Protein AF-A0A7S3PPT1-F1 (afdb_monomer_lite)

pLDDT: mean 77.65, std 18.07, range [27.86, 97.75]

Foldseek 3Di:
DDCDLVNVVVVVVPPDPPDDADPQLSVLLVVLQCLCVVLVVLLVQLVVCLVVVNDPDPSVVVSLVVSCQPPHHNPVVVSLVSVLVNLVVCPPALEPVGVAHDPSLVSSLVSCVSCLQRNDDPVRVVVRVSCVSSNVVSVVRVPVCPVVPPDDRPDDDDDDDDDDDPPDPVVVVVVVVVVVVVCVVPPPDQDPVNVVVVVVVVVPPDDDDDDDDDDPDQDACVPVPDAQVRLLVVLQVLCVVVVWHKDFDPDFDPPDPDTPPFQWDWFWKAFPPPRQIEIEIEGPPFDDDQVVVCVVVVGPGIDGDCACCNAQVGGDAQDWLLSLLRGNDAYEYEYAQVSLPQDPFWGKGFSDDSDRNDRNRTIIIGHHSVSSVVSQVNGPYPDYHYDHRD

Secondary structure (DSSP, 8-state):
----HHHHHHHHHSS--SSS--SHHHHHHHHHHHHHHHTHHHHHHHHHHHHTT--S-HHHHHHHHHHHTSSSTTHHHHHHHHHHHHHHHHTT-SBTTBSS--HHHHHHHHHHHHHHHHTS-HHHHTT-HHHHHHHHHHHHH-TT-TT----PPTTS---S--S--PPPHHHHHHHHHHHHHHTTT--PPPPHHHHHHHHHHHTTSS---------PPPPPTTTT---HHHHHHHHHHHHHHTT---EE-SS--SS-SS-TT-SEEEEEEEETTT--EEEEEEETT----HHHHHHHTT-S-EEE-S-BHHHHSB-SS---GGGGGG--S-EEEEEETTTS-SSSPPEEEE---SSTT-GGG-EEEEE-HHHHHHHHHTSSSS-PEEE---

InterPro domains:
  IPR007214 YbaK/aminoacyl-tRNA synthetase-associated domain [PF04073] (259-340)
  IPR036754 YbaK/aminoacyl-tRNA synthetase-associated domain superfamily [G3DSA:3.90.960.10] (240-366)
  IPR036754 YbaK/aminoacyl-tRNA synthetase-associated domain superfamily [SSF55826] (258-354)
  IPR040285 Prolyl-tRNA editing protein ProX/PRXD1 [PTHR31423] (261-341)

Radius of gyration: 31.99 Å; chains: 1; bounding box: 89×41×78 Å

Organism: NCBI:txid215587

Sequence (390 aa):
MILTVDSLRSALCENAPASGGNSVPIAVISYFSDLKEAKKQEVAICSLCARIGMLNSPDQNKARAVLQSFPGPGALGKMTSKFDKGLEKAGVNPFLGGATICENDLVALEAIFPIFSSVLLPQQRKEYPNIQKWFEACLMQDKDKKLGLHHHMIGEKRIGSQIDCFPNSITVRQNADVAKEINLGYKKKQTQREMEKAAKEQGKEATTPSSETEEAAPITIAQLGLVQEAAQKRLWDKLASMDVTPYKEENVDLDAKRPVGHSTHNLLVKDKKSKQLYLIATRQSVNANLKDLAKKLNAKELRLARSSKECLCIDNGCITLLSLYNNSGEVVPVIDSKLLTDGGQKLRICSGCTNPQDHSQHNVVDVTAAVVKDILKESNTSGPIYIDFE

Structure (mmCIF, N/CA/C/O backbone):
data_AF-A0A7S3PPT1-F1
#
_entry.id   AF-A0A7S3PPT1-F1
#
loop_
_atom_site.group_PDB
_atom_site.id
_atom_site.type_symbol
_atom_site.label_atom_id
_atom_site.label_alt_id
_atom_site.label_comp_id
_atom_site.label_asym_id
_atom_site.label_entity_id
_atom_site.label_seq_id
_atom_site.pdbx_PDB_ins_code
_atom_site.Cartn_x
_atom_site.Cartn_y
_atom_site.Cartn_z
_atom_site.occupancy
_atom_site.B_iso_or_equiv
_atom_site.auth_seq_id
_atom_site.auth_comp_id
_atom_site.auth_asym_id
_atom_site.auth_atom_id
_atom_site.pdbx_PDB_model_num
ATOM 1 N N . MET A 1 1 ? 25.289 -15.340 -9.596 1.00 30.47 1 MET A N 1
ATOM 2 C CA . MET A 1 1 ? 26.655 -14.939 -9.987 1.00 30.47 1 MET A CA 1
ATOM 3 C C . MET A 1 1 ? 26.503 -13.645 -10.773 1.00 30.47 1 MET A C 1
ATOM 5 O O . MET A 1 1 ? 25.865 -13.680 -11.815 1.00 30.47 1 MET A O 1
ATOM 9 N N . ILE A 1 2 ? 26.898 -12.497 -10.216 1.00 27.86 2 ILE A N 1
ATOM 10 C CA . ILE A 1 2 ? 26.760 -11.200 -10.901 1.00 27.86 2 ILE A CA 1
ATOM 11 C C . ILE A 1 2 ? 27.918 -11.123 -11.895 1.00 27.86 2 ILE A C 1
ATOM 13 O O . ILE A 1 2 ? 29.065 -10.986 -11.479 1.00 27.86 2 ILE A O 1
ATOM 17 N N . LEU A 1 3 ? 27.632 -11.302 -13.184 1.00 32.09 3 LEU A N 1
ATOM 18 C CA . LEU A 1 3 ? 28.622 -11.095 -14.238 1.00 32.09 3 LEU A CA 1
ATOM 19 C C . LEU A 1 3 ? 28.991 -9.609 -14.244 1.00 32.09 3 LEU A C 1
ATOM 21 O O . LEU A 1 3 ? 28.142 -8.749 -14.469 1.00 32.09 3 LEU A O 1
ATOM 25 N N . THR A 1 4 ? 30.247 -9.301 -13.928 1.00 39.94 4 THR A N 1
ATOM 26 C CA . THR A 1 4 ? 30.769 -7.935 -14.010 1.00 39.94 4 THR A CA 1
ATOM 27 C C . THR A 1 4 ? 30.955 -7.547 -15.476 1.00 39.94 4 THR A C 1
ATOM 29 O O . THR A 1 4 ? 31.220 -8.404 -16.322 1.00 39.94 4 THR A O 1
ATOM 32 N N . VAL A 1 5 ? 30.858 -6.250 -15.787 1.00 40.78 5 VAL A N 1
ATOM 33 C CA . VAL A 1 5 ? 31.139 -5.705 -17.133 1.00 40.78 5 V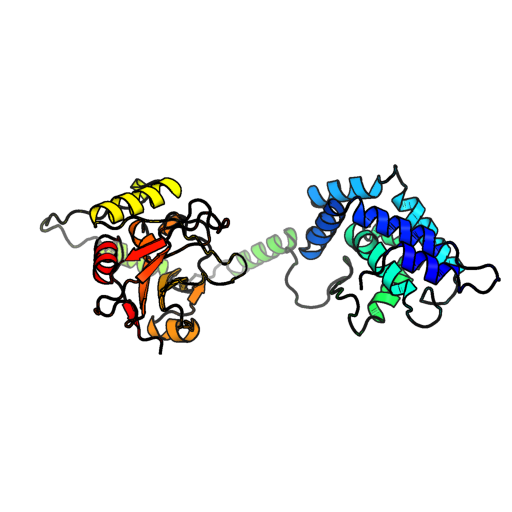AL A CA 1
ATOM 34 C C . VAL A 1 5 ? 32.510 -6.172 -17.644 1.00 40.78 5 VAL A C 1
ATOM 36 O O . VAL A 1 5 ? 32.654 -6.471 -18.827 1.00 40.78 5 VAL A O 1
ATOM 39 N N . ASP A 1 6 ? 33.484 -6.340 -16.746 1.00 42.41 6 ASP A N 1
ATOM 40 C CA . ASP A 1 6 ? 34.821 -6.851 -17.064 1.00 42.41 6 ASP A CA 1
ATOM 41 C C . ASP A 1 6 ? 34.833 -8.335 -17.461 1.00 42.41 6 ASP A C 1
ATOM 43 O O . ASP A 1 6 ? 35.559 -8.714 -18.378 1.00 42.41 6 ASP A O 1
ATOM 47 N N . SER A 1 7 ? 33.974 -9.164 -16.857 1.00 42.81 7 SER A N 1
ATOM 48 C CA . SER A 1 7 ? 33.832 -10.584 -17.228 1.00 42.81 7 SER A CA 1
ATOM 49 C C . SER A 1 7 ? 33.280 -10.734 -18.648 1.00 42.81 7 SER A C 1
ATOM 51 O O . SER A 1 7 ? 33.721 -11.584 -19.420 1.00 42.81 7 SER A O 1
ATOM 53 N N . LEU A 1 8 ? 32.353 -9.848 -19.016 1.00 39.72 8 LEU A N 1
ATOM 54 C CA . LEU A 1 8 ? 31.772 -9.776 -20.354 1.00 39.72 8 LEU A CA 1
ATOM 55 C C . LEU A 1 8 ? 32.784 -9.260 -21.390 1.00 39.72 8 LEU A C 1
ATOM 57 O O . LEU A 1 8 ? 32.807 -9.711 -22.533 1.00 39.72 8 LEU A O 1
ATOM 61 N N . ARG A 1 9 ? 33.663 -8.344 -20.968 1.00 43.81 9 ARG A N 1
ATOM 62 C CA . ARG A 1 9 ? 34.766 -7.796 -21.766 1.00 43.81 9 ARG A CA 1
ATOM 63 C C . ARG A 1 9 ? 35.802 -8.864 -22.119 1.00 43.81 9 ARG A C 1
ATOM 65 O O . ARG A 1 9 ? 36.207 -8.937 -23.275 1.00 43.81 9 ARG A O 1
ATOM 72 N N . SER A 1 10 ? 36.193 -9.704 -21.158 1.00 42.59 10 SER A N 1
ATOM 73 C CA . SER A 1 10 ? 37.139 -10.806 -21.389 1.00 42.59 10 SER A CA 1
ATOM 74 C C . SER A 1 10 ? 36.551 -11.906 -22.275 1.00 42.59 10 SER A C 1
ATOM 76 O O . SER A 1 10 ? 37.192 -12.305 -23.244 1.00 42.59 10 SER A O 1
ATOM 78 N N . ALA A 1 11 ? 35.304 -12.327 -22.029 1.00 44.00 11 ALA A N 1
ATOM 79 C CA . ALA A 1 11 ? 34.648 -13.375 -22.820 1.00 44.00 11 ALA A CA 1
ATOM 80 C C . ALA A 1 11 ? 34.485 -13.009 -24.311 1.00 44.00 11 ALA A C 1
ATOM 82 O O . ALA A 1 11 ? 34.495 -13.884 -25.179 1.00 44.00 11 ALA A O 1
ATOM 83 N N . LEU A 1 12 ? 34.369 -11.711 -24.612 1.00 39.66 12 LEU A N 1
ATOM 84 C CA . LEU A 1 12 ? 34.190 -11.186 -25.965 1.00 39.66 12 LEU A CA 1
ATOM 85 C C . LEU A 1 12 ? 35.491 -10.863 -26.703 1.00 39.66 12 LEU A C 1
ATOM 87 O O . LEU A 1 12 ? 35.509 -10.877 -27.934 1.00 39.66 12 LEU A O 1
ATOM 91 N N . CYS A 1 13 ? 36.569 -10.574 -25.977 1.00 41.97 13 CYS A N 1
ATOM 92 C CA . CYS A 1 13 ? 37.872 -10.280 -26.569 1.00 41.97 13 CYS A CA 1
ATOM 93 C C . CYS A 1 13 ? 38.675 -11.546 -26.905 1.00 41.97 13 CYS A C 1
ATOM 95 O O . CYS A 1 13 ? 39.474 -11.513 -27.836 1.00 41.97 13 CYS A O 1
ATOM 97 N N . GLU A 1 14 ? 38.469 -12.656 -26.190 1.00 39.44 14 GLU A N 1
ATOM 98 C CA . GLU A 1 14 ? 39.322 -13.849 -26.327 1.00 39.44 14 GLU A CA 1
ATOM 99 C C . GLU A 1 14 ? 38.870 -14.843 -27.413 1.00 39.44 14 GLU A C 1
ATOM 101 O O . GLU A 1 14 ? 39.676 -15.649 -27.865 1.00 39.44 14 GLU A O 1
ATOM 106 N N . ASN A 1 15 ? 37.627 -14.754 -27.906 1.00 41.12 15 ASN A N 1
ATOM 107 C CA . ASN A 1 15 ? 37.081 -15.700 -28.896 1.00 41.12 15 ASN A CA 1
ATOM 108 C C . ASN A 1 15 ? 36.799 -15.099 -30.282 1.00 41.12 15 ASN A C 1
ATOM 110 O O . ASN A 1 15 ? 36.132 -15.732 -31.101 1.00 41.12 15 ASN A O 1
ATOM 114 N N . ALA A 1 16 ? 37.288 -13.894 -30.584 1.00 38.78 16 ALA A N 1
ATOM 115 C CA . ALA A 1 16 ? 37.186 -13.361 -31.938 1.00 38.78 16 ALA A CA 1
ATOM 116 C C . ALA A 1 16 ? 38.262 -14.023 -32.822 1.00 38.78 16 ALA A C 1
ATOM 118 O O . ALA A 1 16 ? 39.448 -13.741 -32.626 1.00 38.78 16 ALA A O 1
ATOM 119 N N . PRO A 1 17 ? 37.911 -14.890 -33.796 1.00 36.94 17 PRO A N 1
ATOM 120 C CA . PRO A 1 17 ? 38.894 -15.365 -34.757 1.00 36.94 17 PRO A CA 1
ATOM 121 C C . PRO A 1 17 ? 39.513 -14.150 -35.447 1.00 36.94 17 PRO A C 1
ATOM 123 O O . PRO A 1 17 ? 38.803 -13.218 -35.833 1.00 36.94 17 PRO A O 1
ATOM 126 N N . ALA A 1 18 ? 40.839 -14.159 -35.574 1.00 37.72 18 ALA A N 1
ATOM 127 C CA . ALA A 1 18 ? 41.637 -13.112 -36.196 1.00 37.72 18 ALA A CA 1
ATOM 128 C C . ALA A 1 18 ? 41.264 -12.935 -37.682 1.00 37.72 18 ALA A C 1
ATOM 130 O O . ALA A 1 18 ? 41.955 -13.396 -38.580 1.00 37.72 18 ALA A O 1
ATOM 131 N N . SER A 1 19 ? 40.133 -12.282 -37.941 1.00 40.09 19 SER A N 1
ATOM 132 C CA . SER A 1 19 ? 39.701 -11.805 -39.251 1.00 40.09 19 SER A CA 1
ATOM 133 C C . SER A 1 19 ? 38.623 -10.719 -39.085 1.00 40.09 19 SER A C 1
ATOM 135 O O . SER A 1 19 ? 37.426 -10.946 -39.191 1.00 40.09 19 SER A O 1
ATOM 137 N N . GLY A 1 20 ? 39.068 -9.496 -38.797 1.00 42.19 20 GLY A N 1
ATOM 138 C CA . GLY A 1 20 ? 38.527 -8.278 -39.419 1.00 42.19 20 GLY A CA 1
ATOM 139 C C . GLY A 1 20 ? 37.125 -7.738 -39.083 1.00 42.19 20 GLY A C 1
ATOM 140 O O . GLY A 1 20 ? 36.821 -6.649 -39.564 1.00 42.19 20 GLY A O 1
ATOM 141 N N . GLY A 1 21 ? 36.278 -8.378 -38.275 1.00 45.88 21 GLY A N 1
ATOM 142 C CA . GLY A 1 21 ? 34.918 -7.875 -38.004 1.00 45.88 21 GLY A CA 1
ATOM 143 C C . GLY A 1 21 ? 34.508 -7.955 -36.532 1.00 45.88 21 GLY A C 1
ATOM 144 O O . GLY A 1 21 ? 34.784 -8.952 -35.887 1.00 45.88 21 GLY A O 1
ATOM 145 N N . ASN A 1 22 ? 33.807 -6.927 -36.031 1.00 48.28 22 ASN A N 1
ATOM 146 C CA . ASN A 1 22 ? 33.086 -6.863 -34.736 1.00 48.28 22 ASN A CA 1
ATOM 147 C C . ASN A 1 22 ? 33.746 -6.187 -33.511 1.00 48.28 22 ASN A C 1
ATOM 149 O O . ASN A 1 22 ? 33.370 -6.475 -32.380 1.00 48.28 22 ASN A O 1
ATOM 153 N N . SER A 1 23 ? 34.604 -5.172 -33.677 1.00 54.41 23 SER A N 1
ATOM 154 C CA . SER A 1 23 ? 35.004 -4.295 -32.545 1.00 54.41 23 SER A CA 1
ATOM 155 C C . SER A 1 23 ? 33.975 -3.203 -32.185 1.00 54.41 23 SER A C 1
ATOM 157 O O . SER A 1 23 ? 34.064 -2.555 -31.141 1.00 54.41 23 SER A O 1
ATOM 159 N N . VAL A 1 24 ? 32.984 -2.971 -33.050 1.00 55.44 24 VAL A N 1
ATOM 160 C CA . VAL A 1 24 ? 31.989 -1.893 -32.909 1.00 55.44 24 VAL A CA 1
ATOM 161 C C . VAL A 1 24 ? 30.901 -2.184 -31.860 1.00 55.44 24 VAL A C 1
ATOM 163 O O . VAL A 1 24 ? 30.589 -1.258 -31.107 1.00 55.44 24 VAL A O 1
ATOM 166 N N . PRO A 1 25 ? 30.353 -3.412 -31.737 1.00 64.62 25 PRO A N 1
ATOM 167 C CA . PRO A 1 25 ? 29.297 -3.707 -30.765 1.00 64.62 25 PRO A CA 1
ATOM 168 C C . PRO A 1 25 ? 29.734 -3.487 -29.312 1.00 64.62 25 PRO A C 1
ATOM 170 O O . PRO A 1 25 ? 28.997 -2.887 -28.541 1.00 64.62 25 PRO A O 1
ATOM 173 N N . ILE A 1 26 ? 30.962 -3.861 -28.941 1.00 68.62 26 ILE A N 1
ATOM 174 C CA . ILE A 1 26 ? 31.420 -3.835 -27.538 1.00 68.62 26 ILE A CA 1
ATOM 175 C C . ILE A 1 26 ? 31.495 -2.408 -26.979 1.00 68.62 26 ILE A C 1
ATOM 177 O O . ILE A 1 26 ? 30.971 -2.127 -25.903 1.00 68.62 26 ILE A O 1
ATOM 181 N N . ALA A 1 27 ? 32.108 -1.478 -27.719 1.00 70.12 27 ALA A N 1
ATOM 182 C CA . ALA A 1 27 ? 32.232 -0.085 -27.278 1.00 70.12 27 ALA A CA 1
ATOM 183 C C . ALA A 1 27 ? 30.867 0.612 -27.159 1.00 70.12 27 ALA A C 1
ATOM 185 O O . ALA A 1 27 ? 30.684 1.512 -26.343 1.00 70.12 27 ALA A O 1
ATOM 186 N N . VAL A 1 28 ? 29.910 0.196 -27.987 1.00 72.69 28 VAL A N 1
ATOM 187 C CA . VAL A 1 28 ? 28.538 0.693 -27.949 1.00 72.69 28 VAL A CA 1
ATOM 188 C C . VAL A 1 28 ? 27.783 0.130 -26.747 1.00 72.69 28 VAL A C 1
ATOM 190 O O . VAL A 1 28 ? 27.151 0.895 -26.024 1.00 72.69 28 VAL A O 1
ATOM 193 N N . ILE A 1 29 ? 27.865 -1.181 -26.519 1.00 76.44 29 ILE A N 1
ATOM 194 C CA . ILE A 1 29 ? 27.213 -1.850 -25.388 1.00 76.44 29 ILE A CA 1
ATOM 195 C C . ILE A 1 29 ? 27.724 -1.260 -24.071 1.00 76.44 29 ILE A C 1
ATOM 197 O O . ILE A 1 29 ? 26.915 -0.891 -23.225 1.00 76.44 29 ILE A O 1
ATOM 201 N N . SER A 1 30 ? 29.044 -1.068 -23.941 1.00 78.81 30 SER A N 1
ATOM 202 C CA . SER A 1 30 ? 29.650 -0.404 -22.777 1.00 78.81 30 SER A CA 1
ATOM 203 C C . SER A 1 30 ? 29.046 0.977 -22.545 1.00 78.81 30 SER A C 1
ATOM 205 O O . SER A 1 30 ? 28.594 1.264 -21.446 1.00 78.81 30 SER A O 1
ATOM 207 N N . TYR A 1 31 ? 28.952 1.808 -23.586 1.00 81.25 31 TYR A N 1
ATOM 208 C CA . TYR A 1 31 ? 28.386 3.150 -23.459 1.00 81.25 31 TYR A CA 1
ATOM 209 C C . TYR A 1 31 ? 26.927 3.147 -22.991 1.00 81.25 31 TYR A C 1
ATOM 211 O O . TYR A 1 31 ? 26.551 3.966 -22.155 1.00 81.25 31 TYR A O 1
ATOM 219 N N . PHE A 1 32 ? 26.091 2.249 -23.518 1.00 81.56 32 PHE A N 1
ATOM 220 C CA . PHE A 1 32 ? 24.693 2.172 -23.097 1.00 81.56 32 PHE A CA 1
ATOM 221 C C . PHE A 1 32 ? 24.547 1.653 -21.665 1.00 81.56 32 PHE A C 1
ATOM 223 O O . PHE A 1 32 ? 23.710 2.171 -20.926 1.00 81.56 32 PHE A O 1
ATOM 230 N N . SER A 1 33 ? 25.388 0.705 -21.249 1.00 82.19 33 SER A N 1
ATOM 231 C CA . SER A 1 33 ? 25.466 0.257 -19.856 1.00 82.19 33 SER A CA 1
ATOM 232 C C . SER A 1 33 ? 25.918 1.383 -18.922 1.00 82.19 33 SER A C 1
ATOM 234 O O . SER A 1 33 ? 25.274 1.627 -17.904 1.00 82.19 33 SER A O 1
ATOM 236 N N . ASP A 1 34 ? 26.948 2.139 -19.306 1.00 80.19 34 ASP A N 1
ATOM 237 C CA . ASP A 1 34 ? 27.451 3.277 -18.533 1.00 80.19 34 ASP A CA 1
ATOM 238 C C . ASP A 1 34 ? 26.398 4.388 -18.431 1.00 80.19 34 ASP A C 1
ATOM 240 O O . ASP A 1 34 ? 26.189 4.952 -17.360 1.00 80.19 34 ASP A O 1
ATOM 244 N N . LEU A 1 35 ? 25.680 4.679 -19.521 1.00 79.06 35 LEU A N 1
ATOM 245 C CA . LEU A 1 35 ? 24.565 5.627 -19.523 1.00 79.06 35 LEU A CA 1
ATOM 246 C C . LEU A 1 35 ? 23.429 5.152 -18.604 1.00 79.06 35 LEU A C 1
ATOM 248 O O . LEU A 1 35 ? 22.877 5.956 -17.852 1.00 79.06 35 LEU A O 1
ATOM 252 N N . LYS A 1 36 ? 23.089 3.857 -18.648 1.00 80.25 36 LYS A N 1
ATOM 253 C CA . LYS A 1 36 ? 22.053 3.243 -17.804 1.00 80.25 36 LYS A CA 1
ATOM 254 C C . LYS A 1 36 ? 22.397 3.361 -16.322 1.00 80.25 36 LYS A C 1
ATOM 256 O O . LYS A 1 36 ? 21.515 3.715 -15.544 1.00 80.25 36 LYS A O 1
ATOM 261 N N . GLU A 1 37 ? 23.647 3.121 -15.935 1.00 83.56 37 GLU A N 1
ATOM 262 C CA . GLU A 1 37 ? 24.069 3.225 -14.535 1.00 83.56 37 GLU A CA 1
ATOM 263 C C . GLU A 1 37 ? 24.282 4.677 -14.089 1.00 83.56 37 GLU A C 1
ATOM 265 O O . GLU A 1 37 ? 23.746 5.094 -13.061 1.00 83.56 37 GLU A O 1
ATOM 270 N N . ALA A 1 38 ? 24.972 5.498 -14.885 1.00 76.81 38 ALA A N 1
ATOM 271 C CA . ALA A 1 38 ? 25.253 6.892 -14.536 1.00 76.81 38 ALA A CA 1
ATOM 272 C C . ALA A 1 38 ? 23.991 7.770 -14.479 1.00 76.81 38 ALA A C 1
ATOM 274 O O . ALA A 1 38 ? 23.982 8.791 -13.786 1.00 76.81 38 ALA A O 1
ATOM 275 N N . LYS A 1 39 ? 22.937 7.400 -15.219 1.00 89.00 39 LYS A N 1
ATOM 276 C CA . LYS A 1 39 ? 21.654 8.123 -15.311 1.00 89.00 39 LYS A CA 1
ATOM 277 C C . LYS A 1 39 ? 20.457 7.231 -14.997 1.00 89.00 39 LYS A C 1
ATOM 279 O O . LYS A 1 39 ? 19.386 7.340 -15.600 1.00 89.00 39 LYS A O 1
ATOM 284 N N . LYS A 1 40 ? 20.631 6.341 -14.019 1.00 88.56 40 LYS A N 1
ATOM 285 C CA . LYS A 1 40 ? 19.625 5.354 -13.609 1.00 88.56 40 LYS A CA 1
ATOM 286 C C . LYS A 1 40 ? 18.271 5.975 -13.270 1.00 88.56 40 LYS A C 1
ATOM 288 O O . LYS A 1 40 ? 17.236 5.408 -13.617 1.00 88.56 40 LYS A O 1
ATOM 293 N N . GLN A 1 41 ? 18.263 7.146 -12.630 1.00 89.19 41 GLN A N 1
ATOM 294 C CA . GLN A 1 41 ? 17.030 7.842 -12.266 1.00 89.19 41 GLN A CA 1
ATOM 295 C C . GLN A 1 41 ? 16.273 8.344 -13.502 1.00 89.19 41 GLN A C 1
ATOM 297 O O . GLN A 1 41 ? 15.075 8.101 -13.627 1.00 89.19 41 GLN A O 1
ATOM 302 N N . GLU A 1 42 ? 16.950 8.994 -14.446 1.00 92.25 42 GLU A N 1
ATOM 303 C CA . GLU A 1 42 ? 16.335 9.498 -15.676 1.00 92.25 42 GLU A CA 1
ATOM 304 C C . GLU A 1 42 ? 15.852 8.361 -16.579 1.00 92.25 42 GLU A C 1
ATOM 306 O O . GLU A 1 42 ? 14.772 8.447 -17.172 1.00 92.25 42 GLU A O 1
ATOM 311 N N . VAL A 1 43 ? 16.613 7.265 -16.642 1.00 86.56 43 VAL A N 1
ATOM 312 C CA . VAL A 1 43 ? 16.196 6.040 -17.332 1.00 86.56 43 VAL A CA 1
ATOM 313 C C . VAL A 1 43 ? 14.942 5.448 -16.682 1.00 86.56 43 VAL A C 1
ATOM 315 O O . VAL A 1 43 ? 14.003 5.074 -17.393 1.00 86.56 43 VAL A O 1
ATOM 318 N N . ALA A 1 44 ? 14.882 5.405 -15.347 1.00 86.44 44 ALA A N 1
ATOM 319 C CA . ALA A 1 44 ? 13.714 4.925 -14.612 1.00 86.44 44 ALA A CA 1
ATOM 320 C C . ALA A 1 44 ? 12.481 5.812 -14.840 1.00 86.44 44 ALA A C 1
ATOM 322 O O . ALA A 1 44 ? 11.398 5.279 -15.074 1.00 86.44 44 ALA A O 1
ATOM 323 N N . ILE A 1 45 ? 12.639 7.141 -14.855 1.00 86.19 45 ILE A N 1
ATOM 324 C CA . ILE A 1 45 ? 11.557 8.093 -15.158 1.00 86.19 45 ILE A CA 1
ATOM 325 C C . ILE A 1 45 ? 11.021 7.856 -16.571 1.00 86.19 45 ILE A C 1
ATOM 327 O O . ILE A 1 45 ? 9.817 7.661 -16.746 1.00 86.19 45 ILE A O 1
ATOM 331 N N . CYS A 1 46 ? 11.899 7.801 -17.579 1.00 84.31 46 CYS A N 1
ATOM 332 C CA . CYS A 1 46 ? 11.487 7.554 -18.960 1.00 84.31 46 CYS A CA 1
ATOM 333 C C . CYS A 1 46 ? 10.744 6.218 -19.101 1.00 84.31 46 CYS A C 1
ATOM 335 O O . CYS A 1 46 ? 9.697 6.169 -19.752 1.00 84.31 46 CYS A O 1
ATOM 337 N N . SER A 1 47 ? 11.254 5.166 -18.453 1.00 82.56 47 SER A N 1
ATOM 338 C CA . SER A 1 47 ? 10.671 3.819 -18.473 1.00 82.56 47 SER A CA 1
ATOM 339 C C . SER A 1 47 ? 9.327 3.748 -17.742 1.00 82.56 47 SER A C 1
ATOM 341 O O . SER A 1 47 ? 8.401 3.087 -18.208 1.00 82.56 47 SER A O 1
ATOM 343 N N . LEU A 1 48 ? 9.186 4.431 -16.602 1.00 82.31 48 LEU A N 1
ATOM 344 C CA . LEU A 1 48 ? 7.933 4.494 -15.853 1.00 82.31 48 LEU A CA 1
ATOM 345 C C . LEU A 1 48 ? 6.866 5.235 -16.656 1.00 82.31 48 LEU A C 1
ATOM 347 O O . LEU A 1 48 ? 5.788 4.682 -16.860 1.00 82.31 48 LEU A O 1
ATOM 351 N N . CYS A 1 49 ? 7.183 6.434 -17.161 1.00 77.69 49 CYS A N 1
ATOM 352 C CA . CYS A 1 49 ? 6.277 7.221 -18.000 1.00 77.69 49 CYS A CA 1
ATOM 353 C C . CYS A 1 49 ? 5.818 6.422 -19.226 1.00 77.69 49 CYS A C 1
ATOM 355 O O . CYS A 1 49 ? 4.628 6.388 -19.529 1.00 77.69 49 CYS A O 1
ATOM 357 N N . ALA A 1 50 ? 6.738 5.702 -19.872 1.00 72.69 50 ALA A N 1
ATOM 358 C CA . ALA A 1 50 ? 6.423 4.777 -20.954 1.00 72.69 50 ALA A CA 1
ATOM 359 C C . ALA A 1 50 ? 5.418 3.685 -20.543 1.00 72.69 50 ALA A C 1
ATOM 361 O O . ALA A 1 50 ? 4.429 3.466 -21.243 1.00 72.69 50 ALA A O 1
ATOM 362 N N . ARG A 1 51 ? 5.645 3.016 -19.405 1.00 74.88 51 ARG A N 1
ATOM 363 C CA . ARG A 1 51 ? 4.787 1.921 -18.911 1.00 74.88 51 ARG A CA 1
ATOM 364 C C . ARG A 1 51 ? 3.376 2.376 -18.548 1.00 74.88 51 ARG A C 1
ATOM 366 O O . ARG A 1 51 ? 2.440 1.610 -18.745 1.00 74.88 51 ARG A O 1
ATOM 373 N N . ILE A 1 52 ? 3.223 3.600 -18.049 1.00 76.44 52 ILE A N 1
ATOM 374 C CA . ILE A 1 52 ? 1.915 4.180 -17.697 1.00 76.44 52 ILE A CA 1
ATOM 375 C C . ILE A 1 52 ? 1.262 4.946 -18.859 1.00 76.44 52 ILE A C 1
ATOM 377 O O . ILE A 1 52 ? 0.267 5.633 -18.654 1.00 76.44 52 ILE A O 1
ATOM 381 N N . GLY A 1 53 ? 1.825 4.874 -20.072 1.00 71.38 53 GLY A N 1
ATOM 382 C CA . GLY A 1 53 ? 1.269 5.534 -21.258 1.00 71.38 53 GLY A CA 1
ATOM 383 C C . GLY A 1 53 ? 1.412 7.061 -21.270 1.00 71.38 53 GLY A C 1
ATOM 384 O O . GLY A 1 53 ? 0.817 7.727 -22.115 1.00 71.38 53 GLY A O 1
ATOM 385 N N . MET A 1 54 ? 2.213 7.634 -20.369 1.00 75.69 54 MET A N 1
ATOM 386 C CA . MET A 1 54 ? 2.516 9.061 -20.362 1.00 75.69 54 MET A CA 1
ATOM 387 C C . MET A 1 54 ? 3.604 9.360 -21.394 1.00 75.69 54 MET A C 1
ATOM 389 O O . MET A 1 54 ? 4.791 9.110 -21.176 1.00 75.69 54 MET A O 1
ATOM 393 N N . LEU A 1 55 ? 3.178 9.908 -22.531 1.00 76.44 55 LEU A N 1
ATOM 394 C CA . LEU A 1 55 ? 4.061 10.372 -23.595 1.00 76.44 55 LEU A CA 1
ATOM 395 C C . LEU A 1 55 ? 4.261 11.885 -23.496 1.00 76.44 55 LEU A C 1
ATOM 397 O O . LEU A 1 55 ? 3.301 12.646 -23.428 1.00 76.44 55 LEU A O 1
ATOM 401 N N . ASN A 1 56 ? 5.520 12.311 -23.551 1.00 81.56 56 ASN A N 1
ATOM 402 C CA . ASN A 1 56 ? 5.959 13.706 -23.566 1.00 81.56 56 ASN A CA 1
ATOM 403 C C . ASN A 1 56 ? 5.547 14.506 -22.323 1.00 81.56 56 ASN A C 1
ATOM 405 O O . ASN A 1 56 ? 5.314 15.712 -22.421 1.00 81.56 56 ASN A O 1
ATOM 409 N N . SER A 1 57 ? 5.477 13.859 -21.155 1.00 85.44 57 SER A N 1
ATOM 410 C CA . SER A 1 57 ? 5.284 14.585 -19.898 1.00 85.44 57 SER A CA 1
ATOM 411 C C . SER A 1 57 ? 6.461 15.538 -19.631 1.00 85.44 57 SER A C 1
ATOM 413 O O . SER A 1 57 ? 7.571 15.280 -20.112 1.00 85.44 57 SER A O 1
ATOM 415 N N . PRO A 1 58 ? 6.267 16.624 -18.857 1.00 89.06 58 PRO A N 1
ATOM 416 C CA . PRO A 1 58 ? 7.355 17.536 -18.502 1.00 89.06 58 PRO A CA 1
ATOM 417 C C . PRO A 1 58 ? 8.565 16.810 -17.897 1.00 89.06 58 PRO A C 1
ATOM 419 O O . PRO A 1 58 ? 9.697 17.037 -18.325 1.00 89.06 58 PRO A O 1
ATOM 422 N N . ASP A 1 59 ? 8.321 15.865 -16.986 1.00 85.94 59 ASP A N 1
ATOM 423 C CA . ASP A 1 59 ? 9.371 15.072 -16.339 1.00 85.94 59 ASP A CA 1
ATOM 424 C C . ASP A 1 59 ? 10.072 14.124 -17.314 1.00 85.94 59 ASP A C 1
ATOM 426 O O . ASP A 1 59 ? 11.297 14.004 -17.293 1.00 85.94 59 ASP A O 1
ATOM 430 N N . GLN A 1 60 ? 9.320 13.495 -18.222 1.00 86.88 60 GLN A N 1
ATOM 431 C CA . GLN A 1 60 ? 9.894 12.631 -19.250 1.00 86.88 60 GLN A CA 1
ATOM 432 C C . GLN A 1 60 ? 10.747 13.435 -20.236 1.00 86.88 60 GLN A C 1
ATOM 434 O O . GLN A 1 60 ? 11.833 12.997 -20.603 1.00 86.88 60 GLN A O 1
ATOM 439 N N . ASN A 1 61 ? 10.303 14.624 -20.645 1.00 88.25 61 ASN A N 1
ATOM 440 C CA . ASN A 1 61 ? 11.072 15.490 -21.539 1.00 88.25 61 ASN A CA 1
ATOM 441 C C . ASN A 1 61 ? 12.352 15.994 -20.863 1.00 88.25 61 ASN A C 1
ATOM 443 O O . ASN A 1 61 ? 13.411 15.991 -21.490 1.00 88.25 61 ASN A O 1
ATOM 447 N N . LYS A 1 62 ? 12.282 16.349 -19.573 1.00 90.62 62 LYS A N 1
ATOM 448 C CA . LYS A 1 62 ? 13.455 16.721 -18.774 1.00 90.62 62 LYS A CA 1
ATOM 449 C C . LYS A 1 62 ? 14.450 15.561 -18.672 1.00 90.62 62 LYS A C 1
ATOM 451 O O . LYS A 1 62 ? 15.633 15.754 -18.943 1.00 90.62 62 LYS A O 1
ATOM 456 N N . ALA A 1 63 ? 13.975 14.356 -18.356 1.00 89.19 63 ALA A N 1
ATOM 457 C CA . ALA A 1 63 ? 14.808 13.156 -18.291 1.00 89.19 63 ALA A CA 1
ATOM 458 C C . ALA A 1 63 ? 15.447 12.821 -19.652 1.00 89.19 63 ALA A C 1
ATOM 460 O O . ALA A 1 63 ? 16.647 12.558 -19.724 1.00 89.19 63 ALA A O 1
ATOM 461 N N . ARG A 1 64 ? 14.688 12.907 -20.754 1.00 89.06 64 ARG A N 1
ATOM 462 C CA . ARG A 1 64 ? 15.221 12.713 -22.114 1.00 89.06 64 ARG A CA 1
ATOM 463 C C . ARG A 1 64 ? 16.307 13.721 -22.463 1.00 89.06 64 ARG A C 1
ATOM 465 O O . ARG A 1 64 ? 17.322 13.316 -23.018 1.00 89.06 64 ARG A O 1
ATOM 472 N N . ALA A 1 65 ? 16.117 14.999 -22.137 1.00 89.12 65 ALA A N 1
ATOM 473 C CA . ALA A 1 65 ? 17.110 16.035 -22.414 1.00 89.12 65 ALA A CA 1
ATOM 474 C C . ALA A 1 65 ? 18.445 15.731 -21.714 1.00 89.12 65 ALA A C 1
ATOM 476 O O . ALA A 1 65 ? 19.504 15.797 -22.340 1.00 89.12 65 ALA A O 1
ATOM 477 N N . VAL A 1 66 ? 18.391 15.304 -20.447 1.00 88.12 66 VAL A N 1
ATOM 478 C CA . VAL A 1 66 ? 19.578 14.866 -19.696 1.00 88.12 66 VAL A CA 1
ATOM 479 C C . VAL A 1 66 ? 20.250 13.682 -20.393 1.00 88.12 66 VAL A C 1
ATOM 481 O O . VAL A 1 66 ? 21.443 13.749 -20.683 1.00 88.12 66 VAL A O 1
ATOM 484 N N . LEU A 1 67 ? 19.496 12.637 -20.741 1.00 87.44 67 LEU A N 1
ATOM 485 C CA . LEU A 1 67 ? 20.040 11.439 -21.394 1.00 87.44 67 LEU A CA 1
ATOM 486 C C . LEU A 1 67 ? 20.642 11.730 -22.780 1.00 87.44 67 LEU A C 1
ATOM 488 O O . LEU A 1 67 ? 21.695 11.199 -23.118 1.00 87.44 67 LEU A O 1
ATOM 492 N N . GLN A 1 68 ? 20.019 12.607 -23.570 1.00 86.50 68 GLN A N 1
ATOM 493 C CA . GLN A 1 68 ? 20.515 13.013 -24.892 1.00 86.50 68 GLN A CA 1
ATOM 494 C C . GLN A 1 68 ? 21.804 13.846 -24.821 1.00 86.50 68 GLN A C 1
ATOM 496 O O . GLN A 1 68 ? 22.591 13.855 -25.772 1.00 86.50 68 GLN A O 1
ATOM 501 N N . SER A 1 69 ? 22.017 14.541 -23.703 1.00 84.75 69 SER A N 1
ATOM 502 C CA . SER A 1 69 ? 23.192 15.377 -23.449 1.00 84.75 69 SER A CA 1
ATOM 503 C C . SER A 1 69 ? 24.367 14.649 -22.787 1.00 84.75 69 SER A C 1
ATOM 505 O O . SER A 1 69 ? 25.407 15.270 -22.597 1.00 84.75 69 SER A O 1
ATOM 507 N N . PHE A 1 70 ? 24.242 13.365 -22.425 1.00 80.88 70 PHE A N 1
ATOM 508 C CA . PHE A 1 70 ? 25.284 12.645 -21.684 1.00 80.88 70 PHE A CA 1
ATOM 509 C C . PHE A 1 70 ? 26.212 11.814 -22.590 1.00 80.88 70 PHE A C 1
ATOM 511 O O . PHE A 1 70 ? 25.724 11.102 -23.469 1.00 80.88 70 PHE A O 1
ATOM 518 N N . PRO A 1 71 ? 27.544 11.802 -22.360 1.00 80.19 71 PRO A N 1
ATOM 519 C CA . PRO A 1 71 ? 28.327 12.672 -21.469 1.00 80.19 71 PRO A CA 1
ATOM 520 C C . PRO A 1 71 ? 28.576 14.073 -22.054 1.00 80.19 71 PRO A C 1
ATOM 522 O O . PRO A 1 71 ? 29.176 14.919 -21.402 1.00 80.19 71 PRO A O 1
ATOM 525 N N . GLY A 1 72 ? 28.137 14.318 -23.287 1.00 83.31 72 GLY A N 1
ATOM 526 C CA . GLY A 1 72 ? 28.134 15.635 -23.908 1.00 83.31 72 GLY A CA 1
ATOM 527 C C . GLY A 1 72 ? 27.055 15.730 -24.993 1.00 83.31 72 GLY A C 1
ATOM 528 O O . GLY A 1 72 ? 26.473 14.708 -25.382 1.00 83.31 72 GLY A O 1
ATOM 529 N N . PRO A 1 73 ? 26.784 16.938 -25.515 1.00 77.00 73 PRO A N 1
ATOM 530 C CA . PRO A 1 73 ? 25.751 17.156 -26.521 1.00 77.00 73 PRO A CA 1
ATOM 531 C C . PRO A 1 73 ? 25.900 16.225 -27.733 1.00 77.00 73 PRO A C 1
ATOM 533 O O . PRO A 1 73 ? 26.957 16.147 -28.364 1.00 77.00 73 PRO A O 1
ATOM 536 N N . GLY A 1 74 ? 24.827 15.498 -28.057 1.00 84.44 74 GLY A N 1
ATOM 537 C CA . GLY A 1 74 ? 24.764 14.616 -29.225 1.00 84.44 74 GLY A CA 1
ATOM 538 C C . GLY A 1 74 ? 25.539 13.300 -29.094 1.00 84.44 74 GLY A C 1
ATOM 539 O O . GLY A 1 74 ? 25.617 12.553 -30.071 1.00 84.44 74 GLY A O 1
ATOM 540 N N . ALA A 1 75 ? 26.102 12.983 -27.924 1.00 84.06 75 ALA A N 1
ATOM 541 C CA . ALA A 1 75 ? 26.823 11.729 -27.716 1.00 84.06 75 ALA A CA 1
ATOM 542 C C . ALA A 1 75 ? 25.921 10.502 -27.920 1.00 84.06 75 ALA A C 1
ATOM 544 O O . ALA A 1 75 ? 26.324 9.570 -28.618 1.00 84.06 75 ALA A O 1
ATOM 545 N N . LEU A 1 76 ? 24.676 10.552 -27.432 1.00 86.12 76 LEU A N 1
ATOM 546 C CA . LEU A 1 76 ? 23.700 9.486 -27.651 1.00 86.12 76 LEU A CA 1
ATOM 547 C C . LEU A 1 76 ? 23.458 9.250 -29.149 1.00 86.12 76 LEU A C 1
ATOM 549 O O . LEU A 1 76 ? 23.560 8.123 -29.619 1.00 86.12 76 LEU A O 1
ATOM 553 N N . GLY A 1 77 ? 23.216 10.312 -29.924 1.00 87.69 77 GLY A N 1
ATOM 554 C CA . GLY A 1 77 ? 23.007 10.204 -31.373 1.00 87.69 77 GLY A CA 1
ATOM 555 C C . GLY A 1 77 ? 24.219 9.622 -32.110 1.00 87.69 77 GLY A C 1
ATOM 556 O O . GLY A 1 77 ? 24.061 8.772 -32.987 1.00 87.69 77 GLY A O 1
ATOM 557 N N . LYS A 1 78 ? 25.442 10.013 -31.720 1.00 87.75 78 LYS A N 1
ATOM 558 C CA . LYS A 1 78 ? 26.686 9.453 -32.278 1.00 87.75 78 LYS A CA 1
ATOM 559 C C . LYS A 1 78 ? 26.827 7.962 -31.976 1.00 87.75 78 LYS A C 1
ATOM 561 O O . LYS A 1 78 ? 27.190 7.200 -32.870 1.00 87.75 78 LYS A O 1
ATOM 566 N N . MET A 1 79 ? 26.536 7.545 -30.745 1.00 86.56 79 MET A N 1
ATOM 567 C CA . MET A 1 79 ? 26.659 6.146 -30.327 1.00 86.56 79 MET A CA 1
ATOM 568 C C . MET A 1 79 ? 25.585 5.259 -30.953 1.00 86.56 79 MET A C 1
ATOM 570 O O . MET A 1 79 ? 25.917 4.194 -31.471 1.00 86.56 79 MET A O 1
ATOM 574 N N . THR A 1 80 ? 24.341 5.734 -31.025 1.00 87.56 80 THR A N 1
ATOM 575 C CA . THR A 1 80 ? 23.264 5.055 -31.755 1.00 87.56 80 THR A CA 1
ATOM 576 C C . THR A 1 80 ? 23.603 4.944 -33.245 1.00 87.56 80 THR A C 1
ATOM 578 O O . THR A 1 80 ? 23.551 3.856 -33.802 1.00 87.56 80 THR A O 1
ATOM 581 N N . SER A 1 81 ? 24.081 6.013 -33.892 1.00 89.19 81 SER A N 1
ATOM 582 C CA . SER A 1 81 ? 24.510 5.950 -35.301 1.00 89.19 81 SER A CA 1
ATOM 583 C C . SER A 1 81 ? 25.674 4.976 -35.525 1.00 89.19 81 SER A C 1
ATOM 585 O O . SER A 1 81 ? 25.699 4.244 -36.515 1.00 89.19 81 SER A O 1
ATOM 587 N N . LYS A 1 82 ? 26.641 4.936 -34.601 1.00 87.56 82 LYS A N 1
ATOM 588 C CA . LYS A 1 82 ? 27.763 3.993 -34.656 1.00 87.56 82 LYS A CA 1
ATOM 589 C C . LYS A 1 82 ? 27.283 2.546 -34.535 1.00 87.56 82 LYS A C 1
ATOM 591 O O . LYS A 1 82 ? 27.812 1.691 -35.242 1.00 87.56 82 LYS A O 1
ATOM 596 N N . PHE A 1 83 ? 26.301 2.281 -33.674 1.00 87.31 83 PHE A N 1
ATOM 597 C CA . PHE A 1 83 ? 25.712 0.952 -33.538 1.00 87.31 83 PHE A CA 1
ATOM 598 C C . PHE A 1 83 ? 24.959 0.530 -34.792 1.00 87.31 83 PHE A C 1
ATOM 600 O O . PHE A 1 83 ? 25.197 -0.560 -35.298 1.00 87.31 83 PHE A O 1
ATOM 607 N N . ASP A 1 84 ? 24.131 1.422 -35.337 1.00 89.69 84 ASP A N 1
ATOM 608 C CA . ASP A 1 84 ? 23.346 1.157 -36.542 1.00 89.69 84 ASP A CA 1
ATOM 609 C C . ASP A 1 84 ? 24.242 0.793 -37.735 1.00 89.69 84 ASP A C 1
ATOM 611 O O . ASP A 1 84 ? 24.049 -0.245 -38.364 1.00 89.69 84 ASP A O 1
ATOM 615 N N . LYS A 1 85 ? 25.315 1.563 -37.957 1.00 86.50 85 LYS A N 1
ATOM 616 C CA . LYS A 1 85 ? 26.342 1.254 -38.969 1.00 86.50 85 LYS A CA 1
ATOM 617 C C . LYS A 1 85 ? 27.126 -0.022 -38.660 1.00 86.50 85 LYS A C 1
ATOM 619 O O . LYS A 1 85 ? 27.650 -0.665 -39.564 1.00 86.50 85 LYS A O 1
ATOM 624 N N . GLY A 1 86 ? 27.281 -0.358 -37.380 1.00 84.31 86 GLY A N 1
ATOM 625 C CA . GLY A 1 86 ? 27.895 -1.612 -36.949 1.00 84.31 86 GLY A CA 1
ATOM 626 C C . GLY A 1 86 ? 27.052 -2.815 -37.364 1.00 84.31 86 GLY A C 1
ATOM 627 O O . GLY A 1 86 ? 27.592 -3.762 -37.927 1.00 84.31 86 GLY A O 1
ATOM 628 N N . LEU A 1 87 ? 25.737 -2.732 -37.150 1.00 84.25 87 LEU A N 1
ATOM 629 C CA . LEU A 1 87 ? 24.771 -3.744 -37.578 1.00 84.25 87 LEU A CA 1
ATOM 630 C C . LEU A 1 87 ? 24.687 -3.840 -39.105 1.00 84.25 87 LEU A C 1
ATOM 632 O O . LEU A 1 87 ? 24.697 -4.941 -39.638 1.00 84.25 87 LEU A O 1
ATOM 636 N N . GLU A 1 88 ? 24.703 -2.710 -39.819 1.00 84.44 88 GLU A N 1
ATOM 637 C CA . GLU A 1 88 ? 24.757 -2.693 -41.289 1.00 84.44 88 GLU A CA 1
ATOM 638 C C . GLU A 1 88 ? 25.969 -3.474 -41.827 1.00 84.44 88 GLU A C 1
ATOM 640 O O . GLU A 1 88 ? 25.844 -4.297 -42.734 1.00 84.44 88 GLU A O 1
ATOM 645 N N . LYS A 1 89 ? 27.149 -3.264 -41.228 1.00 79.62 89 LYS A N 1
ATOM 646 C CA . LYS A 1 89 ? 28.385 -3.966 -41.607 1.00 79.62 89 LYS A CA 1
ATOM 647 C C . LYS A 1 89 ? 28.383 -5.450 -41.248 1.00 79.62 89 LYS A C 1
ATOM 649 O O . LYS A 1 89 ? 29.080 -6.213 -41.911 1.00 79.62 89 LYS A O 1
ATOM 654 N N . ALA A 1 90 ? 27.636 -5.854 -40.221 1.00 71.38 90 ALA A N 1
ATOM 655 C CA . ALA A 1 90 ? 27.489 -7.259 -39.842 1.00 71.38 90 ALA A CA 1
ATOM 656 C C . ALA A 1 90 ? 26.691 -8.076 -40.884 1.00 71.38 90 ALA A C 1
ATOM 658 O O . ALA A 1 90 ? 26.714 -9.308 -40.856 1.00 71.38 90 ALA A O 1
ATOM 659 N N . GLY A 1 91 ? 26.048 -7.405 -41.848 1.00 71.19 91 GLY A N 1
ATOM 660 C CA . GLY A 1 91 ? 25.421 -8.025 -43.010 1.00 71.19 91 GLY A CA 1
ATOM 661 C C . GLY A 1 91 ? 23.994 -8.511 -42.751 1.00 71.19 91 GLY A C 1
ATOM 662 O O . GLY A 1 91 ? 23.257 -7.943 -41.956 1.00 71.19 91 GLY A O 1
ATOM 663 N N . VAL A 1 92 ? 23.582 -9.561 -43.471 1.00 68.00 92 VAL A N 1
ATOM 664 C CA . VAL A 1 92 ? 22.184 -10.054 -43.527 1.00 68.00 92 VAL A CA 1
ATOM 665 C C . VAL A 1 92 ? 21.752 -10.781 -42.243 1.00 68.00 92 VAL A C 1
ATOM 667 O O . VAL A 1 92 ? 20.591 -11.160 -42.095 1.00 68.00 92 VAL A O 1
ATOM 670 N N . ASN A 1 93 ? 22.676 -11.000 -41.310 1.00 78.19 93 ASN A N 1
ATOM 671 C CA . ASN A 1 93 ? 22.386 -11.734 -40.091 1.00 78.19 93 ASN A CA 1
ATOM 672 C C . ASN A 1 93 ? 21.481 -10.908 -39.161 1.00 78.19 93 ASN A C 1
ATOM 674 O O . ASN A 1 93 ? 21.809 -9.762 -38.854 1.00 78.19 93 ASN A O 1
ATOM 678 N N . PRO A 1 94 ? 20.359 -11.476 -38.684 1.00 80.62 94 PRO A N 1
ATOM 679 C CA . PRO A 1 94 ? 19.439 -10.767 -37.797 1.00 80.62 94 PRO A CA 1
ATOM 680 C C . PRO A 1 94 ? 20.014 -10.511 -36.395 1.00 80.62 94 PRO A C 1
ATOM 682 O O . PRO A 1 94 ? 19.446 -9.705 -35.661 1.00 80.62 94 PRO A O 1
ATOM 685 N N . PHE A 1 95 ? 21.123 -11.166 -36.032 1.00 85.62 95 PHE A N 1
ATOM 686 C CA . PHE A 1 95 ? 21.734 -11.133 -34.703 1.00 85.62 95 PHE A CA 1
ATOM 687 C C . PHE A 1 95 ? 23.246 -10.900 -34.767 1.00 85.62 95 PHE A C 1
ATOM 689 O O . PHE A 1 95 ? 23.901 -11.217 -35.763 1.00 85.62 95 PHE A O 1
ATOM 696 N N . LEU A 1 96 ? 23.821 -10.409 -33.666 1.00 82.81 96 LEU A N 1
ATOM 697 C CA . LEU A 1 96 ? 25.258 -10.169 -33.510 1.00 82.81 96 LEU A CA 1
ATOM 698 C C . LEU A 1 96 ? 26.078 -11.458 -33.665 1.00 82.81 96 LEU A C 1
ATOM 700 O O . LEU A 1 96 ? 27.211 -11.411 -34.143 1.00 82.81 96 LEU A O 1
ATOM 704 N N . GLY A 1 97 ? 25.510 -12.602 -33.268 1.00 77.19 97 GLY A N 1
ATOM 705 C CA . GLY A 1 97 ? 26.126 -13.926 -33.391 1.00 77.19 97 GLY A CA 1
ATOM 706 C C . GLY A 1 97 ? 25.830 -14.686 -34.690 1.00 77.19 97 GLY A C 1
ATOM 707 O O . GLY A 1 97 ? 26.304 -15.811 -34.830 1.00 77.19 97 GLY A O 1
ATOM 708 N N . GLY A 1 98 ? 25.050 -14.128 -35.625 1.00 82.81 98 GLY A N 1
ATOM 709 C CA . GLY A 1 98 ? 24.666 -14.805 -36.870 1.00 82.81 98 GLY A CA 1
ATOM 710 C C . GLY A 1 98 ? 23.158 -15.052 -37.001 1.00 82.81 98 GLY A C 1
ATOM 711 O O . GLY A 1 98 ? 22.352 -14.136 -36.859 1.00 82.81 98 GLY A O 1
ATOM 712 N N . ALA A 1 99 ? 22.765 -16.288 -37.327 1.00 83.00 99 ALA A N 1
ATOM 713 C CA . ALA A 1 99 ? 21.375 -16.637 -37.653 1.00 83.00 99 ALA A CA 1
ATOM 714 C C . ALA A 1 99 ? 20.456 -16.825 -36.428 1.00 83.00 99 ALA A C 1
ATOM 716 O O . ALA A 1 99 ? 19.232 -16.788 -36.561 1.00 83.00 99 ALA A O 1
ATOM 717 N N . THR A 1 100 ? 21.030 -17.023 -35.241 1.00 84.12 100 THR A N 1
ATOM 718 C CA . THR A 1 100 ? 20.303 -17.246 -33.983 1.00 84.12 100 THR A CA 1
ATOM 719 C C . THR A 1 100 ? 20.732 -16.240 -32.929 1.00 84.12 100 THR A C 1
ATOM 721 O O . THR A 1 100 ? 21.910 -15.880 -32.881 1.00 84.12 100 THR A O 1
ATOM 724 N N . ILE A 1 101 ? 19.800 -15.843 -32.061 1.00 85.31 101 ILE A N 1
ATOM 725 C CA . ILE A 1 101 ? 20.099 -14.986 -30.912 1.00 85.31 101 ILE A CA 1
ATOM 726 C C . ILE A 1 101 ? 21.209 -15.605 -30.048 1.00 85.31 101 ILE A C 1
ATOM 728 O O . ILE A 1 101 ? 21.159 -16.795 -29.724 1.00 85.31 101 ILE A O 1
ATOM 732 N N . CYS A 1 102 ? 22.221 -14.816 -29.687 1.00 82.50 102 CYS A N 1
ATOM 733 C CA . CYS A 1 102 ? 23.296 -15.254 -28.801 1.00 82.50 102 CYS A CA 1
ATOM 734 C C . CYS A 1 102 ? 23.362 -14.404 -27.524 1.00 82.50 102 CYS A C 1
ATOM 736 O O . CYS A 1 102 ? 22.610 -13.446 -27.343 1.00 82.50 102 CYS A O 1
ATOM 738 N N . GLU A 1 103 ? 24.265 -14.753 -26.608 1.00 81.75 103 GLU A N 1
ATOM 739 C CA . GLU A 1 103 ? 24.440 -14.026 -25.344 1.00 81.75 103 GLU A CA 1
ATOM 740 C C . GLU A 1 103 ? 24.765 -12.540 -25.562 1.00 81.75 103 GLU A C 1
ATOM 742 O O . GLU A 1 103 ? 24.251 -11.676 -24.854 1.00 81.75 103 GLU A O 1
ATOM 747 N N . ASN A 1 104 ? 25.521 -12.222 -26.615 1.00 80.38 104 ASN A N 1
ATOM 748 C CA . ASN A 1 104 ? 25.862 -10.840 -26.951 1.00 80.38 104 ASN A CA 1
ATOM 749 C C . ASN A 1 104 ? 24.636 -10.021 -27.344 1.00 80.38 104 ASN A C 1
ATOM 751 O O . ASN A 1 104 ? 24.559 -8.843 -27.001 1.00 80.38 104 ASN A O 1
ATOM 755 N N . ASP A 1 105 ? 23.675 -10.633 -28.041 1.00 84.69 105 ASP A N 1
ATOM 756 C CA . ASP A 1 105 ? 22.410 -9.985 -28.370 1.00 84.69 105 ASP A CA 1
ATOM 757 C C . ASP A 1 105 ? 21.606 -9.684 -27.114 1.00 84.69 105 ASP A C 1
ATOM 759 O O . ASP A 1 105 ? 21.077 -8.585 -26.990 1.00 84.69 105 ASP A O 1
ATOM 763 N N . LEU A 1 106 ? 21.552 -10.620 -26.162 1.00 83.75 106 LEU A N 1
ATOM 764 C CA . LEU A 1 106 ? 20.821 -10.434 -24.908 1.00 83.75 106 LEU A CA 1
ATOM 765 C C . LEU A 1 106 ? 21.417 -9.296 -24.076 1.00 83.75 106 LEU A C 1
ATOM 767 O O . LEU A 1 106 ? 20.681 -8.435 -23.594 1.00 83.75 106 LEU A O 1
ATOM 771 N N . VAL A 1 107 ? 22.744 -9.246 -23.961 1.00 82.38 107 VAL A N 1
ATOM 772 C CA . VAL A 1 107 ? 23.433 -8.189 -23.211 1.00 82.38 107 VAL A CA 1
ATOM 773 C C . VAL A 1 107 ? 23.284 -6.836 -23.904 1.00 82.38 107 VAL A C 1
ATOM 775 O O . VAL A 1 107 ? 22.977 -5.829 -23.260 1.00 82.38 107 VAL A O 1
ATOM 778 N N . ALA A 1 108 ? 23.450 -6.799 -25.228 1.00 84.44 108 ALA A N 1
ATOM 779 C CA . ALA A 1 108 ? 23.234 -5.586 -26.005 1.00 84.44 108 ALA A CA 1
ATOM 780 C C . ALA A 1 108 ? 21.788 -5.100 -25.888 1.00 84.44 108 ALA A C 1
ATOM 782 O O . ALA A 1 108 ? 21.552 -3.902 -25.721 1.00 84.44 108 ALA A O 1
ATOM 783 N N . LEU A 1 109 ? 20.823 -6.021 -25.939 1.00 86.06 109 LEU A N 1
ATOM 784 C CA . LEU A 1 109 ? 19.410 -5.712 -25.802 1.00 86.06 109 LEU A CA 1
ATOM 785 C C . LEU A 1 109 ? 19.130 -5.126 -24.421 1.00 86.06 109 LEU A C 1
ATOM 787 O O . LEU A 1 109 ? 18.487 -4.088 -24.339 1.00 86.06 109 LEU A O 1
ATOM 791 N N . GLU A 1 110 ? 19.652 -5.712 -23.345 1.00 84.25 110 GLU A N 1
ATOM 792 C CA . GLU A 1 110 ? 19.433 -5.213 -21.985 1.00 84.25 110 GLU A CA 1
ATOM 793 C C . GLU A 1 110 ? 20.002 -3.799 -21.754 1.00 84.25 110 GLU A C 1
ATOM 795 O O . GLU A 1 110 ? 19.404 -2.985 -21.036 1.00 84.25 110 GLU A O 1
ATOM 800 N N . ALA A 1 111 ? 21.146 -3.491 -22.370 1.00 83.62 111 ALA A N 1
ATOM 801 C CA . ALA A 1 111 ? 21.774 -2.174 -22.296 1.00 83.62 111 ALA A CA 1
ATOM 802 C C . ALA A 1 111 ? 21.008 -1.130 -23.126 1.00 83.62 111 ALA A C 1
ATOM 804 O O . ALA A 1 111 ? 20.740 -0.019 -22.665 1.00 83.62 111 ALA A O 1
ATOM 805 N N . ILE A 1 112 ? 20.619 -1.493 -24.350 1.00 85.44 112 ILE A N 1
ATOM 806 C CA . ILE A 1 112 ? 20.000 -0.579 -25.317 1.00 85.44 112 ILE A CA 1
ATOM 807 C C . ILE A 1 112 ? 18.514 -0.375 -25.038 1.00 85.44 112 ILE A C 1
ATOM 809 O O . ILE A 1 112 ? 17.989 0.709 -25.295 1.00 85.44 112 ILE A O 1
ATOM 813 N N . PHE A 1 113 ? 17.829 -1.381 -24.493 1.00 85.81 113 PHE A N 1
ATOM 814 C CA . PHE A 1 113 ? 16.377 -1.402 -24.355 1.00 85.81 113 PHE A CA 1
ATOM 815 C C . PHE A 1 113 ? 15.805 -0.141 -23.698 1.00 85.81 113 PHE A C 1
ATOM 817 O O . PHE A 1 113 ? 14.936 0.482 -24.314 1.00 85.81 113 PHE A O 1
ATOM 824 N N . PRO A 1 114 ? 16.257 0.310 -22.512 1.00 80.31 114 PRO A N 1
ATOM 825 C CA . PRO A 1 114 ? 15.662 1.479 -21.866 1.00 80.31 114 PRO A CA 1
ATOM 826 C C . PRO A 1 114 ? 15.839 2.752 -22.700 1.00 80.31 114 PRO A C 1
ATOM 828 O O . PRO A 1 114 ? 14.955 3.604 -22.755 1.00 80.31 114 PRO A O 1
ATOM 831 N N . ILE A 1 115 ? 16.960 2.856 -23.410 1.00 82.69 115 ILE A N 1
ATOM 832 C CA . ILE A 1 115 ? 17.305 4.027 -24.208 1.00 82.69 115 ILE A CA 1
ATOM 833 C C . ILE A 1 115 ? 16.524 4.032 -25.525 1.00 82.69 115 ILE A C 1
ATOM 835 O O . ILE A 1 115 ? 15.806 4.981 -25.836 1.00 82.69 115 ILE A O 1
ATOM 839 N N . PHE A 1 116 ? 16.577 2.939 -26.277 1.00 84.81 116 PHE A N 1
ATOM 840 C CA . PHE A 1 116 ? 15.915 2.845 -27.572 1.00 84.81 116 PHE A CA 1
ATOM 841 C C . PHE A 1 116 ? 14.385 2.791 -27.444 1.00 84.81 116 PHE A C 1
ATOM 843 O O . PHE A 1 116 ? 13.678 3.389 -28.249 1.00 84.81 116 PHE A O 1
ATOM 850 N N . SER A 1 117 ? 13.846 2.139 -26.407 1.00 80.94 117 SER A N 1
ATOM 851 C CA . SER A 1 117 ? 12.390 2.033 -26.221 1.00 80.94 117 SER A CA 1
ATOM 852 C C . SER A 1 117 ? 11.751 3.272 -25.594 1.00 80.94 117 SER A C 1
ATOM 854 O O . SER A 1 117 ? 10.628 3.610 -25.966 1.00 80.94 117 SER A O 1
ATOM 856 N N . SER A 1 118 ? 12.433 3.926 -24.643 1.00 76.88 118 SER A N 1
ATOM 857 C CA . SER A 1 118 ? 11.811 4.921 -23.754 1.00 76.88 118 SER A CA 1
ATOM 858 C C . SER A 1 118 ? 12.369 6.338 -23.926 1.00 76.88 118 SER A C 1
ATOM 860 O O . SER A 1 118 ? 11.686 7.311 -23.586 1.00 76.88 118 SER A O 1
ATOM 862 N N . VAL A 1 119 ? 13.580 6.480 -24.478 1.00 81.12 119 VAL A N 1
ATOM 863 C CA . VAL A 1 119 ? 14.235 7.783 -24.693 1.00 81.12 119 VAL A CA 1
ATOM 864 C C . VAL A 1 119 ? 14.051 8.268 -26.127 1.00 81.12 119 VAL A C 1
ATOM 866 O O . VAL A 1 119 ? 13.703 9.432 -26.322 1.00 81.12 119 VAL A O 1
ATOM 869 N N . LEU A 1 120 ? 14.245 7.397 -27.123 1.00 84.38 120 LEU A N 1
ATOM 870 C CA . LEU A 1 120 ? 14.070 7.760 -28.532 1.00 84.38 120 LEU A CA 1
ATOM 871 C C . LEU A 1 120 ? 12.596 7.742 -28.945 1.00 84.38 120 LEU A C 1
ATOM 873 O O . LEU A 1 120 ? 11.880 6.757 -28.752 1.00 84.38 120 LEU A O 1
ATOM 877 N N . LEU A 1 121 ? 12.149 8.837 -29.560 1.00 83.25 121 LEU A N 1
ATOM 878 C CA . LEU A 1 121 ? 10.810 8.937 -30.133 1.00 83.25 121 LEU A CA 1
ATOM 879 C C . LEU A 1 121 ? 10.673 8.050 -31.381 1.00 83.25 121 LEU A C 1
ATOM 881 O O . LEU A 1 121 ? 11.664 7.818 -32.079 1.00 83.25 121 LEU A O 1
ATOM 885 N N . PRO A 1 122 ? 9.449 7.618 -31.742 1.00 82.56 122 PRO A N 1
ATOM 886 C CA . PRO A 1 122 ? 9.223 6.814 -32.942 1.00 82.56 122 PRO A CA 1
ATOM 887 C C . PRO A 1 122 ? 9.809 7.425 -34.220 1.00 82.56 122 PRO A C 1
ATOM 889 O O . PRO A 1 122 ? 10.305 6.696 -35.070 1.00 82.56 122 PRO A O 1
ATOM 892 N N . GLN A 1 123 ? 9.779 8.754 -34.357 1.00 84.12 123 GLN A N 1
ATOM 893 C CA . GLN A 1 123 ? 10.364 9.467 -35.494 1.00 84.12 123 GLN A CA 1
ATOM 894 C C . GLN A 1 123 ? 11.892 9.347 -35.516 1.00 84.12 123 GLN A C 1
ATOM 896 O O . GLN A 1 123 ? 12.454 9.094 -36.572 1.00 84.12 123 GLN A O 1
ATOM 901 N N . GLN A 1 124 ? 12.541 9.445 -34.354 1.00 86.06 124 GLN A N 1
ATOM 902 C CA . GLN A 1 124 ? 13.997 9.343 -34.223 1.00 86.06 124 GLN A CA 1
ATOM 903 C C . GLN A 1 124 ? 14.482 7.910 -34.455 1.00 86.06 124 GLN A C 1
ATOM 905 O O . GLN A 1 124 ? 15.529 7.697 -35.049 1.00 86.06 124 GLN A O 1
ATOM 910 N N . ARG A 1 125 ? 13.708 6.897 -34.045 1.00 88.31 125 ARG A N 1
ATOM 911 C CA . ARG A 1 125 ? 14.063 5.491 -34.308 1.00 88.31 125 ARG A CA 1
ATOM 912 C C . ARG A 1 125 ? 14.099 5.149 -35.794 1.00 88.31 125 ARG A C 1
ATOM 914 O O . ARG A 1 125 ? 14.879 4.294 -36.193 1.00 88.31 125 ARG A O 1
ATOM 921 N N . LYS A 1 126 ? 13.302 5.835 -36.622 1.00 88.50 126 LYS A N 1
ATOM 922 C CA . LYS A 1 126 ? 13.333 5.658 -38.084 1.00 88.50 126 LYS A CA 1
ATOM 923 C C . LYS A 1 126 ? 14.673 6.059 -38.704 1.00 88.50 126 LYS A C 1
ATOM 925 O O . LYS A 1 126 ? 14.969 5.606 -39.803 1.00 88.50 126 LYS A O 1
ATOM 930 N N . GLU A 1 127 ? 15.476 6.864 -38.010 1.00 92.56 127 GLU A N 1
ATOM 931 C CA . GLU A 1 127 ? 16.835 7.222 -38.430 1.00 92.56 127 GLU A CA 1
ATOM 932 C C . GLU A 1 127 ? 17.835 6.065 -38.234 1.00 92.56 127 GLU A C 1
ATOM 934 O O . GLU A 1 127 ? 18.949 6.135 -38.746 1.00 92.56 127 GLU A O 1
ATOM 939 N N . TYR A 1 128 ? 17.438 4.995 -37.528 1.00 92.56 128 TYR A N 1
ATOM 940 C CA . TYR A 1 128 ? 18.278 3.843 -37.184 1.00 92.56 128 TYR A CA 1
ATOM 941 C C . TYR A 1 128 ? 17.601 2.508 -37.564 1.00 92.56 128 TYR A C 1
ATOM 943 O O . TYR A 1 128 ? 17.185 1.729 -36.694 1.00 92.56 128 TYR A O 1
ATOM 951 N N . PRO A 1 129 ? 17.420 2.241 -38.870 1.00 92.62 129 PRO A N 1
ATOM 952 C CA . PRO A 1 129 ? 16.644 1.102 -39.353 1.00 92.62 129 PRO A CA 1
ATOM 953 C C . PRO A 1 129 ? 17.282 -0.256 -39.038 1.00 92.62 129 PRO A C 1
ATOM 955 O O . PRO A 1 129 ? 16.559 -1.245 -38.921 1.00 92.62 129 PRO A O 1
ATOM 958 N N . ASN A 1 130 ? 18.608 -0.334 -38.899 1.00 90.38 130 ASN A N 1
ATOM 959 C CA . ASN A 1 130 ? 19.296 -1.591 -38.610 1.00 90.38 130 ASN A CA 1
ATOM 960 C C . ASN A 1 130 ? 19.148 -1.956 -37.134 1.00 90.38 130 ASN A C 1
ATOM 962 O O . ASN A 1 130 ? 18.846 -3.107 -36.823 1.00 90.38 130 ASN A O 1
ATOM 966 N N . ILE A 1 131 ? 19.248 -0.968 -36.236 1.00 91.00 131 ILE A N 1
ATOM 967 C CA . ILE A 1 131 ? 18.924 -1.166 -34.815 1.00 91.00 131 ILE A CA 1
ATOM 968 C C . ILE A 1 131 ? 17.471 -1.585 -34.666 1.00 91.00 131 ILE A C 1
ATOM 970 O O . ILE A 1 131 ? 17.203 -2.538 -33.948 1.00 91.00 131 ILE A O 1
ATOM 974 N N . GLN A 1 132 ? 16.542 -0.914 -35.354 1.00 90.75 132 GLN A N 1
ATOM 975 C CA . GLN A 1 132 ? 15.119 -1.244 -35.282 1.00 90.75 132 GLN A CA 1
ATOM 976 C C . GLN A 1 132 ? 14.861 -2.709 -35.674 1.00 90.75 132 GLN A C 1
ATOM 978 O O . GLN A 1 132 ? 14.227 -3.435 -34.913 1.00 90.75 132 GLN A O 1
ATOM 983 N N . LYS A 1 133 ? 15.409 -3.160 -36.812 1.00 90.44 133 LYS A N 1
ATOM 984 C CA . LYS A 1 133 ? 15.276 -4.550 -37.282 1.00 90.44 133 LYS A CA 1
ATOM 985 C C . LYS A 1 133 ? 15.880 -5.562 -36.308 1.00 90.44 133 LYS A C 1
ATOM 987 O O . LYS A 1 133 ? 15.225 -6.544 -35.974 1.00 90.44 133 LYS A O 1
ATOM 992 N N . TRP A 1 134 ? 17.112 -5.324 -35.853 1.00 90.94 134 TRP A N 1
ATOM 993 C CA . TRP A 1 134 ? 17.795 -6.189 -34.884 1.00 90.94 134 TRP A CA 1
ATOM 994 C C . TRP A 1 134 ? 17.016 -6.271 -33.565 1.00 90.94 134 TRP A C 1
ATOM 996 O O . TRP A 1 134 ? 16.765 -7.353 -33.042 1.00 90.94 134 TRP A O 1
ATOM 1006 N N . PHE A 1 135 ? 16.559 -5.128 -33.058 1.00 89.44 135 PHE A N 1
ATOM 1007 C CA . PHE A 1 135 ? 15.814 -5.026 -31.809 1.00 89.44 135 PHE A CA 1
ATOM 1008 C C . PHE A 1 135 ? 14.488 -5.795 -31.867 1.00 89.44 135 PHE A C 1
ATOM 1010 O O . PHE A 1 135 ? 14.168 -6.552 -30.951 1.00 89.44 135 PHE A O 1
ATOM 1017 N N . GLU A 1 136 ? 13.735 -5.652 -32.961 1.00 87.69 136 GLU A N 1
ATOM 1018 C CA . GLU A 1 136 ? 12.510 -6.419 -33.211 1.00 87.69 136 GLU A CA 1
ATOM 1019 C C . GLU A 1 136 ? 12.789 -7.924 -33.324 1.00 87.69 136 GLU A C 1
ATOM 1021 O O . GLU A 1 136 ? 12.072 -8.725 -32.721 1.00 87.69 136 GLU A O 1
ATOM 1026 N N . ALA A 1 137 ? 13.847 -8.318 -34.042 1.00 88.56 137 ALA A N 1
ATOM 1027 C CA . ALA A 1 137 ? 14.244 -9.718 -34.176 1.00 88.56 137 ALA A CA 1
ATOM 1028 C C . ALA A 1 137 ? 14.586 -10.349 -32.816 1.00 88.56 137 ALA A C 1
ATOM 1030 O O . ALA A 1 137 ? 14.121 -11.453 -32.516 1.00 88.56 137 ALA A O 1
ATOM 1031 N N . CYS A 1 138 ? 15.330 -9.633 -31.967 1.00 86.88 138 CYS A N 1
ATOM 1032 C CA . CYS A 1 138 ? 15.662 -10.066 -30.609 1.00 86.88 138 CYS A CA 1
ATOM 1033 C C . CYS A 1 138 ? 14.409 -10.250 -29.742 1.00 86.88 138 CYS A C 1
ATOM 1035 O O . CYS A 1 138 ? 14.262 -11.280 -29.084 1.00 86.88 138 CYS A O 1
ATOM 1037 N N . LEU A 1 139 ? 13.469 -9.298 -29.782 1.00 83.81 139 LEU A N 1
ATOM 1038 C CA . LEU A 1 139 ? 12.217 -9.388 -29.022 1.00 83.81 139 LEU A CA 1
ATOM 1039 C C . LEU A 1 139 ? 11.301 -10.525 -29.501 1.00 83.81 139 LEU A C 1
ATOM 1041 O O . LEU A 1 139 ? 10.604 -11.127 -28.688 1.00 83.81 139 LEU A O 1
ATOM 1045 N N . MET A 1 140 ? 11.293 -10.837 -30.801 1.00 82.62 140 MET A N 1
ATOM 1046 C CA . MET A 1 140 ? 10.497 -11.943 -31.346 1.00 82.62 140 MET A CA 1
ATOM 1047 C C . MET A 1 140 ? 11.079 -13.328 -31.018 1.00 82.62 140 MET A C 1
ATOM 1049 O O . MET A 1 140 ? 10.318 -14.294 -30.899 1.00 82.62 140 MET A O 1
ATOM 1053 N N . GLN A 1 141 ? 12.407 -13.450 -30.897 1.00 78.56 141 GLN A N 1
ATOM 1054 C CA . GLN A 1 141 ? 13.071 -14.721 -30.585 1.00 78.56 141 GLN A CA 1
ATOM 1055 C C . GLN A 1 141 ? 13.229 -15.013 -29.087 1.00 78.56 141 GLN A C 1
ATOM 1057 O O . GLN A 1 141 ? 13.360 -16.191 -28.753 1.00 78.56 141 GLN A O 1
ATOM 1062 N N . ASP A 1 142 ? 13.143 -14.025 -28.185 1.00 69.44 142 ASP A N 1
ATOM 1063 C CA . ASP A 1 142 ? 13.126 -14.251 -26.723 1.00 69.44 142 ASP A CA 1
ATOM 1064 C C . ASP A 1 142 ? 11.780 -14.842 -26.239 1.00 69.44 142 ASP A C 1
ATOM 1066 O O . ASP A 1 142 ? 11.068 -14.295 -25.395 1.00 69.44 142 ASP A O 1
ATOM 1070 N N . LYS A 1 143 ? 11.401 -15.994 -26.807 1.00 59.16 143 LYS A N 1
ATOM 1071 C CA . LYS A 1 143 ? 10.160 -16.729 -26.513 1.00 59.16 143 LYS A CA 1
ATOM 1072 C C . LYS A 1 143 ? 10.097 -17.224 -25.068 1.00 59.16 143 LYS A C 1
ATOM 1074 O O . LYS A 1 143 ? 9.007 -17.335 -24.509 1.00 59.16 143 LYS A O 1
ATOM 1079 N N . ASP A 1 144 ? 11.258 -17.467 -24.469 1.00 57.53 144 ASP A N 1
ATOM 1080 C CA . ASP A 1 144 ? 11.399 -17.948 -23.096 1.00 57.53 144 ASP A CA 1
ATOM 1081 C C . ASP A 1 144 ? 11.360 -16.811 -22.062 1.00 57.53 144 ASP A C 1
ATOM 1083 O O . ASP A 1 144 ? 11.402 -17.080 -20.861 1.00 57.53 144 ASP A O 1
ATOM 1087 N N . LYS A 1 145 ? 11.270 -15.542 -22.501 1.00 63.19 145 LYS A N 1
ATOM 1088 C CA . LYS A 1 145 ? 11.315 -14.347 -21.640 1.00 63.19 145 LYS A CA 1
ATOM 1089 C C . LYS A 1 145 ? 12.504 -14.382 -20.680 1.00 63.19 145 LYS A C 1
ATOM 1091 O O . LYS A 1 145 ? 12.365 -13.991 -19.517 1.00 63.19 145 LYS A O 1
ATOM 1096 N N . LYS A 1 146 ? 13.665 -14.868 -21.129 1.00 57.44 146 LYS A N 1
ATOM 1097 C CA . LYS A 1 146 ? 14.830 -15.080 -20.251 1.00 57.44 146 LYS A CA 1
ATOM 1098 C C . LYS A 1 146 ? 15.299 -13.784 -19.604 1.00 57.44 146 LYS A C 1
ATOM 1100 O O . LYS A 1 146 ? 15.796 -13.805 -18.483 1.00 57.44 146 LYS A O 1
ATOM 1105 N N . LEU A 1 147 ? 15.071 -12.654 -20.267 1.00 56.41 147 LEU A N 1
ATOM 1106 C CA . LEU A 1 147 ? 15.408 -11.338 -19.735 1.00 56.41 147 LEU A CA 1
ATOM 1107 C C . LEU A 1 147 ? 14.351 -10.778 -18.758 1.00 56.41 147 LEU A C 1
ATOM 1109 O O . LEU A 1 147 ? 14.504 -9.666 -18.258 1.00 56.41 147 LEU A O 1
ATOM 1113 N N . GLY A 1 148 ? 13.240 -11.484 -18.502 1.00 53.81 148 GLY A N 1
ATOM 1114 C CA . GLY A 1 148 ? 12.119 -10.968 -17.698 1.00 53.81 148 GLY A CA 1
ATOM 1115 C C . GLY A 1 148 ? 11.472 -9.712 -18.301 1.00 53.81 148 GLY A C 1
ATOM 1116 O O . GLY A 1 148 ? 10.710 -8.997 -17.643 1.00 53.81 148 GLY A O 1
ATOM 1117 N N . LEU A 1 149 ? 11.788 -9.414 -19.564 1.00 55.53 149 LEU A N 1
ATOM 1118 C CA . LEU A 1 149 ? 11.409 -8.194 -20.248 1.00 55.53 149 LEU A CA 1
ATOM 1119 C C . LEU A 1 149 ? 9.964 -8.322 -20.764 1.00 55.53 149 LEU A C 1
ATOM 1121 O O . LEU A 1 149 ? 9.725 -8.602 -21.931 1.00 55.53 149 LEU A O 1
ATOM 1125 N N . HIS A 1 150 ? 8.976 -8.061 -19.906 1.00 51.47 150 HIS A N 1
ATOM 1126 C CA . HIS A 1 150 ? 7.588 -7.813 -20.324 1.00 51.47 150 HIS A CA 1
ATOM 1127 C C . HIS A 1 150 ? 7.480 -6.461 -21.046 1.00 51.47 150 HIS A C 1
ATOM 1129 O O . HIS A 1 150 ? 6.974 -5.487 -20.489 1.00 51.47 150 HIS A O 1
ATOM 1135 N N . HIS A 1 151 ? 8.002 -6.364 -22.263 1.00 54.38 151 HIS A N 1
ATOM 1136 C CA . HIS A 1 151 ? 8.136 -5.084 -22.940 1.00 54.38 151 HIS A CA 1
ATOM 1137 C C . HIS A 1 151 ? 7.450 -5.085 -24.302 1.00 54.38 151 HIS A C 1
ATOM 1139 O O . HIS A 1 151 ? 7.881 -5.742 -25.241 1.00 54.38 151 HIS A O 1
ATOM 1145 N N . HIS A 1 152 ? 6.385 -4.294 -24.410 1.00 51.03 152 HIS A N 1
ATOM 1146 C CA . HIS A 1 152 ? 5.844 -3.864 -25.694 1.00 51.03 152 HIS A CA 1
ATOM 1147 C C . HIS A 1 152 ? 6.621 -2.630 -26.162 1.00 51.03 152 HIS A C 1
ATOM 1149 O O . HIS A 1 152 ? 6.840 -1.709 -25.370 1.00 51.03 152 HIS A O 1
ATOM 1155 N N . MET A 1 153 ? 7.016 -2.579 -27.437 1.00 52.09 153 MET A N 1
ATOM 1156 C CA . MET A 1 153 ? 7.550 -1.344 -28.009 1.00 52.09 153 MET A CA 1
ATOM 1157 C C . MET A 1 153 ? 6.485 -0.244 -27.960 1.00 52.09 153 MET A C 1
ATOM 1159 O O . MET A 1 153 ? 5.332 -0.447 -28.343 1.00 52.09 153 MET A O 1
ATOM 1163 N N . ILE A 1 154 ? 6.869 0.952 -27.515 1.00 52.06 154 ILE A N 1
ATOM 1164 C CA . ILE A 1 154 ? 5.997 2.127 -27.586 1.00 52.06 154 ILE A CA 1
ATOM 1165 C C . ILE A 1 154 ? 5.805 2.492 -29.062 1.00 52.06 154 ILE A C 1
ATOM 1167 O O . ILE A 1 154 ? 6.794 2.732 -29.752 1.00 52.06 154 ILE A O 1
ATOM 1171 N N . GLY A 1 155 ? 4.562 2.603 -29.534 1.00 48.53 155 GLY A N 1
ATOM 1172 C CA . GLY A 1 155 ? 4.246 3.237 -30.821 1.00 48.53 155 GLY A CA 1
ATOM 1173 C C . GLY A 1 155 ? 3.692 2.335 -31.925 1.00 48.53 155 GLY A C 1
ATOM 1174 O O . GLY A 1 155 ? 3.393 2.854 -32.998 1.00 48.53 155 GLY A O 1
ATOM 1175 N N . GLU A 1 156 ? 3.491 1.037 -31.694 1.00 41.56 156 GLU A N 1
ATOM 1176 C CA . GLU A 1 156 ? 2.642 0.249 -32.594 1.00 41.56 156 GLU A CA 1
ATOM 1177 C C . GLU A 1 156 ? 1.158 0.483 -32.290 1.00 41.56 156 GLU A C 1
ATOM 1179 O O . GLU A 1 156 ? 0.739 0.600 -31.133 1.00 41.56 156 GLU A O 1
ATOM 1184 N N . LYS A 1 157 ? 0.351 0.578 -33.354 1.00 37.19 157 LYS A N 1
ATOM 1185 C CA . LYS A 1 157 ? -1.103 0.725 -33.263 1.00 37.19 157 LYS A CA 1
ATOM 1186 C C . LYS A 1 157 ? -1.670 -0.531 -32.600 1.00 37.19 157 LYS A C 1
ATOM 1188 O O . LYS A 1 157 ? -1.735 -1.583 -33.226 1.00 37.19 157 LYS A O 1
ATOM 1193 N N . ARG A 1 158 ? -2.095 -0.421 -31.339 1.00 44.53 158 ARG A N 1
ATOM 1194 C CA . ARG A 1 158 ? -2.783 -1.511 -30.638 1.00 44.53 158 ARG A CA 1
ATOM 1195 C C . ARG A 1 158 ? -4.078 -1.858 -31.378 1.00 44.53 158 ARG A C 1
ATOM 1197 O O . ARG A 1 158 ? -4.936 -0.998 -31.567 1.00 44.53 158 ARG A O 1
ATOM 1204 N N . ILE A 1 159 ? -4.202 -3.115 -31.801 1.00 39.41 159 ILE A N 1
ATOM 1205 C CA . ILE A 1 159 ? -5.432 -3.689 -32.353 1.00 39.41 159 ILE A CA 1
ATOM 1206 C C . ILE A 1 159 ? -6.087 -4.499 -31.234 1.00 39.41 159 ILE A C 1
ATOM 1208 O O . ILE A 1 159 ? -5.508 -5.466 -30.747 1.00 39.41 159 ILE A O 1
ATOM 1212 N N . GLY A 1 160 ? -7.292 -4.099 -30.831 1.00 44.97 160 GLY A N 1
ATOM 1213 C CA . GLY A 1 160 ? -8.090 -4.811 -29.833 1.00 44.97 160 GLY A CA 1
ATOM 1214 C C . GLY A 1 160 ? -8.217 -4.101 -28.483 1.00 44.97 160 GLY A C 1
ATOM 1215 O O . GLY A 1 160 ? -7.514 -3.144 -28.165 1.00 44.97 160 GLY A O 1
ATOM 1216 N N . SER A 1 161 ? -9.192 -4.572 -27.709 1.00 43.28 161 SER A N 1
ATOM 1217 C CA . SER A 1 161 ? -9.813 -3.934 -26.545 1.00 43.28 161 SER A CA 1
ATOM 1218 C C . SER A 1 161 ? -8.956 -3.928 -25.272 1.00 43.28 161 SER A C 1
ATOM 1220 O O . SER A 1 161 ? -9.328 -4.515 -24.256 1.00 43.28 161 SER A O 1
ATOM 1222 N N . GLN A 1 162 ? -7.833 -3.216 -25.296 1.00 40.41 162 GLN A N 1
ATOM 1223 C CA . GLN A 1 162 ? -7.195 -2.705 -24.084 1.00 40.41 162 GLN A CA 1
ATOM 1224 C C . GLN A 1 162 ? -7.483 -1.208 -23.971 1.00 40.41 162 GLN A C 1
ATOM 1226 O O . GLN A 1 162 ? -7.114 -0.423 -24.842 1.00 40.41 162 GLN A O 1
ATOM 1231 N N . ILE A 1 163 ? -8.201 -0.844 -22.908 1.00 49.22 163 ILE A N 1
ATOM 1232 C CA . ILE A 1 163 ? -8.592 0.525 -22.570 1.00 49.22 163 ILE A CA 1
ATOM 1233 C C . ILE A 1 163 ? -7.319 1.334 -22.321 1.00 49.22 163 ILE A C 1
ATOM 1235 O O . ILE A 1 163 ? -6.614 1.059 -21.361 1.00 49.22 163 ILE A O 1
ATOM 1239 N N . ASP A 1 164 ? -7.022 2.254 -23.237 1.00 47.50 164 ASP A N 1
ATOM 1240 C CA . ASP A 1 164 ? -6.617 3.635 -22.953 1.00 47.50 164 ASP A CA 1
ATOM 1241 C C . ASP A 1 164 ? -6.518 4.400 -24.284 1.00 47.50 164 ASP A C 1
ATOM 1243 O O . ASP A 1 164 ? -5.465 4.556 -24.898 1.00 47.50 164 ASP A O 1
ATOM 1247 N N . CYS A 1 165 ? -7.670 4.862 -24.768 1.00 42.44 165 CYS A N 1
ATOM 1248 C CA . CYS A 1 165 ? -7.751 5.966 -25.718 1.00 42.44 165 CYS A CA 1
ATOM 1249 C C . CYS A 1 165 ? -8.554 7.062 -25.024 1.00 42.44 165 CYS A C 1
ATOM 1251 O O . CYS A 1 165 ? -9.723 6.844 -24.700 1.00 42.44 165 CYS A O 1
ATOM 1253 N N . PHE A 1 166 ? -7.961 8.238 -24.812 1.00 46.31 166 PHE A N 1
ATOM 1254 C CA . PHE A 1 166 ? -8.771 9.409 -24.500 1.00 46.31 166 PHE A CA 1
ATOM 1255 C C . PHE A 1 166 ? -9.625 9.716 -25.734 1.00 46.31 166 PHE A C 1
ATOM 1257 O O . PHE A 1 166 ? -9.082 9.834 -26.837 1.00 46.31 166 PHE A O 1
ATOM 1264 N N . PRO A 1 167 ? -10.955 9.772 -25.593 1.00 49.56 167 PRO A N 1
ATOM 1265 C CA . PRO A 1 167 ? -11.827 9.924 -26.740 1.00 49.56 167 PRO A CA 1
ATOM 1266 C C . PRO A 1 167 ? -11.609 11.308 -27.369 1.00 49.56 167 PRO A C 1
ATOM 1268 O O . PRO A 1 167 ? -11.484 12.309 -26.662 1.00 49.56 167 PRO A O 1
ATOM 1271 N N . ASN A 1 168 ? -11.524 11.359 -28.703 1.00 62.53 168 ASN A N 1
ATOM 1272 C CA . ASN A 1 168 ? -11.325 12.597 -29.460 1.00 62.53 168 ASN A CA 1
ATOM 1273 C C . ASN A 1 168 ? -12.418 13.605 -29.076 1.00 62.53 168 ASN A C 1
ATOM 1275 O O . ASN A 1 168 ? -13.597 13.349 -29.313 1.00 62.53 168 ASN A O 1
ATOM 1279 N N . SER A 1 169 ? -12.030 14.736 -28.484 1.00 57.34 169 SER A N 1
ATOM 1280 C CA . SER A 1 169 ? -12.956 15.716 -27.907 1.00 57.34 169 SER A CA 1
ATOM 1281 C C . SER A 1 169 ? -13.975 16.252 -28.916 1.00 57.34 169 SER A C 1
ATOM 1283 O O . SER A 1 169 ? -15.121 16.503 -28.543 1.00 57.34 169 SER A O 1
ATOM 1285 N N . ILE A 1 170 ? -13.601 16.354 -30.194 1.00 67.56 170 ILE A N 1
ATOM 1286 C CA . ILE A 1 170 ? -14.493 16.778 -31.280 1.00 67.56 170 ILE A CA 1
ATOM 1287 C C . ILE A 1 170 ? -15.540 15.697 -31.546 1.00 67.56 170 ILE A C 1
ATOM 1289 O O . ILE A 1 170 ? -16.732 15.988 -31.598 1.00 67.56 170 ILE A O 1
ATOM 1293 N N . THR A 1 171 ? -15.120 14.436 -31.631 1.00 65.56 171 THR A N 1
ATOM 1294 C CA . THR A 1 171 ? -16.026 13.299 -31.845 1.00 65.56 171 THR A CA 1
ATOM 1295 C C . THR A 1 171 ? -16.938 13.072 -30.641 1.00 65.56 171 THR A C 1
ATOM 1297 O O . THR A 1 171 ? -18.121 12.797 -30.809 1.00 65.56 171 THR A O 1
ATOM 1300 N N . VAL A 1 172 ? -16.430 13.244 -29.415 1.00 70.00 172 VAL A N 1
ATOM 1301 C CA . VAL A 1 172 ? -17.264 13.207 -28.203 1.00 70.00 172 VAL A CA 1
ATOM 1302 C C . VAL A 1 172 ? -18.307 14.309 -28.242 1.00 70.00 172 VAL A C 1
ATOM 1304 O O . VAL A 1 172 ? -19.461 14.056 -27.908 1.00 70.00 172 VAL A O 1
ATOM 1307 N N . ARG A 1 173 ? -17.926 15.518 -28.668 1.00 73.19 173 ARG A N 1
ATOM 1308 C CA . ARG A 1 173 ? -18.860 16.635 -28.780 1.00 73.19 173 ARG A CA 1
ATOM 1309 C C . ARG A 1 173 ? -19.939 16.363 -29.825 1.00 73.19 173 ARG A C 1
ATOM 1311 O O . ARG A 1 173 ? -21.111 16.498 -29.500 1.00 73.19 173 ARG A O 1
ATOM 1318 N N . GLN A 1 174 ? -19.559 15.899 -31.013 1.00 84.00 174 GLN A N 1
ATOM 1319 C CA . GLN A 1 174 ? -20.496 15.516 -32.075 1.00 84.00 174 GLN A CA 1
ATOM 1320 C C . GLN A 1 174 ? -21.454 14.415 -31.610 1.00 84.00 174 GLN A C 1
ATOM 1322 O O . GLN A 1 174 ? -22.663 14.550 -31.757 1.00 84.00 174 GLN A O 1
ATOM 1327 N N . ASN A 1 175 ? -20.938 13.370 -30.961 1.00 79.12 175 ASN A N 1
ATOM 1328 C CA . ASN A 1 175 ? -21.764 12.287 -30.428 1.00 79.12 175 ASN A CA 1
ATOM 1329 C C . ASN A 1 175 ? -22.688 12.764 -29.300 1.00 79.12 175 ASN A C 1
ATOM 1331 O O . ASN A 1 175 ? -23.818 12.295 -29.191 1.00 79.12 175 ASN A O 1
ATOM 1335 N N . ALA A 1 176 ? -22.230 13.697 -28.463 1.00 81.19 176 ALA A N 1
ATOM 1336 C CA . ALA A 1 176 ? -23.057 14.301 -27.426 1.00 81.19 176 ALA A CA 1
ATOM 1337 C C . ALA A 1 176 ? -24.170 15.171 -28.022 1.00 81.19 176 ALA A C 1
ATOM 1339 O O . ALA A 1 176 ? -25.277 15.175 -27.491 1.00 81.19 176 ALA A O 1
ATOM 1340 N N . ASP A 1 177 ? -23.900 15.888 -29.111 1.00 91.12 177 ASP A N 1
ATOM 1341 C CA . ASP A 1 177 ? -24.892 16.724 -29.784 1.00 91.12 177 ASP A CA 1
ATOM 1342 C C . ASP A 1 177 ? -25.921 15.858 -30.540 1.00 91.12 177 ASP A C 1
ATOM 1344 O O . ASP A 1 177 ? -27.119 16.048 -30.338 1.00 91.12 177 ASP A O 1
ATOM 1348 N N . VAL A 1 178 ? -25.495 14.786 -31.221 1.00 87.19 178 VAL A N 1
ATOM 1349 C CA . VAL A 1 178 ? -26.397 13.757 -31.786 1.00 87.19 178 VAL A CA 1
ATOM 1350 C C . VAL A 1 178 ? -27.248 13.099 -30.694 1.00 87.19 178 VAL A C 1
ATOM 1352 O O . VAL A 1 178 ? -28.454 12.926 -30.849 1.00 87.19 178 VAL A O 1
ATOM 1355 N N . ALA A 1 179 ? -26.658 12.764 -29.544 1.00 81.06 179 ALA A N 1
ATOM 1356 C CA . ALA A 1 179 ? -27.409 12.199 -28.428 1.00 81.06 179 ALA A CA 1
ATOM 1357 C C . ALA A 1 179 ? -28.432 13.192 -27.853 1.00 81.06 179 ALA A C 1
ATOM 1359 O O . ALA A 1 179 ? -29.503 12.770 -27.419 1.00 81.06 179 ALA A O 1
ATOM 1360 N N . LYS A 1 180 ? -28.145 14.500 -27.834 1.00 83.81 180 LYS A N 1
ATOM 1361 C CA . LYS A 1 180 ? -29.129 15.516 -27.426 1.00 83.81 180 LYS A CA 1
ATOM 1362 C C . LYS A 1 180 ? -30.282 15.606 -28.417 1.00 83.81 180 LYS A C 1
ATOM 1364 O O . LYS A 1 180 ? -31.417 15.690 -27.965 1.00 83.81 180 LYS A O 1
ATOM 1369 N N . GLU A 1 181 ? -30.005 15.550 -29.717 1.00 87.25 181 GLU A N 1
ATOM 1370 C CA . GLU A 1 181 ? -31.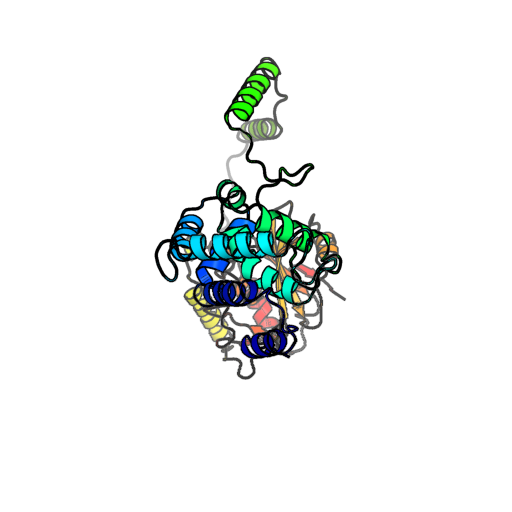034 15.556 -30.764 1.00 87.25 181 GLU A CA 1
ATOM 1371 C C . GLU A 1 181 ? -31.925 14.313 -30.695 1.00 87.25 181 GLU A C 1
ATOM 1373 O O . GLU A 1 181 ? -33.145 14.437 -30.695 1.00 87.25 181 GLU A O 1
ATOM 1378 N N . ILE A 1 182 ? -31.340 13.123 -30.522 1.00 79.44 182 ILE A N 1
ATOM 1379 C CA . ILE A 1 182 ? -32.098 11.870 -30.357 1.00 79.44 182 ILE A CA 1
ATOM 1380 C C . ILE A 1 182 ? -32.986 11.914 -29.105 1.00 79.44 182 ILE A C 1
ATOM 1382 O O . ILE A 1 182 ? -34.091 11.376 -29.093 1.00 79.44 182 ILE A O 1
ATOM 1386 N N . ASN A 1 183 ? -32.511 12.557 -28.037 1.00 77.94 183 ASN A N 1
ATOM 1387 C CA . ASN A 1 183 ? -33.271 12.702 -26.798 1.00 77.94 183 ASN A CA 1
ATOM 1388 C C . ASN A 1 183 ? -34.229 13.906 -26.808 1.00 77.94 183 ASN A C 1
ATOM 1390 O O . ASN A 1 183 ? -34.976 14.095 -25.841 1.00 77.94 183 ASN A O 1
ATOM 1394 N N . LEU A 1 184 ? -34.235 14.717 -27.870 1.00 73.00 184 LEU A N 1
ATOM 1395 C CA . LEU A 1 184 ? -35.133 15.855 -28.010 1.00 73.00 184 LEU A CA 1
ATOM 1396 C C . LEU A 1 184 ? -36.559 15.326 -28.231 1.00 73.00 184 LEU A C 1
ATOM 1398 O O . LEU A 1 184 ? -36.864 14.704 -29.241 1.00 73.00 184 LEU A O 1
ATOM 1402 N N . GLY A 1 185 ? -37.435 15.528 -27.246 1.00 70.75 185 GLY A N 1
ATOM 1403 C CA . GLY A 1 185 ? -38.810 15.010 -27.260 1.00 70.75 185 GLY A CA 1
ATOM 1404 C C . GLY A 1 185 ? -39.012 13.694 -26.500 1.00 70.75 185 GLY A C 1
ATOM 1405 O O . GLY A 1 185 ? -40.157 13.312 -26.248 1.00 70.75 185 GLY A O 1
ATOM 1406 N N . TYR A 1 186 ? -37.942 13.041 -26.031 1.00 74.38 186 TYR A N 1
ATOM 1407 C CA . TYR A 1 186 ? -38.070 11.913 -25.107 1.00 74.38 186 TYR A CA 1
ATOM 1408 C C . TYR A 1 186 ? -38.467 12.433 -23.718 1.00 74.38 186 TYR A C 1
ATOM 1410 O O . TYR A 1 186 ? -37.647 12.979 -22.974 1.00 74.38 186 TYR A O 1
ATOM 1418 N N . LYS A 1 187 ? -39.741 12.266 -23.336 1.00 65.31 187 LYS A N 1
ATOM 1419 C CA . LYS A 1 187 ? -40.191 12.530 -21.961 1.00 65.31 187 LYS A CA 1
ATOM 1420 C C . LYS A 1 187 ? -39.524 11.512 -21.038 1.00 65.31 187 LYS A C 1
ATOM 1422 O O . LYS A 1 187 ? -39.930 10.350 -20.987 1.00 65.31 187 LYS A O 1
ATOM 1427 N N . LYS A 1 188 ? -38.470 11.931 -20.330 1.00 67.06 188 LYS A N 1
ATOM 1428 C CA . LYS A 1 188 ? -37.839 11.107 -19.294 1.00 67.06 188 LYS A CA 1
ATOM 1429 C C . LYS A 1 188 ? -38.917 10.705 -18.290 1.00 67.06 188 LYS A C 1
ATOM 1431 O O . LYS A 1 188 ? -39.619 11.566 -17.764 1.00 67.06 188 LYS A O 1
ATOM 1436 N N . LYS A 1 189 ? -39.059 9.399 -18.041 1.00 70.38 189 LYS A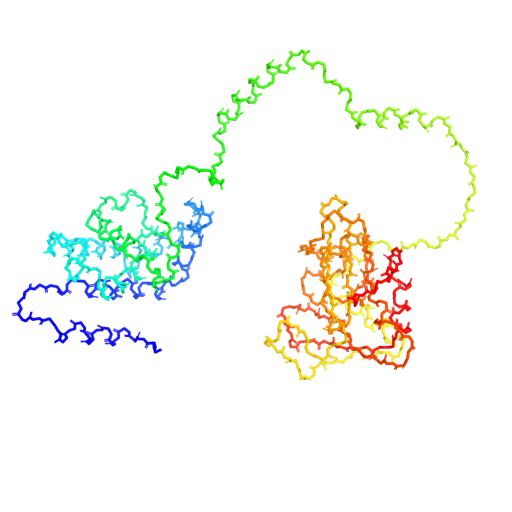 N 1
ATOM 1437 C CA . LYS A 1 189 ? -39.843 8.926 -16.896 1.00 70.38 189 LYS A CA 1
ATOM 1438 C C . LYS A 1 189 ? -39.262 9.581 -15.646 1.00 70.38 189 LYS A C 1
ATOM 1440 O O . LYS A 1 189 ? -38.038 9.628 -15.507 1.00 70.38 189 LYS A O 1
ATOM 1445 N N . GLN A 1 190 ? -40.143 10.094 -14.794 1.00 70.06 190 GLN A N 1
ATOM 1446 C CA . GLN A 1 190 ? -39.777 10.758 -13.551 1.00 70.06 190 GLN A CA 1
ATOM 1447 C C . GLN A 1 190 ? -38.815 9.853 -12.780 1.00 70.06 190 GLN A C 1
ATOM 1449 O O . GLN A 1 190 ? -39.083 8.669 -12.562 1.00 70.06 190 GLN A O 1
ATOM 1454 N N . THR A 1 191 ? -37.630 10.374 -12.487 1.00 74.50 191 THR A N 1
ATOM 1455 C CA . THR A 1 191 ? -36.571 9.568 -11.887 1.00 74.50 191 THR A CA 1
ATOM 1456 C C . THR A 1 191 ? -36.962 9.201 -10.459 1.00 74.50 191 THR A C 1
ATOM 1458 O O . THR A 1 191 ? -37.670 9.950 -9.787 1.00 74.50 191 THR A O 1
ATOM 1461 N N . GLN A 1 192 ? -36.472 8.067 -9.952 1.00 63.75 192 GLN A N 1
ATOM 1462 C CA . GLN A 1 192 ? -36.728 7.646 -8.569 1.00 63.75 192 GLN A CA 1
ATOM 1463 C C . GLN A 1 192 ? -36.398 8.751 -7.550 1.00 63.75 192 GLN A C 1
ATOM 1465 O O . GLN A 1 192 ? -37.132 8.948 -6.591 1.00 63.75 192 GLN A O 1
ATOM 1470 N N . ARG A 1 193 ? -35.370 9.558 -7.830 1.00 69.19 193 ARG A N 1
ATOM 1471 C CA . ARG A 1 193 ? -34.966 10.704 -7.009 1.00 69.19 193 ARG A CA 1
ATOM 1472 C C . ARG A 1 193 ? -35.966 11.869 -7.039 1.00 69.19 193 ARG A C 1
ATOM 1474 O O . ARG A 1 193 ? -36.123 12.558 -6.038 1.00 69.19 193 ARG A O 1
ATOM 1481 N N . GLU A 1 194 ? -36.632 12.104 -8.168 1.00 80.06 194 GLU A N 1
ATOM 1482 C CA . GLU A 1 194 ? -37.707 13.103 -8.283 1.00 80.06 194 GLU A CA 1
ATOM 1483 C C . GLU A 1 194 ? -38.989 12.617 -7.600 1.00 80.06 194 GLU A C 1
ATOM 1485 O O . GLU A 1 194 ? -39.655 13.410 -6.939 1.00 80.06 194 GLU A O 1
ATOM 1490 N N . MET A 1 195 ? -39.288 11.315 -7.681 1.00 78.06 195 MET A N 1
ATOM 1491 C CA . MET A 1 195 ? -40.393 10.702 -6.935 1.00 78.06 195 MET A CA 1
ATOM 1492 C C . MET A 1 195 ? -40.151 10.762 -5.417 1.00 78.06 195 MET A C 1
ATOM 1494 O O . MET A 1 195 ? -41.040 11.151 -4.666 1.00 78.06 195 MET A O 1
ATOM 1498 N N . GLU A 1 196 ? -38.929 10.473 -4.959 1.00 77.62 196 GLU A N 1
ATOM 1499 C CA . GLU A 1 196 ? -38.531 10.587 -3.547 1.00 77.62 196 GLU A CA 1
ATOM 1500 C C . GLU A 1 196 ? -38.553 12.040 -3.043 1.00 77.62 196 GLU A C 1
ATOM 1502 O O . GLU A 1 196 ? -38.886 12.290 -1.883 1.00 77.62 196 GLU A O 1
ATOM 1507 N N . LYS A 1 197 ? -38.228 13.016 -3.902 1.00 81.81 197 LYS A N 1
ATOM 1508 C CA . LYS A 1 197 ? -38.288 14.441 -3.550 1.00 81.81 197 LYS A CA 1
ATOM 1509 C C . LYS A 1 197 ? -39.732 14.940 -3.435 1.00 81.81 197 LYS A C 1
ATOM 1511 O O . LYS A 1 197 ? -40.045 15.612 -2.457 1.00 81.81 197 LYS A O 1
ATOM 1516 N N . ALA A 1 198 ? -40.608 14.546 -4.359 1.00 75.81 198 ALA A N 1
ATOM 1517 C CA . ALA A 1 198 ? -42.037 14.852 -4.285 1.00 75.81 198 ALA A CA 1
ATOM 1518 C C . ALA A 1 198 ? -42.697 14.210 -3.048 1.00 75.81 198 ALA A C 1
ATOM 1520 O O . ALA A 1 198 ? -43.472 14.863 -2.354 1.00 75.81 198 ALA A O 1
ATOM 1521 N N . ALA A 1 199 ? -42.320 12.972 -2.705 1.00 75.88 199 ALA A N 1
ATOM 1522 C CA . ALA A 1 199 ? -42.787 12.304 -1.489 1.00 75.88 199 ALA A CA 1
ATOM 1523 C C . ALA A 1 199 ? -42.296 12.999 -0.202 1.00 75.88 199 ALA A C 1
ATOM 1525 O O . ALA A 1 199 ? -43.038 13.095 0.773 1.00 75.88 199 ALA A O 1
ATOM 1526 N N . LYS A 1 200 ? -41.067 13.538 -0.194 1.00 73.94 200 LYS A N 1
ATOM 1527 C CA . LYS A 1 200 ? -40.541 14.333 0.933 1.00 73.94 200 LYS A CA 1
ATOM 1528 C C . LYS A 1 200 ? -41.208 15.698 1.086 1.00 73.94 200 LYS A C 1
ATOM 1530 O O . LYS A 1 200 ? -41.297 16.190 2.207 1.00 73.94 200 LYS A O 1
ATOM 1535 N N . GLU A 1 201 ? -41.638 16.317 -0.008 1.00 70.38 201 GLU A N 1
ATOM 1536 C CA . GLU A 1 201 ? -42.374 17.585 0.031 1.00 70.38 201 GLU A CA 1
ATOM 1537 C C . GLU A 1 201 ? -43.819 17.372 0.516 1.00 70.38 201 GLU A C 1
ATOM 1539 O O . GLU A 1 201 ? -44.304 18.172 1.307 1.00 70.38 201 GLU A O 1
ATOM 1544 N N . GLN A 1 202 ? -44.449 16.240 0.178 1.00 60.25 202 GLN A N 1
ATOM 1545 C CA . GLN A 1 202 ? -45.763 15.846 0.717 1.00 60.25 202 GLN A CA 1
ATOM 1546 C C . GLN A 1 202 ? -45.717 15.397 2.191 1.00 60.25 202 GLN A C 1
ATOM 1548 O O . GLN A 1 202 ? -46.699 15.539 2.910 1.00 60.25 202 GLN A O 1
ATOM 1553 N N . GLY A 1 203 ? -44.575 14.895 2.672 1.00 54.59 203 GLY A N 1
ATOM 1554 C CA . GLY A 1 203 ? -44.387 14.481 4.069 1.00 54.59 203 GLY A CA 1
ATOM 1555 C C . GLY A 1 203 ? -44.086 15.612 5.065 1.00 54.59 203 GLY A C 1
ATOM 1556 O O . GLY A 1 203 ? -43.914 15.331 6.246 1.00 54.59 203 GLY A O 1
ATOM 1557 N N . LYS A 1 204 ? -43.984 16.874 4.620 1.00 51.09 204 LYS A N 1
ATOM 1558 C CA . LYS A 1 204 ? -43.629 18.026 5.475 1.00 51.09 204 LYS A CA 1
ATOM 1559 C C . LYS A 1 204 ? -44.818 18.794 6.062 1.00 51.09 204 LYS A C 1
ATOM 1561 O O . LYS A 1 204 ? -44.592 19.693 6.866 1.00 51.09 204 LYS A O 1
ATOM 1566 N N . GLU A 1 205 ? -46.053 18.448 5.704 1.00 42.16 205 GLU A N 1
ATOM 1567 C CA . GLU A 1 205 ? -47.258 19.138 6.203 1.00 42.16 205 GLU A CA 1
ATOM 1568 C C . GLU A 1 205 ? -47.905 18.493 7.435 1.00 42.16 205 GLU A C 1
ATOM 1570 O O . GLU A 1 205 ? -48.854 19.039 7.992 1.00 42.16 205 GLU A O 1
ATOM 1575 N N . ALA A 1 206 ? -47.365 17.382 7.930 1.00 46.34 206 ALA A N 1
ATOM 1576 C CA . ALA A 1 206 ? -47.789 16.818 9.199 1.00 46.34 206 ALA A CA 1
ATOM 1577 C C . ALA A 1 206 ? -46.588 16.701 10.135 1.00 46.34 206 ALA A C 1
ATOM 1579 O O . ALA A 1 206 ? -45.698 15.881 9.910 1.00 46.34 206 ALA A O 1
ATOM 1580 N N . THR A 1 207 ? -46.617 17.501 11.204 1.00 34.06 207 THR A N 1
ATOM 1581 C CA . THR A 1 207 ? -46.325 17.150 12.612 1.00 34.06 207 THR A CA 1
ATOM 1582 C C . THR A 1 207 ? -45.431 18.195 13.297 1.00 34.06 207 THR A C 1
ATOM 1584 O O . THR A 1 207 ? -44.225 18.266 13.070 1.00 34.06 207 THR A O 1
ATOM 1587 N N . THR A 1 208 ? -46.048 18.995 14.169 1.00 33.34 208 THR A N 1
ATOM 1588 C CA . THR A 1 208 ? -45.424 19.805 15.236 1.00 33.34 208 THR A CA 1
ATOM 1589 C C . THR A 1 208 ? -45.439 18.999 16.562 1.00 33.34 208 THR A C 1
ATOM 1591 O O . THR A 1 208 ? -46.066 17.942 16.607 1.00 33.34 208 THR A O 1
ATOM 1594 N N . PRO A 1 209 ? -44.735 19.406 17.639 1.00 48.91 209 PRO A N 1
ATOM 1595 C CA . PRO A 1 209 ? -43.604 18.663 18.195 1.00 48.91 209 PRO A CA 1
ATOM 1596 C C . PRO A 1 209 ? -43.889 18.066 19.587 1.00 48.91 209 PRO A C 1
ATOM 1598 O O . PRO A 1 209 ? -44.799 18.502 20.291 1.00 48.91 209 PRO A O 1
ATOM 1601 N N . SER A 1 210 ? -43.069 17.111 20.034 1.00 28.31 210 SER A N 1
ATOM 1602 C CA . SER A 1 210 ? -43.030 16.749 21.455 1.00 28.31 210 SER A CA 1
ATOM 1603 C C . SER A 1 210 ? -41.668 16.228 21.919 1.00 28.31 210 SER A C 1
ATOM 1605 O O . SER A 1 210 ? -41.084 15.340 21.305 1.00 28.31 210 SER A O 1
ATOM 1607 N N . SER A 1 211 ? -41.257 16.849 23.026 1.00 30.62 211 SER A N 1
ATOM 1608 C CA . SER A 1 211 ? -40.355 16.469 24.114 1.00 30.62 211 SER A CA 1
ATOM 1609 C C . SER A 1 211 ? -38.898 16.101 23.838 1.00 30.62 211 SER A C 1
ATOM 1611 O O . SER A 1 211 ? -38.559 15.029 23.343 1.00 30.62 211 SER A O 1
ATOM 1613 N N . GLU A 1 212 ? -38.065 17.004 24.349 1.00 38.25 212 GLU A N 1
ATOM 1614 C CA . GLU A 1 212 ? -36.697 16.835 24.815 1.00 38.25 212 GLU A CA 1
ATOM 1615 C C . GLU A 1 212 ? -36.503 15.581 25.679 1.00 38.25 212 GLU A C 1
ATOM 1617 O O . GLU A 1 212 ? -37.282 15.271 26.583 1.00 38.25 212 GLU A O 1
ATOM 1622 N N . THR A 1 213 ? -35.384 14.902 25.455 1.00 30.62 213 THR A N 1
ATOM 1623 C CA . THR A 1 213 ? -34.644 14.232 26.522 1.00 30.62 213 THR A CA 1
ATOM 1624 C C . THR A 1 213 ? -33.169 14.471 26.221 1.00 30.62 213 THR A C 1
ATOM 1626 O O . THR A 1 213 ? -32.679 14.091 25.159 1.00 30.62 213 THR A O 1
ATOM 1629 N N . GLU A 1 214 ? -32.498 15.206 27.107 1.00 39.19 214 GLU A N 1
ATOM 1630 C CA . GLU A 1 214 ? -31.058 15.448 27.058 1.00 39.19 214 GLU A CA 1
ATOM 1631 C C . GLU A 1 214 ? -30.315 14.122 27.247 1.00 39.19 214 GLU A C 1
ATOM 1633 O O . GLU A 1 214 ? -30.199 13.607 28.357 1.00 39.19 214 GLU A O 1
ATOM 1638 N N . GLU A 1 215 ? -29.794 13.575 26.154 1.00 33.12 215 GLU A N 1
ATOM 1639 C CA . GLU A 1 215 ? -28.759 12.549 26.178 1.00 33.12 215 GLU A CA 1
ATOM 1640 C C . GLU A 1 215 ? -27.502 13.167 25.556 1.00 33.12 215 GLU A C 1
ATOM 1642 O O . GLU A 1 215 ? -27.542 13.732 24.459 1.00 33.12 215 GLU A O 1
ATOM 1647 N N . ALA A 1 216 ? -26.409 13.167 26.322 1.00 36.84 216 ALA A N 1
ATOM 1648 C CA . ALA A 1 216 ? -25.176 13.872 25.998 1.00 36.84 216 ALA A CA 1
ATOM 1649 C C . ALA A 1 216 ? -24.675 13.499 24.593 1.00 36.84 216 ALA A C 1
ATOM 1651 O O . ALA A 1 216 ? -24.368 12.341 24.309 1.00 36.84 216 ALA A O 1
ATOM 1652 N N . ALA A 1 217 ? -24.599 14.499 23.714 1.00 32.34 217 ALA A N 1
ATOM 1653 C CA . ALA A 1 217 ? -24.246 14.303 22.317 1.00 32.34 217 ALA A CA 1
ATOM 1654 C C . ALA A 1 217 ? -22.827 13.709 22.166 1.00 32.34 217 ALA A C 1
ATOM 1656 O O . ALA A 1 217 ? -21.880 14.229 22.768 1.00 32.34 217 ALA A O 1
ATOM 1657 N N . PRO A 1 218 ? -22.640 12.669 21.332 1.00 43.91 218 PRO A N 1
ATOM 1658 C CA . PRO A 1 218 ? -21.317 12.154 21.012 1.00 43.91 218 PRO A CA 1
ATOM 1659 C C . PRO A 1 218 ? -20.520 13.188 20.206 1.00 43.91 218 PRO A C 1
ATOM 1661 O O . PRO A 1 218 ? -21.006 13.787 19.244 1.00 43.91 218 PRO A O 1
ATOM 1664 N N . ILE A 1 219 ? -19.269 13.390 20.615 1.00 44.47 219 ILE A N 1
ATOM 1665 C CA . ILE A 1 219 ? -18.304 14.291 19.975 1.00 44.47 219 ILE A CA 1
ATOM 1666 C C . ILE A 1 219 ? -18.087 13.844 18.519 1.00 44.47 219 ILE A C 1
ATOM 1668 O O . ILE A 1 219 ? -17.707 12.701 18.266 1.00 44.47 219 ILE A O 1
ATOM 1672 N N . THR A 1 220 ? -18.281 14.747 17.553 1.00 41.72 220 THR A N 1
ATOM 1673 C CA . THR A 1 220 ? -18.034 14.480 16.122 1.00 41.72 220 THR A CA 1
ATOM 1674 C C . THR A 1 220 ? -16.696 15.092 15.696 1.00 41.72 220 THR A C 1
ATOM 1676 O O . THR A 1 220 ? -16.384 16.226 16.035 1.00 41.72 220 THR A O 1
ATOM 1679 N N . ILE A 1 221 ? -15.856 14.375 14.942 1.00 47.25 221 ILE A N 1
ATOM 1680 C CA . ILE A 1 221 ? -14.446 14.768 14.664 1.00 47.25 221 ILE A CA 1
ATOM 1681 C C . ILE A 1 221 ? -14.265 15.908 13.661 1.00 47.25 221 ILE A C 1
ATOM 1683 O O . ILE A 1 221 ? -13.144 16.392 13.511 1.00 47.25 221 ILE A O 1
ATOM 1687 N N . ALA A 1 222 ? -15.340 16.476 13.111 1.00 47.00 222 ALA A N 1
ATOM 1688 C CA . ALA A 1 222 ? -15.245 17.866 12.656 1.00 47.00 222 ALA A CA 1
ATOM 1689 C C . ALA A 1 222 ? -14.684 18.785 13.775 1.00 47.00 222 ALA A C 1
ATOM 1691 O O . ALA A 1 222 ? -14.053 19.793 13.478 1.00 47.00 222 ALA A O 1
ATOM 1692 N N . GLN A 1 223 ? -14.841 18.394 15.049 1.00 48.66 223 GLN A N 1
ATOM 1693 C CA . GLN A 1 223 ? -14.337 19.084 16.237 1.00 48.66 223 GLN A CA 1
ATOM 1694 C C . GLN A 1 223 ? -12.962 18.608 16.738 1.00 48.66 223 GLN A C 1
ATOM 1696 O O . GLN A 1 223 ? -12.336 19.345 17.493 1.00 48.66 223 GLN A O 1
ATOM 1701 N N . LEU A 1 224 ? -12.471 17.414 16.370 1.00 54.00 224 LEU A N 1
ATOM 1702 C CA . LEU A 1 224 ? -11.226 16.898 16.960 1.00 54.00 224 LEU A CA 1
ATOM 1703 C C . LEU A 1 224 ? -9.973 17.377 16.218 1.00 54.00 224 LEU A C 1
ATOM 1705 O O . LEU A 1 224 ? -8.991 17.688 16.881 1.00 54.00 224 LEU A O 1
ATOM 1709 N N . GLY A 1 225 ? -9.982 17.483 14.881 1.00 55.56 225 GLY A N 1
ATOM 1710 C CA . GLY A 1 225 ? -8.862 18.068 14.118 1.00 55.56 225 GLY A CA 1
ATOM 1711 C C . GLY A 1 225 ? -7.470 17.495 14.447 1.00 55.56 225 GLY A C 1
ATOM 1712 O O . GLY A 1 225 ? -6.459 18.153 14.203 1.00 55.56 225 GLY A O 1
ATOM 1713 N N . LEU A 1 226 ? -7.408 16.302 15.051 1.00 64.62 226 LEU A N 1
ATOM 1714 C CA . LEU A 1 226 ? -6.188 15.787 15.654 1.00 64.62 226 LEU A CA 1
ATOM 1715 C C . LEU A 1 226 ? -5.270 15.242 14.565 1.00 64.62 226 LEU A C 1
ATOM 1717 O O . LEU A 1 226 ? -5.639 14.360 13.786 1.00 64.62 226 LEU A O 1
ATOM 1721 N N . VAL A 1 227 ? -4.041 15.746 14.561 1.00 79.50 227 VAL A N 1
ATOM 1722 C CA . VAL A 1 227 ? -2.919 15.116 13.864 1.00 79.50 227 VAL A CA 1
ATOM 1723 C C . VAL A 1 227 ? -2.608 13.782 14.558 1.00 79.50 227 VAL A C 1
ATOM 1725 O O . VAL A 1 227 ? -2.877 13.617 15.749 1.00 79.50 227 VAL A O 1
ATOM 1728 N N . GLN A 1 228 ? -2.048 12.821 13.823 1.00 82.44 228 GLN A N 1
ATOM 1729 C CA . GLN A 1 228 ? -1.778 11.453 14.282 1.00 82.44 228 GLN A CA 1
ATOM 1730 C C . GLN A 1 228 ? -1.085 11.371 15.657 1.00 82.44 228 GLN A C 1
ATOM 1732 O O . GLN A 1 228 ? -1.476 10.558 16.491 1.00 82.44 228 GLN A O 1
ATOM 1737 N N . GLU A 1 229 ? -0.115 12.245 15.928 1.00 85.38 229 GLU A N 1
ATOM 1738 C CA . GLU A 1 229 ? 0.574 12.328 17.226 1.00 85.38 229 GLU A CA 1
ATOM 1739 C C . GLU A 1 229 ? -0.380 12.677 18.376 1.00 85.38 229 GLU A C 1
ATOM 1741 O O . GLU A 1 229 ? -0.338 12.066 19.442 1.00 85.38 229 GLU A O 1
ATOM 1746 N N . ALA A 1 230 ? -1.295 13.622 18.155 1.00 88.00 230 ALA A N 1
ATOM 1747 C CA . ALA A 1 230 ? -2.267 14.026 19.162 1.00 88.00 230 ALA A CA 1
ATOM 1748 C C . ALA A 1 230 ? -3.333 12.939 19.388 1.00 88.00 230 ALA A C 1
ATOM 1750 O O . ALA A 1 230 ? -3.761 12.717 20.521 1.00 88.00 230 ALA A O 1
ATOM 1751 N N . ALA A 1 231 ? -3.713 12.209 18.335 1.00 88.88 231 ALA A N 1
ATOM 1752 C CA . ALA A 1 231 ? -4.587 11.041 18.439 1.00 88.88 231 ALA A CA 1
ATOM 1753 C C . ALA A 1 231 ? -3.922 9.897 19.231 1.00 88.88 231 ALA A C 1
ATOM 1755 O O . ALA A 1 231 ? -4.566 9.272 20.080 1.00 88.88 231 ALA A O 1
ATOM 1756 N N . GLN A 1 232 ? -2.628 9.649 19.004 1.00 90.06 232 GLN A N 1
ATOM 1757 C CA . GLN A 1 232 ? -1.847 8.679 19.773 1.00 90.06 232 GLN A CA 1
ATOM 1758 C C . GLN A 1 232 ? -1.747 9.098 21.241 1.00 90.06 232 GLN A C 1
ATOM 1760 O O . GLN A 1 232 ? -2.082 8.308 22.122 1.00 90.06 232 GLN A O 1
ATOM 1765 N N . LYS A 1 233 ? -1.370 10.354 21.512 1.00 91.50 233 LYS A N 1
ATOM 1766 C CA . LYS A 1 233 ? -1.290 10.880 22.877 1.00 91.50 233 LYS A CA 1
ATOM 1767 C C . LYS A 1 233 ? -2.626 10.744 23.609 1.00 91.50 233 LYS A C 1
ATOM 1769 O O . LYS A 1 233 ? -2.651 10.266 24.734 1.00 91.50 233 LYS A O 1
ATOM 1774 N N . ARG A 1 234 ? -3.742 11.086 22.957 1.00 92.69 234 ARG A N 1
ATOM 1775 C CA . ARG A 1 234 ? -5.090 10.943 23.529 1.00 92.69 234 ARG A CA 1
ATOM 1776 C C . ARG A 1 234 ? -5.408 9.493 23.909 1.00 92.69 234 ARG A C 1
ATOM 1778 O O . ARG A 1 234 ? -5.982 9.253 24.969 1.00 92.69 234 ARG A O 1
ATOM 1785 N N . LEU A 1 235 ? -5.041 8.530 23.062 1.00 94.19 235 LEU A N 1
ATOM 1786 C CA . LEU A 1 235 ? -5.183 7.108 23.378 1.00 94.19 235 LEU A CA 1
ATOM 1787 C C . LEU A 1 235 ? -4.291 6.708 24.564 1.00 94.19 235 LEU A C 1
ATOM 1789 O O . LEU A 1 235 ? -4.735 5.973 25.439 1.00 94.19 235 LEU A O 1
ATOM 1793 N N . TRP A 1 236 ? -3.054 7.197 24.619 1.00 95.31 236 TRP A N 1
ATOM 1794 C CA . TRP A 1 236 ? -2.115 6.881 25.698 1.00 95.31 236 TRP A CA 1
ATOM 1795 C C . TRP A 1 236 ? -2.543 7.476 27.039 1.00 95.31 236 TRP A C 1
ATOM 1797 O O . TRP A 1 236 ? -2.505 6.771 28.041 1.00 95.31 236 TRP A O 1
ATOM 1807 N N . ASP A 1 237 ? -3.029 8.718 27.056 1.00 95.62 237 ASP A N 1
ATOM 1808 C CA . ASP A 1 237 ? -3.601 9.352 28.248 1.00 95.62 237 ASP A CA 1
ATOM 1809 C C . ASP A 1 237 ? -4.798 8.528 28.766 1.00 95.62 237 ASP A C 1
ATOM 1811 O O . ASP A 1 237 ? -4.951 8.307 29.969 1.00 95.62 237 ASP A O 1
ATOM 1815 N N . LYS A 1 238 ? -5.626 8.004 27.848 1.00 95.94 238 LYS A N 1
ATOM 1816 C CA . LYS A 1 238 ? -6.750 7.130 28.200 1.00 95.94 238 LYS A CA 1
ATOM 1817 C C . LYS A 1 238 ? -6.283 5.799 28.786 1.00 95.94 238 LYS A C 1
ATOM 1819 O O . LYS A 1 238 ? -6.805 5.377 29.814 1.00 95.94 238 LYS A O 1
ATOM 1824 N N . LEU A 1 239 ? -5.303 5.150 28.167 1.00 96.25 239 LEU A N 1
ATOM 1825 C CA . LEU A 1 239 ? -4.723 3.906 28.677 1.00 96.25 239 LEU A CA 1
ATOM 1826 C C . LEU A 1 239 ? -4.090 4.111 30.061 1.00 96.25 239 LEU A C 1
ATOM 1828 O O . LEU A 1 239 ? -4.336 3.312 30.960 1.00 96.25 239 LEU A O 1
ATOM 1832 N N . ALA A 1 240 ? -3.381 5.221 30.273 1.00 96.00 240 ALA A N 1
ATOM 1833 C CA . ALA A 1 240 ? -2.802 5.570 31.567 1.00 96.00 240 ALA A CA 1
ATOM 1834 C C . ALA A 1 240 ? -3.879 5.750 32.650 1.00 96.00 240 ALA A C 1
ATOM 1836 O O . ALA A 1 240 ? -3.700 5.290 33.774 1.00 96.00 240 ALA A O 1
ATOM 1837 N N . SER A 1 241 ? -5.038 6.332 32.309 1.00 96.50 241 SER A N 1
ATOM 1838 C CA . SER A 1 241 ? -6.182 6.424 33.236 1.00 96.50 241 SER A CA 1
ATOM 1839 C C . SER A 1 241 ? -6.768 5.062 33.645 1.00 96.50 241 SER A C 1
ATOM 1841 O O . SER A 1 241 ? -7.488 4.972 34.635 1.00 96.50 241 SER A O 1
ATOM 1843 N N . MET A 1 242 ? -6.452 4.009 32.886 1.00 96.25 242 MET A N 1
ATOM 1844 C CA . MET A 1 242 ? -6.833 2.616 33.129 1.00 96.25 242 MET A CA 1
ATOM 1845 C C . MET A 1 242 ? -5.670 1.784 33.699 1.00 96.25 242 MET A C 1
ATOM 1847 O O . MET A 1 242 ? -5.738 0.557 33.672 1.00 96.25 242 MET A O 1
ATOM 1851 N N . ASP A 1 243 ? -4.603 2.435 34.179 1.00 95.94 243 ASP A N 1
ATOM 1852 C CA . ASP A 1 243 ? -3.373 1.804 34.687 1.00 95.94 243 ASP A CA 1
ATOM 1853 C C . ASP A 1 243 ? -2.654 0.921 33.644 1.00 95.94 243 ASP A C 1
ATOM 1855 O O . ASP A 1 243 ? -2.018 -0.090 33.943 1.00 95.94 243 ASP A O 1
ATOM 1859 N N . VAL A 1 244 ? -2.760 1.303 32.367 1.00 95.94 244 VAL A N 1
ATOM 1860 C CA . VAL A 1 244 ? -2.076 0.651 31.248 1.00 95.94 244 VAL A CA 1
ATOM 1861 C C . VAL A 1 244 ? -1.075 1.621 30.639 1.00 95.94 244 VAL A C 1
ATOM 1863 O O . VAL A 1 244 ? -1.445 2.634 30.050 1.00 95.94 244 VAL A O 1
ATOM 1866 N N . THR A 1 245 ? 0.208 1.274 30.710 1.00 94.50 245 THR A N 1
ATOM 1867 C CA . THR A 1 245 ? 1.279 2.091 30.128 1.00 94.50 245 THR A CA 1
ATOM 1868 C C . THR A 1 245 ? 1.817 1.436 28.852 1.00 94.50 245 THR A C 1
ATOM 1870 O O . THR A 1 245 ? 2.304 0.304 28.915 1.00 94.50 245 THR A O 1
ATOM 1873 N N . PRO A 1 246 ? 1.741 2.112 27.690 1.00 94.75 246 PRO A N 1
ATOM 1874 C CA . PRO A 1 246 ? 2.432 1.680 26.479 1.00 94.75 246 PRO A CA 1
ATOM 1875 C C . PRO A 1 246 ? 3.942 1.592 26.667 1.00 94.75 246 PRO A C 1
ATOM 1877 O O . PRO A 1 246 ? 4.543 2.446 27.316 1.00 94.75 246 PRO A O 1
ATOM 1880 N N . TYR A 1 247 ? 4.560 0.590 26.051 1.00 93.12 247 TYR A N 1
ATOM 1881 C CA . TYR A 1 247 ? 6.009 0.420 26.050 1.00 93.12 247 TYR A CA 1
ATOM 1882 C C . TYR A 1 247 ? 6.525 0.107 24.645 1.00 93.12 247 TYR A C 1
ATOM 1884 O O . TYR A 1 247 ? 5.792 -0.394 23.787 1.00 93.12 247 TYR A O 1
ATOM 1892 N N . LYS A 1 248 ? 7.800 0.425 24.410 1.00 91.19 248 LYS A N 1
ATOM 1893 C CA . LYS A 1 248 ? 8.467 0.171 23.134 1.00 91.19 248 LYS A CA 1
ATOM 1894 C C . LYS A 1 248 ? 8.713 -1.326 22.964 1.00 91.19 248 LYS A C 1
ATOM 1896 O O . LYS A 1 248 ? 9.235 -1.971 23.869 1.00 91.19 248 LYS A O 1
ATOM 1901 N N . GLU A 1 249 ? 8.366 -1.872 21.806 1.00 88.44 249 GLU A N 1
ATOM 1902 C CA . GLU A 1 249 ? 8.667 -3.264 21.492 1.00 88.44 249 GLU A CA 1
ATOM 1903 C C . GLU A 1 249 ? 10.171 -3.438 21.222 1.00 88.44 249 GLU A C 1
ATOM 1905 O O . GLU A 1 249 ? 10.752 -2.745 20.388 1.00 88.44 249 GLU A O 1
ATOM 1910 N N . GLU A 1 250 ? 10.817 -4.346 21.958 1.00 81.62 250 GLU A N 1
ATOM 1911 C CA . GLU A 1 250 ? 12.275 -4.537 21.893 1.00 81.62 250 GLU A CA 1
ATOM 1912 C C . GLU A 1 250 ? 12.710 -5.441 20.731 1.00 81.62 250 GLU A C 1
ATOM 1914 O O . GLU A 1 250 ? 13.771 -5.234 20.149 1.00 81.62 250 GLU A O 1
ATOM 1919 N N . ASN A 1 251 ? 11.881 -6.422 20.362 1.00 79.50 251 ASN A N 1
ATOM 1920 C CA . ASN A 1 251 ? 12.211 -7.462 19.384 1.00 79.50 251 ASN A CA 1
ATOM 1921 C C . ASN A 1 251 ? 11.318 -7.363 18.141 1.00 79.50 251 ASN A C 1
ATOM 1923 O O . ASN A 1 251 ? 10.611 -8.310 17.794 1.00 79.50 251 ASN A O 1
ATOM 1927 N N . VAL A 1 252 ? 11.317 -6.195 17.495 1.00 77.62 252 VAL A N 1
ATOM 1928 C CA . VAL A 1 252 ? 10.524 -5.980 16.279 1.00 77.62 252 VAL A CA 1
ATOM 1929 C C . VAL A 1 252 ? 11.153 -6.743 15.115 1.00 77.62 252 VAL A C 1
ATOM 1931 O O . VAL A 1 252 ? 12.276 -6.456 14.704 1.00 77.62 252 VAL A O 1
ATOM 1934 N N . ASP A 1 253 ? 10.407 -7.688 14.549 1.00 75.81 253 ASP A N 1
ATOM 1935 C CA . ASP A 1 253 ? 10.765 -8.316 13.279 1.00 75.81 253 ASP A CA 1
ATOM 1936 C C . ASP A 1 253 ? 10.455 -7.344 12.129 1.00 75.81 253 ASP A C 1
ATOM 1938 O O . ASP A 1 253 ? 9.295 -7.119 11.772 1.00 75.81 253 ASP A O 1
ATOM 1942 N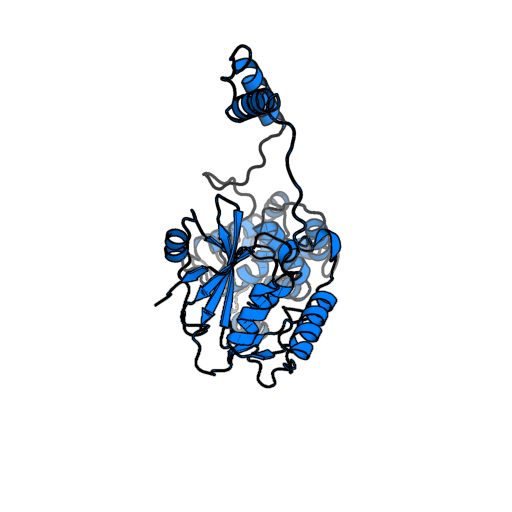 N . LEU A 1 254 ? 11.506 -6.733 11.578 1.00 75.25 254 LEU A N 1
ATOM 1943 C CA . LEU A 1 254 ? 11.398 -5.744 10.503 1.00 75.25 254 LEU A CA 1
ATOM 1944 C C . LEU A 1 254 ? 11.062 -6.375 9.140 1.00 75.25 254 LEU A C 1
ATOM 1946 O O . LEU A 1 254 ? 10.566 -5.666 8.263 1.00 75.25 254 LEU A O 1
ATOM 1950 N N . ASP A 1 255 ? 11.289 -7.681 8.973 1.00 73.56 255 ASP A N 1
ATOM 1951 C CA . ASP A 1 255 ? 11.100 -8.404 7.711 1.00 73.56 255 ASP A CA 1
ATOM 1952 C C . ASP A 1 255 ? 9.737 -9.113 7.637 1.00 73.56 255 ASP A C 1
ATOM 1954 O O . ASP A 1 255 ? 9.262 -9.498 6.557 1.00 73.56 255 ASP A O 1
ATOM 1958 N N . ALA A 1 256 ? 9.061 -9.280 8.775 1.00 68.50 256 ALA A N 1
ATOM 1959 C CA . ALA A 1 256 ? 7.765 -9.930 8.822 1.00 68.50 256 ALA A CA 1
ATOM 1960 C C . ALA A 1 256 ? 6.657 -9.085 8.173 1.00 68.50 256 ALA A C 1
ATOM 1962 O O . ALA A 1 256 ? 6.387 -7.937 8.517 1.00 68.50 256 ALA A O 1
ATOM 1963 N N . LYS A 1 257 ? 5.880 -9.724 7.287 1.00 66.19 257 LYS A N 1
ATOM 1964 C CA . LYS A 1 257 ? 4.657 -9.136 6.697 1.00 66.19 257 LYS A CA 1
ATOM 1965 C C . LYS A 1 257 ? 3.544 -8.883 7.724 1.00 66.19 257 LYS A C 1
ATOM 1967 O O . LYS A 1 257 ? 2.538 -8.256 7.396 1.00 66.19 257 LYS A O 1
ATOM 1972 N N . ARG A 1 258 ? 3.674 -9.444 8.928 1.00 66.56 258 ARG A N 1
ATOM 1973 C CA . ARG A 1 258 ? 2.751 -9.296 10.056 1.00 66.56 258 ARG A CA 1
ATOM 1974 C C . ARG A 1 258 ? 3.583 -9.075 11.318 1.00 66.56 258 ARG A C 1
ATOM 1976 O O . ARG A 1 258 ? 4.538 -9.825 11.489 1.00 66.56 258 ARG A O 1
ATOM 1983 N N . PRO A 1 259 ? 3.201 -8.153 12.217 1.00 67.06 259 PRO A N 1
ATOM 1984 C CA . PRO A 1 259 ? 3.883 -8.014 13.498 1.00 67.06 259 PRO A CA 1
ATOM 1985 C C . PRO A 1 259 ? 3.913 -9.355 14.241 1.00 67.06 259 PRO A C 1
ATOM 1987 O O . PRO A 1 259 ? 2.867 -9.986 14.436 1.00 67.06 259 PRO A O 1
ATOM 1990 N N . VAL A 1 260 ? 5.106 -9.817 14.601 1.00 68.75 260 VAL A N 1
ATOM 1991 C CA . VAL A 1 260 ? 5.312 -11.064 15.345 1.00 68.75 260 VAL A CA 1
ATOM 1992 C C . VAL A 1 260 ? 5.136 -10.760 16.834 1.00 68.75 260 VAL A C 1
ATOM 1994 O O . VAL A 1 260 ? 5.615 -9.745 17.312 1.00 68.75 260 VAL A O 1
ATOM 1997 N N . GLY A 1 261 ? 4.409 -11.605 17.571 1.00 74.00 261 GLY A N 1
ATOM 1998 C CA . GLY A 1 261 ? 4.179 -11.418 19.015 1.00 74.00 261 GLY A CA 1
ATOM 1999 C C . GLY A 1 261 ? 2.898 -10.661 19.393 1.00 74.00 261 GLY A C 1
ATOM 2000 O O . GLY A 1 261 ? 2.500 -10.688 20.555 1.00 74.00 261 GLY A O 1
ATOM 2001 N N . HIS A 1 262 ? 2.194 -10.056 18.434 1.00 84.25 262 HIS A N 1
ATOM 2002 C CA . HIS A 1 262 ? 0.869 -9.478 18.668 1.00 84.25 262 HIS A CA 1
ATOM 2003 C C . HIS A 1 262 ? -0.223 -10.531 18.847 1.00 84.25 262 HIS A C 1
ATOM 2005 O O . HIS A 1 262 ? -0.237 -11.558 18.169 1.00 84.25 262 HIS A O 1
ATOM 2011 N N . SER A 1 263 ? -1.214 -10.219 19.684 1.00 88.06 263 SER A N 1
ATOM 2012 C CA . SER A 1 263 ? -2.416 -11.045 19.835 1.00 88.06 263 SER A CA 1
ATOM 2013 C C . SER A 1 263 ? -3.443 -10.804 18.726 1.00 88.06 263 SER A C 1
ATOM 2015 O O . SER A 1 263 ? -4.270 -11.679 18.468 1.00 88.06 263 SER A O 1
ATOM 2017 N N . THR A 1 264 ? -3.399 -9.639 18.066 1.00 91.00 264 THR A N 1
ATOM 2018 C CA . THR A 1 264 ? -4.427 -9.208 17.104 1.00 91.00 264 THR A CA 1
ATOM 2019 C C . THR A 1 264 ? -3.891 -8.944 15.704 1.00 91.00 264 THR A C 1
ATOM 2021 O O . THR A 1 264 ? -2.842 -8.323 15.526 1.00 91.00 264 THR A O 1
ATOM 2024 N N . HIS A 1 265 ? -4.696 -9.322 14.712 1.00 90.50 265 HIS A N 1
ATOM 2025 C CA . HIS A 1 265 ? -4.570 -8.883 13.330 1.00 90.50 265 HIS A CA 1
ATOM 2026 C C . HIS A 1 265 ? -5.794 -8.056 12.937 1.00 90.50 265 HIS A C 1
ATOM 2028 O O . HIS A 1 265 ? -6.932 -8.500 13.122 1.00 90.50 265 HIS A O 1
ATOM 2034 N N . ASN A 1 266 ? -5.555 -6.864 12.388 1.00 92.88 266 ASN A N 1
ATOM 2035 C CA . ASN A 1 266 ? -6.596 -5.878 12.125 1.00 92.88 266 ASN A CA 1
ATOM 2036 C C . ASN A 1 266 ? -6.622 -5.488 10.642 1.00 92.88 266 ASN A C 1
ATOM 2038 O O . ASN A 1 266 ? -5.578 -5.222 10.047 1.00 92.88 266 ASN A O 1
ATOM 2042 N N . LEU A 1 267 ? -7.817 -5.428 10.054 1.00 94.00 267 LEU A N 1
ATOM 2043 C CA . LEU A 1 267 ? -8.040 -5.031 8.665 1.00 94.00 267 LEU A CA 1
ATOM 2044 C C . LEU A 1 267 ? -9.157 -3.994 8.597 1.00 94.00 267 LEU A C 1
ATOM 2046 O O . LEU A 1 267 ? -10.295 -4.279 8.966 1.00 94.00 267 LEU A O 1
ATOM 2050 N N . LEU A 1 268 ? -8.860 -2.813 8.058 1.00 94.94 268 LEU A N 1
ATOM 2051 C CA . LEU A 1 268 ? -9.900 -1.851 7.715 1.00 94.94 268 LEU A CA 1
ATOM 2052 C C . LEU A 1 268 ? -10.404 -2.122 6.295 1.00 94.94 268 LEU A C 1
ATOM 2054 O O . LEU A 1 268 ? -9.665 -2.001 5.312 1.00 94.94 268 LEU A O 1
ATOM 2058 N N . VAL A 1 269 ? -11.681 -2.473 6.182 1.00 96.06 269 VAL A N 1
ATOM 2059 C CA . VAL A 1 269 ? -12.338 -2.771 4.908 1.00 96.06 269 VAL A CA 1
ATOM 2060 C C . VAL A 1 269 ? -13.576 -1.909 4.710 1.00 96.06 269 VAL A C 1
ATOM 2062 O O . VAL A 1 269 ? -14.104 -1.313 5.642 1.00 96.06 269 VAL A O 1
ATOM 2065 N N . LYS A 1 270 ? -14.059 -1.859 3.473 1.00 96.31 270 LYS A N 1
ATOM 2066 C CA . LYS A 1 270 ? -15.321 -1.231 3.103 1.00 96.31 270 LYS A CA 1
ATOM 2067 C C . LYS A 1 270 ? -16.149 -2.121 2.200 1.00 96.31 270 LYS A C 1
ATOM 2069 O O . LYS A 1 270 ? -15.594 -2.802 1.330 1.00 96.31 270 LYS A O 1
ATOM 2074 N N . ASP A 1 271 ? -17.466 -2.044 2.341 1.00 97.12 271 ASP A N 1
ATOM 2075 C CA . ASP A 1 271 ? -18.367 -2.619 1.349 1.00 97.12 271 ASP A CA 1
ATOM 2076 C C . ASP A 1 271 ? -18.327 -1.811 0.045 1.00 97.12 271 ASP A C 1
ATOM 2078 O O . ASP A 1 271 ? -18.349 -0.576 0.009 1.00 97.12 271 ASP A O 1
ATOM 2082 N N . LYS A 1 272 ? -18.295 -2.517 -1.080 1.00 94.88 272 LYS A N 1
ATOM 2083 C CA . LYS A 1 272 ? -18.295 -1.916 -2.409 1.00 94.88 272 LYS A CA 1
ATOM 2084 C C . LYS A 1 272 ? -19.576 -1.137 -2.702 1.00 94.88 272 LYS A C 1
ATOM 2086 O O . LYS A 1 272 ? -19.478 -0.136 -3.424 1.00 94.88 272 LYS A O 1
ATOM 2091 N N . LYS A 1 273 ? -20.738 -1.594 -2.214 1.00 93.75 273 LYS A N 1
ATOM 2092 C CA . LYS A 1 273 ? -22.049 -1.006 -2.532 1.00 93.75 273 LYS A CA 1
ATOM 2093 C C . LYS A 1 273 ? -22.407 0.119 -1.562 1.00 93.75 273 LYS A C 1
ATOM 2095 O O . LYS A 1 273 ? -22.534 1.247 -2.023 1.00 93.75 273 LYS A O 1
ATOM 2100 N N . SER A 1 274 ? -22.538 -0.177 -0.270 1.00 95.12 274 SER A N 1
ATOM 2101 C CA . SER A 1 274 ? -22.956 0.800 0.746 1.00 95.12 274 SER A CA 1
ATOM 2102 C C . SER A 1 274 ? -21.858 1.792 1.118 1.00 95.12 274 SER A C 1
ATOM 2104 O O . SER A 1 274 ? -22.165 2.864 1.617 1.00 95.12 274 SER A O 1
ATOM 2106 N N . LYS A 1 275 ? -20.586 1.454 0.853 1.00 93.94 275 LYS A N 1
ATOM 2107 C CA . LYS A 1 275 ? -19.400 2.178 1.347 1.00 93.94 275 LYS A CA 1
ATOM 2108 C C . LYS A 1 275 ? -19.220 2.131 2.866 1.00 93.94 275 LYS A C 1
ATOM 2110 O O . LYS A 1 275 ? -18.282 2.758 3.346 1.00 93.94 275 LYS A O 1
ATOM 2115 N N . GLN A 1 276 ? -20.024 1.336 3.577 1.00 95.38 276 GLN A N 1
ATOM 2116 C CA . GLN A 1 276 ? -19.877 1.089 5.010 1.00 95.38 276 GLN A CA 1
ATOM 2117 C C . GLN A 1 276 ? -18.460 0.607 5.323 1.00 95.38 276 GLN A C 1
ATOM 2119 O O . GLN A 1 276 ? -17.972 -0.325 4.674 1.00 95.38 276 GLN A O 1
ATOM 2124 N N . LEU A 1 277 ? -17.816 1.238 6.305 1.00 96.00 277 LEU A N 1
ATOM 2125 C CA . LEU A 1 277 ? -16.508 0.839 6.813 1.00 96.00 277 LEU A CA 1
ATOM 2126 C C . LEU A 1 277 ? -16.669 -0.186 7.935 1.00 96.00 277 LEU A C 1
ATOM 2128 O O . LEU A 1 277 ? -17.536 -0.044 8.798 1.00 96.00 277 LEU A O 1
ATOM 2132 N N . TYR A 1 278 ? -15.793 -1.188 7.927 1.00 96.88 278 TYR A N 1
ATOM 2133 C CA . TYR A 1 278 ? -15.680 -2.195 8.973 1.00 96.88 278 TYR A CA 1
ATOM 2134 C C . TYR A 1 278 ? -14.222 -2.316 9.408 1.00 96.88 278 TYR A C 1
ATOM 2136 O O . TYR A 1 278 ? -13.340 -2.463 8.555 1.00 96.88 278 TYR A O 1
ATOM 2144 N N . LEU A 1 279 ? -13.967 -2.300 10.716 1.00 96.62 279 LEU A N 1
ATOM 2145 C CA . LEU A 1 279 ? -12.668 -2.674 11.270 1.00 96.62 279 LEU A CA 1
ATOM 2146 C C . LEU A 1 279 ? -12.736 -4.119 11.755 1.00 96.62 279 LEU A C 1
ATOM 2148 O O . LEU A 1 279 ? -13.358 -4.405 12.774 1.00 96.62 279 LEU A O 1
ATOM 2152 N N . ILE A 1 280 ? -12.098 -5.022 11.020 1.00 96.50 280 ILE A N 1
ATOM 2153 C CA . ILE A 1 280 ? -12.059 -6.444 11.347 1.00 96.50 280 ILE A CA 1
ATOM 2154 C C . ILE A 1 280 ? -10.882 -6.692 12.285 1.00 96.50 280 ILE A C 1
ATOM 2156 O O . ILE A 1 280 ? -9.747 -6.472 11.873 1.00 96.50 280 ILE A O 1
ATOM 2160 N N . ALA A 1 281 ? -11.137 -7.176 13.497 1.00 95.31 281 ALA A N 1
ATOM 2161 C CA . ALA A 1 281 ? -10.120 -7.548 14.474 1.00 95.31 281 ALA A CA 1
ATOM 2162 C C . ALA A 1 281 ? -10.208 -9.047 14.781 1.00 95.31 281 ALA A C 1
ATOM 2164 O O . ALA A 1 281 ? -11.224 -9.539 15.266 1.00 95.31 281 ALA A O 1
ATOM 2165 N N . THR A 1 282 ? -9.133 -9.776 14.497 1.00 94.25 282 THR A N 1
ATOM 2166 C CA . THR A 1 282 ? -9.048 -11.237 14.667 1.00 94.25 282 THR A CA 1
ATOM 2167 C C . THR A 1 282 ? -7.854 -11.621 15.527 1.00 94.25 282 THR A C 1
ATOM 2169 O O . THR A 1 282 ? -6.923 -10.827 15.680 1.00 94.25 282 THR A O 1
ATOM 2172 N N . ARG A 1 283 ? -7.852 -12.840 16.079 1.00 92.25 283 ARG A N 1
ATOM 2173 C CA . ARG A 1 283 ? -6.639 -13.431 16.666 1.00 92.25 283 ARG A CA 1
ATOM 2174 C C . ARG A 1 283 ? -5.560 -13.587 15.590 1.00 92.25 283 ARG A C 1
ATOM 2176 O O . ARG A 1 283 ? -5.868 -13.889 14.442 1.00 92.25 283 ARG A O 1
ATOM 2183 N N . GLN A 1 284 ? -4.290 -13.443 15.962 1.00 89.06 284 GLN A N 1
ATOM 2184 C CA . GLN A 1 284 ? -3.162 -13.496 15.016 1.00 89.06 284 GLN A CA 1
ATOM 2185 C C . GLN A 1 284 ? -3.066 -14.811 14.211 1.00 89.06 284 GLN A C 1
ATOM 2187 O O . GLN A 1 284 ? -2.588 -14.814 13.074 1.00 89.06 284 GLN A O 1
ATOM 2192 N N . SER A 1 285 ? -3.526 -15.925 14.788 1.00 87.44 285 SER A N 1
ATOM 2193 C CA . SER A 1 285 ? -3.559 -17.252 14.157 1.00 87.44 285 SER A CA 1
ATOM 2194 C C . SER A 1 285 ? -4.668 -17.419 13.112 1.00 87.44 285 SER A C 1
ATOM 2196 O O . SER A 1 285 ? -4.632 -18.367 12.330 1.00 87.44 285 SER A O 1
ATOM 2198 N N . VAL A 1 286 ? -5.647 -16.514 13.079 1.00 90.56 286 VAL A N 1
ATOM 2199 C CA . VAL A 1 286 ? -6.822 -16.595 12.209 1.00 90.56 286 VAL A CA 1
ATOM 2200 C C . VAL A 1 286 ? -6.567 -15.846 10.902 1.00 90.56 286 VAL A C 1
ATOM 2202 O O . VAL A 1 286 ? -5.927 -14.794 10.862 1.00 90.56 286 VAL A O 1
ATOM 2205 N N . ASN A 1 287 ? -7.089 -16.380 9.798 1.00 89.25 287 ASN A N 1
ATOM 2206 C CA . ASN A 1 287 ? -7.075 -15.706 8.505 1.00 89.25 287 ASN A CA 1
ATOM 2207 C C . ASN A 1 287 ? -8.506 -15.362 8.076 1.00 89.25 287 ASN A C 1
ATOM 2209 O O . ASN A 1 287 ? -9.294 -16.244 7.742 1.00 89.25 287 ASN A O 1
ATOM 2213 N N . ALA A 1 288 ? -8.848 -14.074 8.084 1.00 90.62 288 ALA A N 1
ATOM 2214 C CA . ALA A 1 288 ? -10.186 -13.613 7.736 1.00 90.62 288 ALA A CA 1
ATOM 2215 C C . ALA A 1 288 ? -10.455 -13.736 6.224 1.00 90.62 288 ALA A C 1
ATOM 2217 O O . ALA A 1 288 ? -9.940 -12.961 5.414 1.00 90.62 288 ALA A O 1
ATOM 2218 N N . ASN A 1 289 ? -11.333 -14.664 5.828 1.00 94.75 289 ASN A N 1
ATOM 2219 C CA . ASN A 1 289 ? -11.817 -14.734 4.450 1.00 94.75 289 ASN A CA 1
ATOM 2220 C C . ASN A 1 289 ? -12.852 -13.628 4.180 1.00 94.75 289 ASN A C 1
ATOM 2222 O O . ASN A 1 289 ? -14.021 -13.732 4.555 1.00 94.75 289 ASN A O 1
ATOM 2226 N N . LEU A 1 290 ? -12.435 -12.580 3.463 1.00 96.06 290 LEU A N 1
ATOM 2227 C CA . LEU A 1 290 ? -13.287 -11.430 3.143 1.00 96.06 290 LEU A CA 1
ATOM 2228 C C . LEU A 1 290 ? -14.540 -11.784 2.325 1.00 96.06 290 LEU A C 1
ATOM 2230 O O . LEU A 1 290 ? -15.533 -11.062 2.408 1.00 96.06 290 LEU A O 1
ATOM 2234 N N . LYS A 1 291 ? -14.528 -12.871 1.539 1.00 95.50 291 LYS A N 1
ATOM 2235 C CA . LYS A 1 291 ? -15.703 -13.290 0.753 1.00 95.50 291 LYS A CA 1
ATOM 2236 C C . LYS A 1 291 ? -16.793 -13.870 1.643 1.00 95.50 291 LYS A C 1
ATOM 2238 O O . LYS A 1 291 ? -17.964 -13.555 1.453 1.00 95.50 291 LYS A O 1
ATOM 2243 N N . ASP A 1 292 ? -16.415 -14.703 2.605 1.00 95.38 292 ASP A N 1
ATOM 2244 C CA . ASP A 1 292 ? -17.375 -15.312 3.526 1.00 95.38 292 ASP A CA 1
ATOM 2245 C C . ASP A 1 292 ? -17.839 -14.306 4.574 1.00 95.38 292 ASP A C 1
ATOM 2247 O O . ASP A 1 292 ? -19.026 -14.244 4.896 1.00 95.38 292 ASP A O 1
ATOM 2251 N N . LEU A 1 293 ? -16.936 -13.426 5.010 1.00 96.69 293 LEU A N 1
ATOM 2252 C CA . LEU A 1 293 ? -17.286 -12.320 5.887 1.00 96.69 293 LEU A CA 1
ATOM 2253 C C . LEU A 1 293 ? -18.274 -11.346 5.229 1.00 96.69 293 LEU A C 1
ATOM 2255 O O . LEU A 1 293 ? -19.200 -10.888 5.892 1.00 96.69 293 LEU A O 1
ATOM 2259 N N . ALA A 1 294 ? -18.140 -11.079 3.924 1.00 96.94 294 ALA A N 1
ATOM 2260 C CA . ALA A 1 294 ? -19.103 -10.250 3.200 1.00 96.94 294 ALA A CA 1
ATOM 2261 C C . ALA A 1 294 ? -20.526 -10.825 3.290 1.00 96.94 294 ALA A C 1
ATOM 2263 O O . ALA A 1 294 ? -21.466 -10.076 3.536 1.00 96.94 294 ALA A O 1
ATOM 2264 N N . LYS A 1 295 ? -20.683 -12.153 3.185 1.00 96.31 295 LYS A N 1
ATOM 2265 C CA . LYS A 1 295 ? -21.985 -12.820 3.356 1.00 96.31 295 LYS A CA 1
ATOM 2266 C C . LYS A 1 295 ? -22.516 -12.655 4.782 1.00 96.31 295 LYS A C 1
ATOM 2268 O O . LYS A 1 295 ? -23.671 -12.279 4.944 1.00 96.31 295 LYS A O 1
ATOM 2273 N N . LYS A 1 296 ? -21.672 -12.889 5.799 1.00 96.12 296 LYS A N 1
ATOM 2274 C CA . LYS A 1 296 ? -22.045 -12.753 7.223 1.00 96.12 296 LYS A CA 1
ATOM 2275 C C . LYS A 1 296 ? -22.492 -11.328 7.577 1.00 96.12 296 LYS A C 1
ATOM 2277 O O . LYS A 1 296 ? -23.402 -11.159 8.376 1.00 96.12 296 LYS A O 1
ATOM 2282 N N . LEU A 1 297 ? -21.885 -10.315 6.957 1.00 95.94 297 LEU A N 1
ATOM 2283 C CA . LEU A 1 297 ? -22.205 -8.898 7.175 1.00 95.94 297 LEU A CA 1
ATOM 2284 C C . LEU A 1 297 ? -23.291 -8.352 6.231 1.00 95.94 297 LEU A C 1
ATOM 2286 O O . LEU A 1 297 ? -23.556 -7.153 6.249 1.00 95.94 297 LEU A O 1
ATOM 2290 N N . ASN A 1 298 ? -23.886 -9.195 5.377 1.00 95.75 298 ASN A N 1
ATOM 2291 C CA . ASN A 1 298 ? -24.803 -8.776 4.310 1.00 95.75 298 ASN A CA 1
ATOM 2292 C C . ASN A 1 298 ? -24.221 -7.658 3.406 1.00 95.75 298 ASN A C 1
ATOM 2294 O O . ASN A 1 298 ? -24.927 -6.783 2.900 1.00 95.75 298 ASN A O 1
ATOM 2298 N N . ALA A 1 299 ? -22.904 -7.681 3.209 1.00 96.12 299 ALA A N 1
ATOM 2299 C CA . ALA A 1 299 ? -22.174 -6.789 2.322 1.00 96.12 299 ALA A CA 1
ATOM 2300 C C . ALA A 1 299 ? -22.078 -7.401 0.917 1.00 96.12 299 ALA A C 1
ATOM 2302 O O . ALA A 1 299 ? -21.999 -8.618 0.744 1.00 96.12 299 ALA A O 1
ATOM 2303 N N . LYS A 1 300 ? -22.030 -6.557 -0.121 1.00 95.69 300 LYS A N 1
ATOM 2304 C CA . LYS A 1 300 ? -21.897 -7.041 -1.503 1.00 95.69 300 LYS A CA 1
ATOM 2305 C C . LYS A 1 300 ? -20.500 -7.597 -1.764 1.00 95.69 300 LYS A C 1
ATOM 2307 O O . LYS A 1 300 ? -20.354 -8.625 -2.417 1.00 95.69 300 LYS A O 1
ATOM 2312 N N . GLU A 1 301 ? -19.476 -6.859 -1.348 1.00 97.12 301 GLU A N 1
ATOM 2313 C CA . GLU A 1 301 ? -18.073 -7.217 -1.560 1.00 97.12 301 GLU A CA 1
ATOM 2314 C C . GLU A 1 301 ? -17.196 -6.360 -0.644 1.00 97.12 301 GLU A C 1
ATOM 2316 O O . GLU A 1 301 ? -17.199 -5.134 -0.771 1.00 97.12 301 GLU A O 1
ATOM 2321 N N . LEU A 1 302 ? -16.415 -6.988 0.237 1.00 97.75 302 LEU A N 1
ATOM 2322 C CA . LEU A 1 302 ? -15.472 -6.283 1.105 1.00 97.75 302 LEU A CA 1
ATOM 2323 C C . LEU A 1 302 ? -14.140 -6.042 0.388 1.00 97.75 302 LEU A C 1
ATOM 2325 O O . LEU A 1 302 ? -13.584 -6.936 -0.251 1.00 97.75 302 LEU A O 1
ATOM 2329 N N . ARG A 1 303 ? -13.617 -4.822 0.504 1.00 95.69 303 ARG A N 1
ATOM 2330 C CA . ARG A 1 303 ? -12.322 -4.402 -0.053 1.00 95.69 303 ARG A CA 1
ATOM 2331 C C . ARG A 1 303 ? -11.554 -3.603 0.983 1.00 95.69 303 ARG A C 1
ATOM 2333 O O . ARG A 1 303 ? -12.180 -2.876 1.741 1.00 95.69 303 ARG A O 1
ATOM 2340 N N . LEU A 1 304 ? -10.224 -3.657 0.966 1.00 93.69 304 LEU A N 1
ATOM 2341 C CA . LEU A 1 304 ? -9.410 -2.794 1.828 1.00 93.69 304 LEU A CA 1
ATOM 2342 C C . LEU A 1 304 ? -9.777 -1.314 1.626 1.00 93.69 304 LEU A C 1
ATOM 2344 O O . LEU A 1 304 ? -9.980 -0.845 0.494 1.00 93.69 304 LEU A O 1
ATOM 2348 N N . ALA A 1 305 ? -9.898 -0.587 2.733 1.00 92.00 305 ALA A N 1
ATOM 2349 C CA . ALA A 1 305 ? -10.050 0.857 2.699 1.00 92.00 305 ALA A CA 1
ATOM 2350 C C . ALA A 1 305 ? -8.744 1.498 2.197 1.00 92.00 305 ALA A C 1
ATOM 2352 O O . ALA A 1 305 ? -7.656 0.990 2.443 1.00 92.00 305 ALA A O 1
ATOM 2353 N N . ARG A 1 306 ? -8.854 2.597 1.440 1.00 84.75 306 ARG A N 1
ATOM 2354 C CA . ARG A 1 306 ? -7.684 3.287 0.859 1.00 84.75 306 ARG A CA 1
ATOM 2355 C C . ARG A 1 306 ? -7.042 4.295 1.807 1.00 84.75 306 ARG A C 1
ATOM 2357 O O . ARG A 1 306 ? -5.900 4.661 1.591 1.00 84.75 306 ARG A O 1
ATOM 2364 N N . SER A 1 307 ? -7.804 4.790 2.773 1.00 82.12 307 SER A N 1
ATOM 2365 C CA . SER A 1 307 ? -7.340 5.711 3.799 1.00 82.12 307 SER A CA 1
ATOM 2366 C C . SER A 1 307 ? -8.225 5.529 5.021 1.00 82.12 307 SER A C 1
ATOM 2368 O O . SER A 1 307 ? -9.433 5.313 4.883 1.00 82.12 307 SER A O 1
ATOM 2370 N N . SER A 1 308 ? -7.602 5.604 6.189 1.00 83.31 308 SER A N 1
ATOM 2371 C CA . SER A 1 308 ? -8.255 5.665 7.494 1.00 83.31 308 SER A CA 1
ATOM 2372 C C . SER A 1 308 ? -8.137 7.047 8.135 1.00 83.31 308 SER A C 1
ATOM 2374 O O . SER A 1 308 ? -8.541 7.214 9.279 1.00 83.31 308 SER A O 1
ATOM 2376 N N . LYS A 1 309 ? -7.575 8.040 7.432 1.00 83.38 309 LYS A N 1
ATOM 2377 C CA . LYS A 1 309 ? -7.197 9.327 8.033 1.00 83.38 309 LYS A CA 1
ATOM 2378 C C . LYS A 1 309 ? -8.411 10.075 8.561 1.00 83.38 309 LYS A C 1
ATOM 2380 O O . LYS A 1 309 ? -8.399 10.567 9.680 1.00 83.38 309 LYS A O 1
ATOM 2385 N N . GLU A 1 310 ? -9.459 10.112 7.747 1.00 83.12 310 GLU A N 1
ATOM 2386 C CA . GLU A 1 310 ? -10.702 10.813 8.056 1.00 83.12 310 GLU A CA 1
ATOM 2387 C C . GLU A 1 310 ? -11.445 10.161 9.226 1.00 83.12 310 GLU A C 1
ATOM 2389 O O . GLU A 1 310 ? -12.070 10.882 9.999 1.00 83.12 310 GLU A O 1
ATOM 2394 N N . CYS A 1 311 ? -11.355 8.827 9.368 1.00 87.62 311 CYS A N 1
ATOM 2395 C CA . CYS A 1 311 ? -12.073 8.070 10.392 1.00 87.62 311 CYS A CA 1
ATOM 2396 C C . CYS A 1 311 ? -11.291 7.827 11.685 1.00 87.62 311 CYS A C 1
ATOM 2398 O O . CYS A 1 311 ? -11.852 7.987 12.754 1.00 87.62 311 CYS A O 1
ATOM 2400 N N . LEU A 1 312 ? -10.020 7.440 11.604 1.00 89.38 312 LEU A N 1
ATOM 2401 C CA . LEU A 1 312 ? -9.222 6.954 12.736 1.00 89.38 312 LEU A CA 1
ATOM 2402 C C . LEU A 1 312 ? -7.973 7.807 13.010 1.00 89.38 312 LEU A C 1
ATOM 2404 O O . LEU A 1 312 ? -7.147 7.410 13.828 1.00 89.38 312 LEU A O 1
ATOM 2408 N N . CYS A 1 313 ? -7.791 8.937 12.312 1.00 86.69 313 CYS A N 1
ATOM 2409 C CA . CYS A 1 313 ? -6.594 9.791 12.393 1.00 86.69 313 CYS A CA 1
ATOM 2410 C C . CYS A 1 313 ? -5.274 9.071 12.036 1.00 86.69 313 CYS A C 1
ATOM 2412 O O . CYS A 1 313 ? -4.203 9.468 12.492 1.00 86.69 313 CYS A O 1
ATOM 2414 N N . ILE A 1 314 ? -5.340 8.018 11.212 1.00 84.75 314 ILE A N 1
ATOM 2415 C CA . ILE A 1 314 ? -4.180 7.227 10.769 1.00 84.75 314 ILE A CA 1
ATOM 2416 C C . ILE A 1 314 ? -4.168 7.194 9.243 1.00 84.75 314 ILE A C 1
ATOM 2418 O O . ILE A 1 314 ? -5.172 6.824 8.637 1.00 84.75 314 ILE A O 1
ATOM 2422 N N . ASP A 1 315 ? -3.058 7.557 8.600 1.00 76.19 315 ASP A N 1
ATOM 2423 C CA . ASP A 1 315 ? -2.992 7.601 7.134 1.00 76.19 315 ASP A CA 1
ATOM 2424 C C . ASP A 1 315 ? -2.985 6.200 6.502 1.00 76.19 315 ASP A C 1
ATOM 2426 O O . ASP A 1 315 ? -3.899 5.858 5.750 1.00 76.19 315 ASP A O 1
ATOM 2430 N N . ASN A 1 316 ? -1.974 5.390 6.823 1.00 74.75 316 ASN A N 1
ATOM 2431 C CA . ASN A 1 316 ? -1.769 4.026 6.328 1.00 74.75 316 ASN A CA 1
ATOM 2432 C C . ASN A 1 316 ? -0.988 3.234 7.373 1.00 74.75 316 ASN A C 1
ATOM 2434 O O . ASN A 1 316 ? -0.120 3.825 7.986 1.00 74.75 316 ASN A O 1
ATOM 2438 N N . GLY A 1 317 ? -1.195 1.921 7.508 1.00 73.19 317 GLY A N 1
ATOM 2439 C CA . GLY A 1 317 ? -0.423 1.082 8.444 1.00 73.19 317 GLY A CA 1
ATOM 2440 C C . GLY A 1 317 ? -0.819 1.264 9.918 1.00 73.19 317 GLY A C 1
ATOM 2441 O O . GLY A 1 317 ? -1.505 2.215 10.269 1.00 73.19 317 GLY A O 1
ATOM 2442 N N . CYS A 1 318 ? -0.436 0.311 10.774 1.00 80.31 318 CYS A N 1
ATOM 2443 C CA . CYS A 1 318 ? -0.664 0.323 12.233 1.00 80.31 318 CYS A CA 1
ATOM 2444 C C . CYS A 1 318 ? -2.108 0.616 12.706 1.00 80.31 318 CYS A C 1
ATOM 2446 O O . CYS A 1 318 ? -2.300 1.109 13.815 1.00 80.31 318 CYS A O 1
ATOM 2448 N N . ILE A 1 319 ? -3.130 0.294 11.903 1.00 90.19 319 ILE A N 1
ATOM 2449 C CA . ILE A 1 319 ? -4.529 0.354 12.348 1.00 90.19 319 ILE A CA 1
ATOM 2450 C C . ILE A 1 319 ? -4.754 -0.785 13.339 1.00 90.19 319 ILE A C 1
ATOM 2452 O O . ILE A 1 319 ? -4.502 -1.948 13.016 1.00 90.19 319 ILE A O 1
ATOM 2456 N N . THR A 1 320 ? -5.247 -0.468 14.531 1.00 92.44 320 THR A N 1
ATOM 2457 C CA . THR A 1 320 ? -5.525 -1.455 15.576 1.00 92.44 320 THR A CA 1
ATOM 2458 C C . THR A 1 320 ? -6.931 -1.296 16.121 1.00 92.44 320 THR A C 1
ATOM 2460 O O . THR A 1 320 ? -7.602 -0.293 15.884 1.00 92.44 320 THR A O 1
ATOM 2463 N N . LEU A 1 321 ? -7.390 -2.290 16.881 1.00 93.69 321 LEU A N 1
ATOM 2464 C CA . LEU A 1 321 ? -8.672 -2.210 17.574 1.00 93.69 321 LEU A CA 1
ATOM 2465 C C . LEU A 1 321 ? -8.752 -0.984 18.507 1.00 93.69 321 LEU A C 1
ATOM 2467 O O . LEU A 1 321 ? -9.812 -0.379 18.631 1.00 93.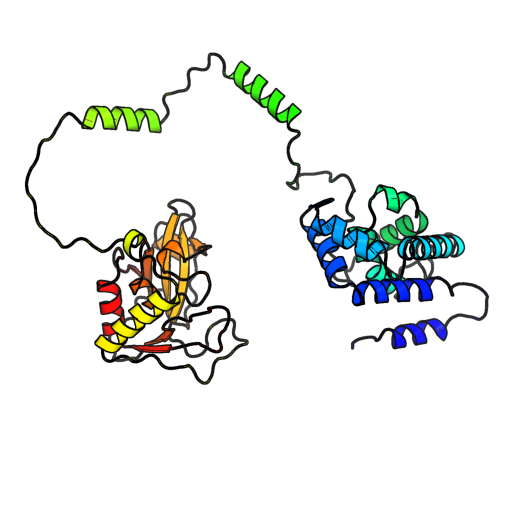69 321 LEU A O 1
ATOM 2471 N N . LEU A 1 322 ? -7.622 -0.566 19.092 1.00 95.00 322 LEU A N 1
ATOM 2472 C CA . LEU A 1 322 ? -7.536 0.621 19.950 1.00 95.00 322 LEU A CA 1
ATOM 2473 C C . LEU A 1 322 ? -7.661 1.935 19.167 1.00 95.00 322 LEU A C 1
ATOM 2475 O O . LEU A 1 322 ? -8.064 2.949 19.734 1.00 95.00 322 LEU A O 1
ATOM 2479 N N . SER A 1 323 ? -7.384 1.931 17.857 1.00 93.25 323 SER A N 1
ATOM 2480 C CA . SER A 1 323 ? -7.563 3.109 16.999 1.00 93.25 323 SER A CA 1
ATOM 2481 C C . SER A 1 323 ? -9.017 3.589 16.954 1.00 93.25 323 SER A C 1
ATOM 2483 O O . SER A 1 323 ? -9.254 4.767 16.698 1.00 93.25 323 SER A O 1
ATOM 2485 N N . LEU A 1 324 ? -9.988 2.715 17.254 1.00 94.50 324 LEU A N 1
ATOM 2486 C CA . LEU A 1 324 ? -11.402 3.088 17.336 1.00 94.50 324 LEU A CA 1
ATOM 2487 C C . LEU A 1 324 ? -11.692 4.121 18.426 1.00 94.50 324 LEU A C 1
ATOM 2489 O O . LEU A 1 324 ? -12.676 4.842 18.316 1.00 94.50 324 LEU A O 1
ATOM 2493 N N . TYR A 1 325 ? -10.832 4.268 19.436 1.00 94.31 325 TYR A N 1
ATOM 2494 C CA . TYR A 1 325 ? -10.996 5.323 20.438 1.00 94.31 325 TYR A CA 1
ATOM 2495 C C . TYR A 1 325 ? -10.989 6.730 19.822 1.00 94.31 325 TYR A C 1
ATOM 2497 O O . TYR A 1 325 ? -11.617 7.651 20.342 1.00 94.31 325 TYR A O 1
ATOM 2505 N N . ASN A 1 326 ? -10.294 6.894 18.694 1.00 91.88 326 ASN A N 1
ATOM 2506 C CA . ASN A 1 326 ? -10.250 8.128 17.915 1.00 91.88 326 ASN A CA 1
ATOM 2507 C C . ASN A 1 326 ? -11.195 8.078 16.705 1.00 91.88 326 ASN A C 1
ATOM 2509 O O . ASN A 1 326 ? -10.981 8.810 15.744 1.00 91.88 326 ASN A O 1
ATOM 2513 N N . ASN A 1 327 ? -12.206 7.202 16.715 1.00 91.94 327 ASN A N 1
ATOM 2514 C CA . ASN A 1 327 ? -13.123 7.070 15.594 1.00 91.94 327 ASN A CA 1
ATOM 2515 C C . ASN A 1 327 ? -14.037 8.295 15.450 1.00 91.94 327 ASN A C 1
ATOM 2517 O O . ASN A 1 327 ? -14.743 8.672 16.383 1.00 91.94 327 ASN A O 1
ATOM 2521 N N . SER A 1 328 ? -14.066 8.871 14.251 1.00 88.19 328 SER A N 1
ATOM 2522 C CA . SER A 1 328 ? -14.974 9.954 13.863 1.00 88.19 328 SER A CA 1
ATOM 2523 C C . SER A 1 328 ? -16.189 9.533 13.087 1.00 88.19 328 SER A C 1
ATOM 2525 O O . SER A 1 328 ? -17.141 10.306 12.980 1.00 88.19 328 SER A O 1
ATOM 2527 N N . GLY A 1 329 ? -16.064 8.399 12.414 1.00 85.25 329 GLY A N 1
ATOM 2528 C CA . GLY A 1 329 ? -16.908 8.057 11.296 1.00 85.25 329 GLY A CA 1
ATOM 2529 C C . GLY A 1 329 ? -17.785 6.876 11.630 1.00 85.25 329 GLY A C 1
ATOM 2530 O O . GLY A 1 329 ? -17.757 6.314 12.720 1.00 85.25 329 GLY A O 1
ATOM 2531 N N . GLU A 1 330 ? -18.522 6.428 10.631 1.00 90.12 330 GLU A N 1
ATOM 2532 C CA . GLU A 1 330 ? -19.323 5.218 10.736 1.00 90.12 330 GLU A CA 1
ATOM 2533 C C . GLU A 1 330 ? -18.425 4.001 10.475 1.00 90.12 330 GLU A C 1
ATOM 2535 O O . GLU A 1 330 ? -18.445 3.414 9.394 1.00 90.12 330 GLU A O 1
ATOM 2540 N N . VAL A 1 331 ? -17.573 3.648 11.443 1.00 94.38 331 VAL A N 1
ATOM 2541 C CA . VAL A 1 331 ? -16.762 2.423 11.407 1.00 94.38 331 VAL A CA 1
ATOM 2542 C C . VAL A 1 331 ? -17.399 1.387 12.322 1.00 94.38 331 VAL A C 1
ATOM 2544 O O . VAL A 1 331 ? -17.507 1.595 13.527 1.00 94.38 331 VAL A O 1
ATOM 2547 N N . VAL A 1 332 ? -17.800 0.254 11.745 1.00 96.31 332 VAL A N 1
ATOM 2548 C CA . VAL A 1 332 ? -18.385 -0.868 12.487 1.00 96.31 332 VAL A CA 1
ATOM 2549 C C . VAL A 1 332 ? -17.262 -1.813 12.934 1.00 96.31 332 VAL A C 1
ATOM 2551 O O . VAL A 1 332 ? -16.576 -2.381 12.076 1.00 96.31 332 VAL A O 1
ATOM 2554 N N . PRO A 1 333 ? -17.045 -2.026 14.241 1.00 96.94 333 PRO A N 1
ATOM 2555 C CA . PRO A 1 333 ? -16.089 -3.015 14.718 1.00 96.94 333 PRO A CA 1
ATOM 2556 C C . PRO A 1 333 ? -16.624 -4.424 14.443 1.00 96.94 333 PRO A C 1
ATOM 2558 O O . PRO A 1 333 ? -17.751 -4.750 14.805 1.00 96.94 333 PRO A O 1
ATOM 2561 N N . VAL A 1 334 ? -15.818 -5.275 13.816 1.00 97.38 334 VAL A N 1
ATOM 2562 C CA . VAL A 1 334 ? -16.131 -6.688 13.576 1.00 97.38 334 VAL A CA 1
ATOM 2563 C C . VAL A 1 334 ? -15.061 -7.518 14.264 1.00 97.38 334 VAL A C 1
ATOM 2565 O O . VAL A 1 334 ? -13.923 -7.576 13.808 1.00 97.38 334 VAL A O 1
ATOM 2568 N N . ILE A 1 335 ? -15.409 -8.123 15.391 1.00 96.12 335 ILE A N 1
ATOM 2569 C CA . ILE A 1 335 ? -14.450 -8.720 16.318 1.00 96.12 335 ILE A CA 1
ATOM 2570 C C . ILE A 1 335 ? -14.616 -10.237 16.309 1.00 96.12 335 ILE A C 1
ATOM 2572 O O . ILE A 1 335 ? -15.731 -10.755 16.359 1.00 96.12 335 ILE A O 1
ATOM 2576 N N . ASP A 1 336 ? -13.504 -10.963 16.261 1.00 94.75 336 ASP A N 1
ATOM 2577 C CA . ASP A 1 336 ? -13.507 -12.403 16.493 1.00 94.75 336 ASP A CA 1
ATOM 2578 C C . ASP A 1 336 ? -14.078 -12.706 17.886 1.00 94.75 336 ASP A C 1
ATOM 2580 O O . ASP A 1 336 ? -13.566 -12.239 18.904 1.00 94.75 336 ASP A O 1
ATOM 2584 N N . SER A 1 337 ? -15.158 -13.484 17.930 1.00 92.75 337 SER A N 1
ATOM 2585 C CA . SER A 1 337 ? -15.864 -13.845 19.164 1.00 92.75 337 SER A CA 1
ATOM 2586 C C . SER A 1 337 ? -14.952 -14.486 20.216 1.00 92.75 337 SER A C 1
ATOM 2588 O O . SER A 1 337 ? -15.179 -14.303 21.409 1.00 92.75 337 SER A O 1
ATOM 2590 N N . LYS A 1 338 ? -13.881 -15.163 19.782 1.00 91.31 338 LYS A N 1
ATOM 2591 C CA . LYS A 1 338 ? -12.892 -15.813 20.653 1.00 91.31 338 LYS A CA 1
ATOM 2592 C C . LYS A 1 338 ? -11.719 -14.902 21.027 1.00 91.31 338 LYS A C 1
ATOM 2594 O O . LYS A 1 338 ? -10.855 -15.310 21.793 1.00 91.31 338 LYS A O 1
ATOM 2599 N N . LEU A 1 339 ? -11.645 -13.681 20.488 1.00 90.69 339 LEU A N 1
ATOM 2600 C CA . LEU A 1 339 ? -10.559 -12.743 20.790 1.00 90.69 339 LEU A CA 1
ATOM 2601 C C . LEU A 1 339 ? -10.726 -12.084 22.163 1.00 90.69 339 LEU A C 1
ATOM 2603 O O . LEU A 1 339 ? -9.742 -11.879 22.866 1.00 90.69 339 LEU A O 1
ATOM 2607 N N . LEU A 1 340 ? -11.962 -11.731 22.531 1.00 87.44 340 LEU A N 1
ATOM 2608 C CA . LEU A 1 340 ? -12.283 -11.019 23.776 1.00 87.44 340 LEU A CA 1
ATOM 2609 C C . LEU A 1 340 ? -12.988 -11.917 24.805 1.00 87.44 340 LEU A C 1
ATOM 2611 O O . LEU A 1 340 ? -13.762 -11.422 25.630 1.00 87.44 340 LEU A O 1
ATOM 2615 N N . THR A 1 341 ? -12.758 -13.230 24.740 1.00 82.62 341 THR A N 1
ATOM 2616 C CA . THR A 1 341 ? -13.269 -14.171 25.742 1.00 82.62 341 THR A CA 1
ATOM 2617 C C . THR A 1 341 ? -12.633 -13.886 27.094 1.00 82.62 341 THR A C 1
ATOM 2619 O O . THR A 1 341 ? -11.413 -13.753 27.205 1.00 82.62 341 THR A O 1
ATOM 2622 N N . ASP A 1 342 ? -13.466 -13.789 28.125 1.00 59.00 342 ASP A N 1
ATOM 2623 C CA . ASP A 1 342 ? -13.015 -13.469 29.471 1.00 59.00 342 ASP A CA 1
ATOM 2624 C C . ASP A 1 342 ? -12.271 -14.677 30.065 1.00 59.00 342 ASP A C 1
ATOM 2626 O O . ASP A 1 342 ? -12.849 -15.732 30.310 1.00 59.00 342 ASP A O 1
ATOM 2630 N N . GLY A 1 343 ? -10.956 -14.530 30.243 1.00 62.94 343 GLY A N 1
ATOM 2631 C CA . GLY A 1 343 ? -10.083 -15.577 30.791 1.00 62.94 343 GLY A CA 1
ATOM 2632 C C . GLY A 1 343 ? -8.783 -15.052 31.404 1.00 62.94 343 GLY A C 1
ATOM 2633 O O . GLY A 1 343 ? -7.836 -15.809 31.580 1.00 62.94 343 GLY A O 1
ATOM 2634 N N . GLY A 1 344 ? -8.689 -13.743 31.668 1.00 62.94 344 GLY A N 1
ATOM 2635 C CA . GLY A 1 344 ? -7.487 -13.110 32.230 1.00 62.94 344 GLY A CA 1
ATOM 2636 C C . GLY A 1 344 ? -6.282 -13.020 31.281 1.00 62.94 344 GLY A C 1
ATOM 2637 O O . GLY A 1 344 ? -5.270 -12.424 31.646 1.00 62.94 344 GLY A O 1
ATOM 2638 N N . GLN A 1 345 ? -6.377 -13.562 30.061 1.00 80.94 345 GLN A N 1
ATOM 2639 C CA . GLN A 1 345 ? -5.317 -13.453 29.063 1.00 80.94 345 GLN A CA 1
ATOM 2640 C C . GLN A 1 345 ? -5.108 -11.986 28.670 1.00 80.94 345 GLN A C 1
ATOM 2642 O O . GLN A 1 345 ? -6.047 -11.286 28.282 1.00 80.94 345 GLN A O 1
ATOM 2647 N N . LYS A 1 346 ? -3.857 -11.525 28.763 1.00 89.88 346 LYS A N 1
ATOM 2648 C CA . LYS A 1 346 ? -3.464 -10.217 28.243 1.00 89.88 346 LYS A CA 1
ATOM 2649 C C . LYS A 1 346 ? -3.339 -10.289 26.723 1.00 89.88 346 LYS A C 1
ATOM 2651 O O . LYS A 1 346 ? -2.709 -11.196 26.181 1.00 89.88 346 LYS A O 1
ATOM 2656 N N . LEU A 1 347 ? -3.950 -9.325 26.054 1.00 92.75 347 LEU A N 1
ATOM 2657 C CA . LEU A 1 347 ? -3.871 -9.095 24.625 1.00 92.75 347 LEU A CA 1
ATOM 2658 C C . LEU A 1 347 ? -2.763 -8.083 24.370 1.00 92.75 347 LEU A C 1
ATOM 2660 O O . LEU A 1 347 ? -2.863 -6.934 24.803 1.00 92.75 347 LEU A O 1
ATOM 2664 N N . ARG A 1 348 ? -1.739 -8.500 23.629 1.00 93.19 348 ARG A N 1
ATOM 2665 C CA . ARG A 1 348 ? -0.715 -7.597 23.116 1.00 93.19 348 ARG A CA 1
ATOM 2666 C C . ARG A 1 348 ? -1.231 -6.905 21.864 1.00 93.19 348 ARG A C 1
ATOM 2668 O O . ARG A 1 348 ? -1.453 -7.557 20.836 1.00 93.19 348 ARG A O 1
ATOM 2675 N N . ILE A 1 349 ? -1.444 -5.597 21.947 1.00 93.38 349 ILE A N 1
ATOM 2676 C CA . ILE A 1 349 ? -1.979 -4.774 20.858 1.00 93.38 349 ILE A CA 1
ATOM 2677 C C . ILE A 1 349 ? -1.061 -3.573 20.650 1.00 93.38 349 ILE A C 1
ATOM 2679 O O . ILE A 1 349 ? -0.606 -2.959 21.610 1.00 93.38 349 ILE A O 1
ATOM 2683 N N . CYS A 1 350 ? -0.813 -3.203 19.395 1.00 91.19 350 CYS A N 1
ATOM 2684 C CA . CYS A 1 350 ? -0.118 -1.957 19.091 1.00 91.19 350 CYS A CA 1
ATOM 2685 C C . CYS A 1 350 ? -0.957 -0.743 19.528 1.00 91.19 350 CYS A C 1
ATOM 2687 O O . CYS A 1 350 ? -2.150 -0.630 19.222 1.00 91.19 350 CYS A O 1
ATOM 2689 N N . SER A 1 351 ? -0.318 0.174 20.251 1.00 91.25 351 SER A N 1
ATOM 2690 C CA . SER A 1 351 ? -0.920 1.405 20.778 1.00 91.25 351 SER A CA 1
ATOM 2691 C C . SER A 1 351 ? -0.781 2.592 19.814 1.00 91.25 351 SER A C 1
ATOM 2693 O O . SER A 1 351 ? -0.981 3.743 20.203 1.00 91.25 351 SER A O 1
ATOM 2695 N N . GLY A 1 352 ? -0.457 2.308 18.549 1.00 87.00 352 GLY A N 1
ATOM 2696 C CA . GLY A 1 352 ? -0.232 3.279 17.485 1.00 87.00 352 GLY A CA 1
ATOM 2697 C C . GLY A 1 352 ? 1.238 3.681 17.349 1.00 87.00 352 GLY A C 1
ATOM 2698 O O . GLY A 1 352 ? 1.983 3.731 18.327 1.00 87.00 352 GLY A O 1
ATOM 2699 N N . CYS A 1 353 ? 1.636 4.003 16.119 1.00 83.81 353 CYS A N 1
ATOM 2700 C CA . CYS A 1 353 ? 2.934 4.595 15.779 1.00 83.81 353 CYS A CA 1
ATOM 2701 C C . CYS A 1 353 ? 2.721 6.028 15.290 1.00 83.81 353 CYS A C 1
ATOM 2703 O O . CYS A 1 353 ? 1.682 6.308 14.693 1.00 83.81 353 CYS A O 1
ATOM 2705 N N . THR A 1 354 ? 3.702 6.914 15.459 1.00 80.88 354 THR A N 1
ATOM 2706 C CA . THR A 1 354 ? 3.670 8.254 14.843 1.00 80.88 354 THR A CA 1
ATOM 2707 C C . THR A 1 354 ? 3.958 8.186 13.340 1.00 80.88 354 THR A C 1
ATOM 2709 O O . THR A 1 354 ? 3.295 8.870 12.569 1.00 80.88 354 THR A O 1
ATOM 2712 N N . ASN A 1 355 ? 4.855 7.296 12.894 1.00 81.62 355 ASN A N 1
ATOM 2713 C CA . ASN A 1 355 ? 5.083 6.988 11.476 1.00 81.62 355 ASN A CA 1
ATOM 2714 C C . ASN A 1 355 ? 4.845 5.488 11.154 1.00 81.62 355 ASN A C 1
ATOM 2716 O O . ASN A 1 355 ? 5.722 4.645 11.301 1.00 81.62 355 ASN A O 1
ATOM 2720 N N . PRO A 1 356 ? 3.690 5.100 10.612 1.00 74.56 356 PRO A N 1
ATOM 2721 C CA . PRO A 1 356 ? 3.375 3.685 10.410 1.00 74.56 356 PRO A CA 1
ATOM 2722 C C . PRO A 1 356 ? 4.284 2.923 9.427 1.00 74.56 356 PRO A C 1
ATOM 2724 O O . PRO A 1 356 ? 4.156 1.708 9.323 1.00 74.56 356 PRO A O 1
ATOM 2727 N N . GLN A 1 357 ? 5.144 3.616 8.670 1.00 77.75 357 GLN A N 1
ATOM 2728 C CA . GLN A 1 357 ? 6.149 3.003 7.788 1.00 77.75 357 GLN A CA 1
ATOM 2729 C C . GLN A 1 357 ? 7.481 2.726 8.496 1.00 77.75 357 GLN A C 1
ATOM 2731 O O . GLN A 1 357 ? 8.335 2.034 7.951 1.00 77.75 357 GLN A O 1
ATOM 2736 N N . ASP A 1 358 ? 7.673 3.276 9.692 1.00 82.00 358 ASP A N 1
ATOM 2737 C CA . ASP A 1 358 ? 8.840 3.032 10.526 1.00 82.00 358 ASP A CA 1
ATOM 2738 C C . ASP A 1 358 ? 8.442 2.114 11.684 1.00 82.00 358 ASP A C 1
ATOM 2740 O O . ASP A 1 358 ? 7.825 2.533 12.667 1.00 82.00 358 ASP A O 1
ATOM 2744 N N . HIS A 1 359 ? 8.782 0.833 11.539 1.00 74.50 359 HIS A N 1
ATOM 2745 C CA . HIS A 1 359 ? 8.508 -0.196 12.537 1.00 74.50 359 HIS A CA 1
ATOM 2746 C C . HIS A 1 359 ? 9.430 -0.092 13.771 1.00 74.50 359 HIS A C 1
ATOM 2748 O O . HIS A 1 359 ? 9.159 -0.736 14.778 1.00 74.50 359 HIS A O 1
ATOM 2754 N N . SER A 1 360 ? 10.480 0.741 13.762 1.00 80.06 360 SER A N 1
ATOM 2755 C CA . SER A 1 360 ? 11.408 0.871 14.902 1.00 80.06 360 SER A CA 1
ATOM 2756 C C . SER A 1 360 ? 10.816 1.604 16.114 1.00 80.06 360 SER A C 1
ATOM 2758 O O . SER A 1 360 ? 11.348 1.516 17.223 1.00 80.06 360 SER A O 1
ATOM 2760 N N . GLN A 1 361 ? 9.711 2.325 15.923 1.00 82.44 361 GLN A N 1
ATOM 2761 C CA . GLN A 1 361 ? 9.001 3.067 16.973 1.00 82.44 361 GLN A CA 1
ATOM 2762 C C . GLN A 1 361 ? 7.759 2.335 17.490 1.00 82.44 361 GLN A C 1
ATOM 2764 O O . GLN A 1 361 ? 6.871 2.948 18.086 1.00 82.44 361 GLN A O 1
ATOM 2769 N N . HIS A 1 362 ? 7.641 1.047 17.186 1.00 86.06 362 HIS A N 1
ATOM 2770 C CA . HIS A 1 362 ? 6.454 0.285 17.505 1.00 86.06 362 HIS A CA 1
ATOM 2771 C C . HIS A 1 362 ? 6.236 0.232 19.017 1.00 86.06 362 HIS A C 1
ATOM 2773 O O . HIS A 1 362 ? 7.082 -0.250 19.770 1.00 86.06 362 HIS A O 1
ATOM 2779 N N . ASN A 1 363 ? 5.103 0.777 19.455 1.00 90.75 363 ASN A N 1
ATOM 2780 C CA . ASN A 1 363 ? 4.687 0.738 20.846 1.00 90.75 363 ASN A CA 1
ATOM 2781 C C . ASN A 1 363 ? 3.523 -0.232 20.984 1.00 90.75 363 ASN A C 1
ATOM 2783 O O . ASN A 1 363 ? 2.584 -0.232 20.180 1.00 90.75 363 ASN A O 1
ATOM 2787 N N . VAL A 1 364 ? 3.587 -1.046 22.025 1.00 93.31 364 VAL A N 1
ATOM 2788 C CA . VAL A 1 364 ? 2.587 -2.060 22.332 1.00 93.31 364 VAL A CA 1
ATOM 2789 C C . VAL A 1 364 ? 2.062 -1.866 23.745 1.00 93.31 364 VAL A C 1
ATOM 2791 O O . VAL A 1 364 ? 2.675 -1.211 24.589 1.00 93.31 364 VAL A O 1
ATOM 2794 N N . VAL A 1 365 ? 0.884 -2.424 23.987 1.00 95.19 365 VAL A N 1
ATOM 2795 C CA . VAL A 1 365 ? 0.267 -2.533 25.305 1.00 95.19 365 VAL A CA 1
ATOM 2796 C C . VAL A 1 365 ? -0.213 -3.955 25.516 1.00 95.19 365 VAL A C 1
ATOM 2798 O O . VAL A 1 365 ? -0.721 -4.584 24.588 1.00 95.19 365 VAL A O 1
ATOM 2801 N N . ASP A 1 366 ? -0.100 -4.430 26.751 1.00 94.69 366 ASP A N 1
ATOM 2802 C CA . ASP A 1 366 ? -0.683 -5.696 27.182 1.00 94.69 366 ASP A CA 1
ATOM 2803 C C . ASP A 1 366 ? -1.951 -5.396 27.996 1.00 94.69 366 ASP A C 1
ATOM 2805 O O . ASP A 1 366 ? -1.880 -5.038 29.172 1.00 94.69 366 ASP A O 1
ATOM 2809 N N . VAL A 1 367 ? -3.117 -5.519 27.358 1.00 94.31 367 VAL A N 1
ATOM 2810 C CA . VAL A 1 367 ? -4.428 -5.137 27.916 1.00 94.31 367 VAL A CA 1
ATOM 2811 C C . VAL A 1 367 ? -5.330 -6.341 28.138 1.00 94.31 367 VAL A C 1
ATOM 2813 O O . VAL A 1 367 ? -5.238 -7.339 27.432 1.00 94.31 367 VAL A O 1
ATOM 2816 N N . THR A 1 368 ? -6.244 -6.269 29.101 1.00 93.75 368 THR A N 1
ATOM 2817 C CA . THR A 1 368 ? -7.275 -7.304 29.268 1.00 93.75 368 THR A CA 1
ATOM 2818 C C . THR A 1 368 ? -8.432 -7.086 28.292 1.00 93.75 368 THR A C 1
ATOM 2820 O O . THR A 1 368 ? -8.634 -5.986 27.771 1.00 93.75 368 THR A O 1
ATOM 2823 N N . ALA A 1 369 ? -9.251 -8.120 28.080 1.00 92.56 369 ALA A N 1
ATOM 2824 C CA . ALA A 1 369 ? -10.485 -7.990 27.305 1.00 92.56 369 ALA A CA 1
ATOM 2825 C C . ALA A 1 369 ? -11.431 -6.913 27.877 1.00 92.56 369 ALA A C 1
ATOM 2827 O O . ALA A 1 369 ? -12.109 -6.238 27.107 1.00 92.56 369 ALA A O 1
ATOM 2828 N N . ALA A 1 370 ? -11.443 -6.715 29.202 1.00 92.56 370 ALA A N 1
ATOM 2829 C CA . ALA A 1 370 ? -12.240 -5.681 29.864 1.00 92.56 370 ALA A CA 1
ATOM 2830 C C . ALA A 1 370 ? -11.816 -4.267 29.438 1.00 92.56 370 ALA A C 1
ATOM 2832 O O . ALA A 1 370 ? -12.657 -3.499 28.980 1.00 92.56 370 ALA A O 1
ATOM 2833 N N . VAL A 1 371 ? -10.511 -3.970 29.465 1.00 93.81 371 VAL A N 1
ATOM 2834 C CA . VAL A 1 371 ? -9.973 -2.670 29.020 1.00 93.81 371 VAL A CA 1
ATOM 2835 C C . VAL A 1 371 ? -10.339 -2.397 27.560 1.00 93.81 371 VAL A C 1
ATOM 2837 O O . VAL A 1 371 ? -10.797 -1.308 27.224 1.00 93.81 371 VAL A O 1
ATOM 2840 N N . VAL A 1 372 ? -10.197 -3.397 26.684 1.00 94.19 372 VAL A N 1
ATOM 2841 C CA . VAL A 1 372 ? -10.578 -3.258 25.270 1.00 94.19 372 VAL A CA 1
ATOM 2842 C C . VAL A 1 372 ? -12.077 -2.982 25.126 1.00 94.19 372 VAL A C 1
ATOM 2844 O O . VAL A 1 372 ? -12.460 -2.091 24.372 1.00 94.19 372 VAL A O 1
ATOM 2847 N N . LYS A 1 373 ? -12.930 -3.716 25.852 1.00 93.62 373 LYS A N 1
ATOM 2848 C CA . LYS A 1 373 ? -14.385 -3.501 25.852 1.00 93.62 373 LYS A CA 1
ATOM 2849 C C . LYS A 1 373 ? -14.740 -2.087 26.326 1.00 93.62 373 LYS A C 1
ATOM 2851 O O . LYS A 1 373 ? -15.609 -1.469 25.721 1.00 93.62 373 LYS A O 1
ATOM 2856 N N . ASP A 1 374 ? -14.071 -1.558 27.346 1.00 93.88 374 ASP A N 1
ATOM 2857 C CA . ASP A 1 374 ? -14.343 -0.210 27.861 1.00 93.88 374 ASP A CA 1
ATOM 2858 C C . ASP A 1 374 ? -13.897 0.885 26.885 1.00 93.88 374 ASP A C 1
ATOM 2860 O O . ASP A 1 374 ? -14.656 1.816 26.620 1.00 93.88 374 ASP A O 1
ATOM 2864 N N . ILE A 1 375 ? -12.742 0.720 26.233 1.00 94.25 375 ILE A N 1
ATOM 2865 C CA . ILE A 1 375 ? -12.315 1.612 25.143 1.00 94.25 375 ILE A CA 1
ATOM 2866 C C . ILE A 1 375 ? -13.325 1.600 23.986 1.00 94.25 375 ILE A C 1
ATOM 2868 O O . ILE A 1 375 ? -13.617 2.648 23.413 1.00 94.25 375 ILE A O 1
ATOM 2872 N N . LEU A 1 376 ? -13.883 0.433 23.642 1.00 93.12 376 LEU A N 1
ATOM 2873 C CA . LEU A 1 376 ? -14.907 0.321 22.601 1.00 93.12 376 LEU A CA 1
ATOM 2874 C C . LEU A 1 376 ? -16.233 0.975 23.006 1.00 93.12 376 LEU A C 1
ATOM 2876 O O . LEU A 1 376 ? -16.872 1.586 22.155 1.00 93.12 376 LEU A O 1
ATOM 2880 N N . LYS A 1 377 ? -16.646 0.900 24.274 1.00 92.69 377 LYS A N 1
ATOM 2881 C CA . LYS A 1 377 ? -17.853 1.600 24.756 1.00 92.69 377 LYS A CA 1
ATOM 2882 C C . LYS A 1 377 ? -17.719 3.118 24.655 1.00 92.69 377 LYS A C 1
ATOM 2884 O O . LYS A 1 377 ? -18.692 3.794 24.354 1.00 92.69 377 LYS A O 1
ATOM 2889 N N . GLU A 1 378 ? -16.520 3.639 24.898 1.00 90.75 378 GLU A N 1
ATOM 2890 C CA . GLU A 1 378 ? -16.222 5.072 24.779 1.00 90.75 378 GLU A CA 1
ATOM 2891 C C . GLU A 1 378 ? -15.901 5.504 23.342 1.00 90.75 378 GLU A C 1
ATOM 2893 O O . GLU A 1 378 ? -15.757 6.695 23.059 1.00 90.75 378 GLU A O 1
ATOM 2898 N N . SER A 1 379 ? -15.772 4.547 22.420 1.00 88.25 379 SER A N 1
ATOM 2899 C CA . SER A 1 379 ? -15.601 4.842 21.002 1.00 88.25 379 SER A CA 1
ATOM 2900 C C . SER A 1 379 ? -16.930 5.254 20.372 1.00 88.25 379 SER A C 1
ATOM 2902 O O . SER A 1 379 ? -17.973 4.670 20.653 1.00 88.25 379 SER A O 1
ATOM 2904 N N . ASN A 1 380 ? -16.890 6.221 19.454 1.00 85.75 380 ASN A N 1
ATOM 2905 C CA . ASN A 1 380 ? -18.055 6.620 18.665 1.00 85.75 380 ASN A CA 1
ATOM 2906 C C . ASN A 1 380 ? -18.349 5.572 17.573 1.00 85.75 380 ASN A C 1
ATOM 2908 O O . ASN A 1 380 ? -18.111 5.816 16.393 1.00 85.75 380 ASN A O 1
ATOM 2912 N N . THR A 1 381 ? -18.755 4.360 17.952 1.00 87.19 381 THR A N 1
ATOM 2913 C CA . THR A 1 381 ? -19.045 3.252 17.026 1.00 87.19 381 THR A CA 1
ATOM 2914 C C . THR A 1 381 ? -20.451 2.704 17.253 1.00 87.19 381 THR A C 1
ATOM 2916 O O . THR A 1 381 ? -21.009 2.817 18.339 1.00 87.19 381 THR A O 1
ATOM 2919 N N . SER A 1 382 ? -21.035 2.060 16.240 1.00 81.31 382 SER A N 1
ATOM 2920 C CA . SER A 1 382 ? -22.378 1.454 16.305 1.00 81.31 382 SER A CA 1
ATOM 2921 C C . SER A 1 382 ? -22.447 0.140 17.107 1.00 81.31 382 SER A C 1
ATOM 2923 O O . SER A 1 382 ? -23.396 -0.629 16.965 1.00 81.31 382 SER A O 1
ATOM 2925 N N . GLY A 1 383 ? -21.457 -0.112 17.967 1.00 88.56 383 GLY A N 1
ATOM 2926 C CA . GLY A 1 383 ? -21.297 -1.350 18.722 1.00 88.56 383 GLY A CA 1
ATOM 2927 C C . GLY A 1 383 ? -20.604 -2.465 17.921 1.00 88.56 383 GLY A C 1
ATOM 2928 O O . GLY A 1 383 ? -20.702 -2.519 16.692 1.00 88.56 383 GLY A O 1
ATOM 2929 N N . PRO A 1 384 ? -19.864 -3.365 18.593 1.00 94.75 384 PRO A N 1
ATOM 2930 C CA . PRO A 1 384 ? -19.132 -4.432 17.923 1.00 94.75 384 PRO A CA 1
ATOM 2931 C C . PRO A 1 384 ? -20.047 -5.571 17.455 1.00 94.75 384 PRO A C 1
ATOM 2933 O O . PRO A 1 384 ? -20.911 -6.045 18.191 1.00 94.75 384 PRO A O 1
ATOM 2936 N N . ILE A 1 385 ? -19.788 -6.082 16.251 1.00 96.31 385 ILE A N 1
ATOM 2937 C CA . ILE A 1 385 ? -20.346 -7.341 15.748 1.00 96.31 385 ILE A CA 1
ATOM 2938 C C . ILE A 1 385 ? -19.350 -8.457 16.056 1.00 96.31 385 ILE A C 1
ATOM 2940 O O . ILE A 1 385 ? -18.222 -8.434 15.563 1.00 96.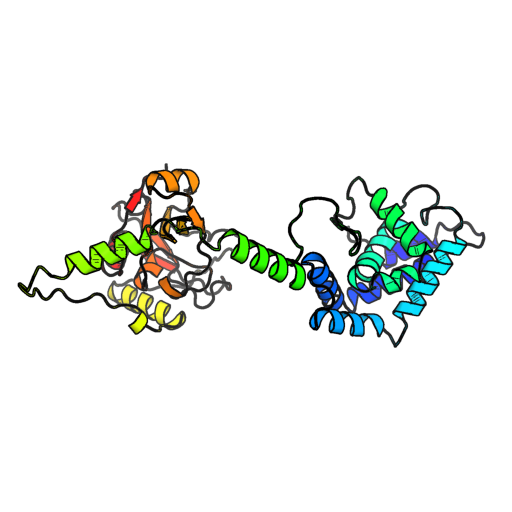31 385 ILE A O 1
ATOM 2944 N N . TYR A 1 386 ? -19.771 -9.456 16.828 1.00 95.44 386 TYR A N 1
ATOM 2945 C CA . TYR A 1 386 ? -18.945 -10.623 17.133 1.00 95.44 386 TYR A CA 1
ATOM 2946 C C . TYR A 1 386 ? -19.182 -11.749 16.128 1.00 95.44 386 TYR A C 1
ATOM 2948 O O . TYR A 1 386 ? -20.324 -12.129 15.870 1.00 95.44 386 TYR A O 1
ATOM 2956 N N . ILE A 1 387 ? -18.106 -12.291 15.558 1.00 94.88 387 ILE A N 1
ATOM 2957 C CA . ILE A 1 387 ? -18.161 -13.368 14.560 1.00 94.88 387 ILE A CA 1
ATOM 2958 C C . ILE A 1 387 ? -17.192 -14.480 14.954 1.00 94.88 387 ILE A C 1
ATOM 2960 O O . ILE A 1 387 ? -16.050 -14.202 15.304 1.00 94.88 387 ILE A O 1
ATOM 2964 N N . ASP A 1 388 ? -17.621 -15.740 14.866 1.00 92.75 388 ASP A N 1
ATOM 2965 C CA . ASP A 1 388 ? -16.688 -16.871 14.886 1.00 92.75 388 ASP A CA 1
ATOM 2966 C C . ASP A 1 388 ? -16.043 -17.026 13.500 1.00 92.75 388 ASP A C 1
ATOM 2968 O O . ASP A 1 388 ? -16.740 -17.062 12.473 1.00 92.75 388 ASP A O 1
ATOM 2972 N N . PHE A 1 389 ? -14.712 -17.028 13.478 1.00 88.62 389 PHE A N 1
ATOM 2973 C CA . PHE A 1 389 ? -13.888 -17.113 12.271 1.00 88.62 389 PHE A CA 1
ATOM 2974 C C . PHE A 1 389 ? -13.298 -18.510 12.038 1.00 88.62 389 PHE A C 1
ATOM 2976 O O . PHE A 1 389 ? -12.627 -18.694 11.021 1.00 88.62 389 PHE A O 1
ATOM 2983 N N . GLU A 1 390 ? -13.528 -19.454 12.953 1.00 83.38 390 GLU A N 1
ATOM 2984 C CA . GLU A 1 390 ? -13.145 -20.864 12.796 1.00 83.38 390 GLU A CA 1
ATOM 2985 C C . GLU A 1 390 ? -14.162 -21.685 11.994 1.00 83.38 390 GLU A C 1
ATOM 2987 O O . GLU A 1 390 ? -15.366 -21.327 11.977 1.00 83.38 390 GLU A O 1
#